Protein AF-A0A968JA63-F1 (afdb_monomer)

Radius of gyration: 22.96 Å; Cα contacts (8 Å, |Δi|>4): 716; chains: 1; bounding box: 72×52×60 Å

Sequence (421 aa):
MIQKLDYLQNLGVTKLILSPVQDHANGMIYDPGRSWYLHTSVAGNDENIDPFYAGISTSFQGHWTKDWYELDEHFRDPTDEEADRLGVLANLLDEAGTRGIGVLLEMDLNSTSPVRNRQDYEPFQLQKGEQWLIDNGAVYQRGQLLAPYIDRLTLERDPAGWFHKPLEINYSHVTEKMLEQGQVDQLPDLNQDIPEVRRYLLDAIRFWLTFNQRSIPIAGFYFNDIPHISLDFWKDLESVALSIDPDVILISHYPGAGYTNRKAINWYAKTDAYTWVNYSFSFSARHFFERFRNWDGRTYVLRENSLGQRGQYFNYSPTVTLLHRLLNPSESLEIPRSSLRHVQDQDARGWVNFIEHPDQPRLLSQRPKVRDQAYASLLKFLFTSPGVPCFCMVLKPIWRFLTTLIIKVAMVWVGSPLICL

pLDDT: mean 84.03, std 18.28, range [20.0, 98.69]

Foldseek 3Di:
DLVCLVVCLVVQFQEWEFQAQAAFFDWKKFDLPDQPDLFPDDDPVVPDDDSRNRRIDDCLRVPQHAELLAGHPVQADPPDDLVCRCVSVLVVLQSNVVSNYAYAYEDELWFHHAADPDPDDDPDDSNDIDIDTPQRRFHDYSNHGDWRCADPPPRDGGPVVQFADAADAPPVDGDLCCLQRYDDVVGGTGDCVPVVSLCSVLVSQVCQQVVNVVHGGHQAYEYESVSHHDLVSVQVSLVSNCVSPVRRAAEYEDPQDAQLDPVNLVSVLVHDRYAYAHNQLQVLLLCQLLVPVPPCNDPLSNVCRQCQCPRPLLPDDPVVVVVCCVVPVCPNRDRDNVSSVSDDPVSQLAHEHENDDPPDRDSCSVRVVRDPVSVVVSVVCLVVTRYWYKYWDFPDDPDPDDNTTTMITTRDDPDDDDDDD

Secondary structure (DSSP, 8-state):
-GGGHHHHHHTT--EEEEPP-EEE--EEEE-TT------SS--TT-----HHHHTEE-GGGS--EEEEEEE-GGGS-TT--TT-TTHHHHHHHHHHHHTT-EEEEEE--SB-----S--SPPPP-TTS-EEEESSTT-EEETTEEEE-SB-TTT--B-TT--BPPP----TTS--HHHHHSS-GGGPPBB-TTSHHHHHHHHHHHHHHHHTTTTS----EEEE--GGGS-HHHHHHHHHHHHHH-TT-EEEE--TT-STT-HHHHHHHTT-SSEEEB-HHHHHHHHHHHTT-TTS---HHHHHHHHHGGGSTTTT--HHHHHHHHHH---GGGSPPHHHHHHS-TTGGGTSEEES--TTS--HHHH-TTS-HHHHHHHHHHHHHSSSEEEEEEEPPPSSSS----EEEEE-----------

Structure (mmCIF, N/CA/C/O backbone):
data_AF-A0A968JA63-F1
#
_entry.id   AF-A0A968JA63-F1
#
loop_
_atom_site.group_PDB
_atom_site.id
_atom_site.type_symbol
_atom_site.label_atom_id
_atom_site.label_alt_id
_atom_site.label_comp_id
_atom_site.label_asym_id
_atom_site.label_entity_id
_atom_site.label_seq_id
_atom_site.pdbx_PDB_ins_code
_atom_site.Cartn_x
_atom_site.Cartn_y
_atom_site.Cartn_z
_atom_site.occupancy
_atom_site.B_iso_or_equiv
_atom_site.auth_seq_id
_atom_site.auth_comp_id
_atom_site.auth_asym_id
_a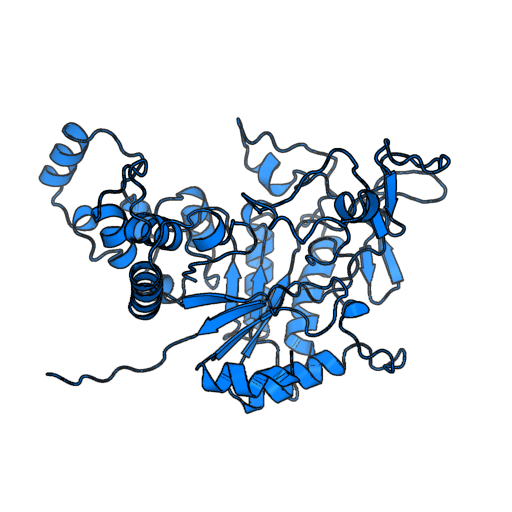tom_site.auth_atom_id
_atom_site.pdbx_PDB_model_num
ATOM 1 N N . MET A 1 1 ? 12.421 -1.507 15.834 1.00 86.88 1 MET A N 1
ATOM 2 C CA . MET A 1 1 ? 11.020 -1.751 16.254 1.00 86.88 1 MET A CA 1
ATOM 3 C C . MET A 1 1 ? 10.931 -2.548 17.552 1.00 86.88 1 MET A C 1
ATOM 5 O O . MET A 1 1 ? 10.336 -2.046 18.495 1.00 86.88 1 MET A O 1
ATOM 9 N N . ILE A 1 2 ? 11.551 -3.733 17.619 1.00 92.69 2 ILE A N 1
ATOM 10 C CA . ILE A 1 2 ? 11.488 -4.686 18.749 1.00 92.69 2 ILE A CA 1
ATOM 11 C C . ILE A 1 2 ? 11.617 -4.004 20.125 1.00 92.69 2 ILE A C 1
ATOM 13 O O . ILE A 1 2 ? 10.758 -4.151 20.986 1.00 92.69 2 ILE A O 1
ATOM 17 N N . GLN A 1 3 ? 12.610 -3.125 20.288 1.00 94.00 3 GLN A N 1
ATOM 18 C CA . GLN A 1 3 ? 12.868 -2.373 21.529 1.00 94.00 3 GLN A CA 1
ATOM 19 C C . GLN A 1 3 ? 11.723 -1.450 22.003 1.00 94.00 3 GLN A C 1
ATOM 21 O O . GLN A 1 3 ? 11.793 -0.890 23.095 1.00 94.00 3 GLN A O 1
ATOM 26 N N . LYS A 1 4 ? 10.706 -1.200 21.173 1.00 94.69 4 LYS A N 1
ATOM 27 C CA . LYS A 1 4 ? 9.559 -0.335 21.486 1.00 94.69 4 LYS A CA 1
ATOM 28 C C . LYS A 1 4 ? 8.255 -1.109 21.647 1.00 94.69 4 LYS A C 1
ATOM 30 O O . LYS A 1 4 ? 7.244 -0.477 21.931 1.00 94.69 4 LYS A O 1
ATOM 35 N N . LEU A 1 5 ? 8.256 -2.435 21.515 1.00 96.06 5 LEU A N 1
ATOM 36 C CA . LEU A 1 5 ? 7.025 -3.222 21.586 1.00 96.06 5 LEU A CA 1
ATOM 37 C C . LEU A 1 5 ? 6.314 -3.089 22.940 1.00 96.06 5 LEU A C 1
ATOM 39 O O . LEU A 1 5 ? 5.102 -2.914 22.945 1.00 96.06 5 LEU A O 1
ATOM 43 N N . ASP A 1 6 ? 7.041 -3.039 24.062 1.00 97.06 6 ASP A N 1
ATOM 44 C CA . ASP A 1 6 ? 6.436 -2.799 25.387 1.00 97.06 6 ASP A CA 1
ATOM 45 C C . ASP A 1 6 ? 5.749 -1.429 25.463 1.00 97.06 6 ASP A C 1
ATOM 47 O O . ASP A 1 6 ? 4.658 -1.285 26.010 1.00 97.06 6 ASP A O 1
ATOM 51 N N . TYR A 1 7 ? 6.367 -0.396 24.883 1.00 95.81 7 TYR A N 1
ATOM 52 C CA . TYR A 1 7 ? 5.765 0.935 24.812 1.00 95.81 7 TYR A CA 1
ATOM 53 C C . TYR A 1 7 ? 4.473 0.915 23.985 1.00 95.81 7 TYR A C 1
ATOM 55 O O . TYR A 1 7 ? 3.473 1.496 24.395 1.00 95.81 7 TYR A O 1
ATOM 63 N N . LEU A 1 8 ? 4.481 0.222 22.845 1.00 95.25 8 LEU A N 1
ATOM 64 C CA . LEU A 1 8 ? 3.319 0.109 21.963 1.00 95.25 8 LEU A CA 1
ATOM 65 C C . LEU A 1 8 ? 2.197 -0.701 22.622 1.00 95.25 8 LEU A C 1
ATOM 67 O O . LEU A 1 8 ? 1.045 -0.272 22.601 1.00 95.25 8 LEU A O 1
ATOM 71 N N . GLN A 1 9 ? 2.528 -1.802 23.292 1.00 95.94 9 GLN A N 1
ATOM 72 C CA . GLN A 1 9 ? 1.568 -2.580 24.068 1.00 95.94 9 GLN A CA 1
ATOM 73 C C . GLN A 1 9 ? 0.935 -1.735 25.182 1.00 95.94 9 GLN A C 1
ATOM 75 O O . GLN A 1 9 ? -0.285 -1.718 25.317 1.00 95.94 9 GLN A O 1
ATOM 80 N N . ASN A 1 10 ? 1.740 -0.970 25.928 1.00 96.25 10 ASN A N 1
ATOM 81 C CA . ASN A 1 10 ? 1.251 -0.078 26.985 1.00 96.25 10 ASN A CA 1
ATOM 82 C C . ASN A 1 10 ? 0.345 1.045 26.458 1.00 96.25 10 ASN A C 1
ATOM 84 O O . ASN A 1 10 ? -0.519 1.531 27.185 1.00 96.25 10 ASN A O 1
ATOM 88 N N . LEU A 1 11 ? 0.517 1.457 25.198 1.00 94.50 11 LEU A N 1
ATOM 89 C CA . LEU A 1 11 ? -0.408 2.375 24.532 1.00 94.50 11 LEU A CA 1
ATOM 90 C C . LEU A 1 11 ? -1.732 1.707 24.124 1.00 94.50 11 LEU A C 1
ATOM 92 O O . LEU A 1 11 ? -2.670 2.420 23.782 1.00 94.50 11 LEU A O 1
ATOM 96 N N . GLY A 1 12 ? -1.824 0.375 24.156 1.00 94.75 12 GLY A N 1
ATOM 97 C CA . GLY A 1 12 ? -2.984 -0.393 23.698 1.00 94.75 12 GLY A CA 1
ATOM 98 C C . GLY A 1 12 ? -2.936 -0.762 22.214 1.00 94.75 12 GLY A C 1
ATOM 99 O O . GLY A 1 12 ? -3.972 -1.044 21.617 1.00 94.75 12 GLY A O 1
ATOM 100 N N . VAL A 1 13 ? -1.754 -0.728 21.592 1.00 95.75 13 VAL A N 1
ATOM 101 C CA . VAL A 1 13 ? -1.572 -1.126 20.190 1.00 95.75 13 VAL A CA 1
ATOM 102 C C . VAL A 1 13 ? -1.818 -2.618 20.033 1.00 95.75 13 VAL A C 1
ATOM 104 O O . VAL A 1 13 ? -1.253 -3.413 20.772 1.00 95.75 13 VAL A O 1
ATOM 107 N N . THR A 1 14 ? -2.609 -2.994 19.028 1.00 96.62 14 THR A N 1
ATOM 108 C CA . THR A 1 14 ? -2.919 -4.401 18.720 1.00 96.62 14 THR A CA 1
ATOM 109 C C . THR A 1 14 ? -2.418 -4.832 17.346 1.00 96.62 14 THR A C 1
ATOM 111 O O . THR A 1 14 ? -2.384 -6.029 17.048 1.00 96.62 14 THR A O 1
ATOM 114 N N . LYS A 1 15 ? -2.090 -3.872 16.471 1.00 97.00 15 LYS A N 1
ATOM 115 C CA . LYS A 1 15 ? -1.589 -4.115 15.118 1.00 97.00 15 LYS A CA 1
ATOM 116 C C . LYS A 1 15 ? -0.532 -3.079 14.717 1.00 97.00 15 LYS A C 1
ATOM 118 O O . LYS A 1 15 ? -0.692 -1.883 14.970 1.00 97.00 15 LYS A O 1
ATOM 123 N N . LEU A 1 16 ? 0.521 -3.537 14.049 1.00 96.38 16 LEU A N 1
ATOM 124 C CA . LEU A 1 16 ? 1.529 -2.704 13.393 1.00 96.38 16 LEU A CA 1
ATOM 125 C C . LEU A 1 16 ? 1.432 -2.908 11.892 1.00 96.38 16 LEU A C 1
ATOM 127 O O . LEU A 1 16 ? 1.371 -4.040 11.441 1.00 96.38 16 LEU A O 1
ATOM 131 N N . ILE A 1 17 ? 1.447 -1.824 11.137 1.00 95.06 17 ILE A N 1
ATOM 132 C CA . ILE A 1 17 ? 1.618 -1.828 9.691 1.00 95.06 17 ILE A CA 1
ATOM 133 C C . ILE A 1 17 ? 3.020 -1.271 9.452 1.00 95.06 17 ILE A C 1
ATOM 135 O O . ILE A 1 17 ? 3.304 -0.103 9.754 1.00 95.06 17 ILE A O 1
ATOM 139 N N . LEU A 1 18 ? 3.915 -2.143 9.003 1.00 93.38 18 LEU A N 1
ATOM 140 C CA . LEU A 1 18 ? 5.275 -1.761 8.648 1.00 93.38 18 LEU A CA 1
ATOM 141 C C . LEU A 1 18 ? 5.259 -1.134 7.256 1.00 93.38 18 LEU A C 1
ATOM 143 O O . LEU A 1 18 ? 4.497 -1.588 6.405 1.00 93.38 18 LEU A O 1
ATOM 147 N N . SER A 1 19 ? 6.110 -0.129 7.028 1.00 89.25 19 SER A N 1
ATOM 148 C CA . SER A 1 19 ? 6.482 0.265 5.664 1.00 89.25 19 SER A CA 1
ATOM 149 C C . SER A 1 19 ? 6.956 -0.963 4.882 1.00 89.25 19 SER A C 1
ATOM 151 O O . SER A 1 19 ? 7.342 -1.949 5.522 1.00 89.25 19 SER A O 1
ATOM 153 N N . PRO A 1 20 ? 6.971 -0.919 3.541 1.00 92.44 20 PRO A N 1
ATOM 154 C CA . PRO A 1 20 ? 7.492 -2.030 2.763 1.00 92.44 20 PRO A CA 1
ATOM 155 C C . PRO A 1 20 ? 8.863 -2.446 3.284 1.00 92.44 20 PRO A C 1
ATOM 157 O O . PRO A 1 20 ? 9.750 -1.617 3.496 1.00 92.44 20 PRO A O 1
ATOM 160 N N . VAL A 1 21 ? 8.955 -3.727 3.630 1.00 94.44 21 VAL A N 1
ATOM 161 C CA . VAL A 1 21 ? 10.168 -4.343 4.174 1.00 94.44 21 VAL A CA 1
ATOM 162 C C . VAL A 1 21 ? 10.898 -5.139 3.102 1.00 94.44 21 VAL A C 1
ATOM 164 O O . VAL A 1 21 ? 11.963 -5.675 3.375 1.00 94.44 21 VAL A O 1
ATOM 167 N N . GLN A 1 22 ? 10.309 -5.265 1.913 1.00 96.00 22 GLN A N 1
ATOM 168 C CA . GLN A 1 22 ? 10.891 -5.992 0.794 1.00 96.00 22 GLN A CA 1
ATOM 169 C C . GLN A 1 22 ? 12.186 -5.323 0.328 1.00 96.00 22 GLN A C 1
ATOM 171 O O . GLN A 1 22 ? 12.415 -4.159 0.620 1.00 96.00 22 GLN A O 1
ATOM 176 N N . ASP A 1 23 ? 13.044 -6.033 -0.396 1.00 95.69 23 ASP A N 1
ATOM 177 C CA . ASP A 1 23 ? 14.303 -5.449 -0.855 1.00 95.69 23 ASP A CA 1
ATOM 178 C C . ASP A 1 23 ? 14.051 -4.365 -1.917 1.00 95.69 23 ASP A C 1
ATOM 180 O O . ASP A 1 23 ? 13.363 -4.595 -2.926 1.00 95.69 23 ASP A O 1
ATOM 184 N N . HIS A 1 24 ? 14.619 -3.178 -1.700 1.00 95.44 24 HIS A N 1
ATOM 185 C CA . HIS A 1 24 ? 14.455 -2.023 -2.570 1.00 95.44 24 HIS A CA 1
ATOM 186 C C . HIS A 1 24 ? 15.717 -1.696 -3.367 1.00 95.44 24 HIS A C 1
ATOM 188 O O . HIS A 1 24 ? 16.830 -2.129 -3.078 1.00 95.44 24 HIS A O 1
ATOM 194 N N . ALA A 1 25 ? 15.544 -0.919 -4.433 1.00 93.88 25 ALA A N 1
ATOM 195 C CA . ALA A 1 25 ? 16.633 -0.526 -5.307 1.00 93.88 25 ALA A CA 1
ATOM 196 C C . ALA A 1 25 ? 17.736 0.219 -4.560 1.00 93.88 25 ALA A C 1
ATOM 198 O O . ALA A 1 25 ? 17.489 1.159 -3.796 1.00 93.88 25 ALA A O 1
ATOM 199 N N . ASN A 1 26 ? 18.964 -0.176 -4.873 1.00 91.31 26 ASN A N 1
ATOM 200 C CA . ASN A 1 26 ? 20.174 0.467 -4.424 1.00 91.31 26 ASN A CA 1
ATOM 201 C C . ASN A 1 26 ? 20.518 1.602 -5.378 1.00 91.31 26 ASN A C 1
ATOM 203 O O . ASN A 1 26 ? 20.835 1.420 -6.561 1.00 91.31 26 ASN A O 1
ATOM 207 N N . GLY A 1 27 ? 20.452 2.811 -4.841 1.00 89.12 27 GLY A N 1
ATOM 208 C CA . GLY A 1 27 ? 20.750 3.993 -5.612 1.00 89.12 27 GLY A CA 1
ATOM 209 C C . GLY A 1 27 ? 20.211 5.265 -5.003 1.00 89.12 27 GLY A C 1
ATOM 210 O O . GLY A 1 27 ? 19.580 5.285 -3.946 1.00 89.12 27 GLY A O 1
ATOM 211 N N . MET A 1 28 ? 20.474 6.351 -5.712 1.00 90.62 28 MET A N 1
ATOM 212 C CA . MET A 1 28 ? 19.975 7.660 -5.345 1.00 90.62 28 MET A CA 1
ATOM 213 C C . MET A 1 28 ? 19.700 8.503 -6.582 1.00 90.62 28 MET A C 1
ATOM 215 O O . MET A 1 28 ? 20.361 8.384 -7.618 1.00 90.62 28 MET A O 1
ATOM 219 N N . ILE A 1 29 ? 18.716 9.379 -6.445 1.00 89.62 29 ILE A N 1
ATOM 220 C CA . ILE A 1 29 ? 18.405 10.428 -7.407 1.00 89.62 29 ILE A CA 1
ATOM 221 C C . ILE A 1 29 ? 18.791 11.746 -6.754 1.00 89.62 29 ILE A C 1
ATOM 223 O O . ILE A 1 29 ? 18.336 12.038 -5.651 1.00 89.62 29 ILE A O 1
ATOM 227 N N . TYR A 1 30 ? 19.616 12.531 -7.435 1.00 89.81 30 TYR A N 1
ATOM 228 C CA . TYR A 1 30 ? 19.887 13.911 -7.074 1.00 89.81 30 TYR A CA 1
ATOM 229 C C . TYR A 1 30 ? 19.102 14.839 -7.987 1.00 89.81 30 TYR A C 1
ATOM 231 O O . TYR A 1 30 ? 19.223 14.773 -9.209 1.00 89.81 30 TYR A O 1
ATOM 239 N N . ASP A 1 31 ? 18.311 15.717 -7.393 1.00 88.00 31 ASP A N 1
ATOM 240 C CA . ASP A 1 31 ? 17.576 16.754 -8.096 1.00 88.00 31 ASP A CA 1
ATOM 241 C C . ASP A 1 31 ? 17.767 18.083 -7.347 1.00 88.00 31 ASP A C 1
ATOM 243 O O . ASP A 1 31 ? 17.123 18.319 -6.321 1.00 88.00 31 ASP A O 1
ATOM 247 N N . PRO A 1 32 ? 18.655 18.967 -7.833 1.00 83.19 32 PRO A N 1
ATOM 248 C CA . PRO A 1 32 ? 18.933 20.243 -7.178 1.00 83.19 32 PRO A CA 1
ATOM 249 C C . PRO A 1 32 ? 17.747 21.214 -7.223 1.00 83.19 32 PRO A C 1
ATOM 251 O O . PRO A 1 32 ? 17.724 22.186 -6.471 1.00 83.19 32 PRO A O 1
ATOM 254 N N . GLY A 1 33 ? 16.769 20.978 -8.106 1.00 74.75 33 GLY A N 1
ATOM 255 C CA . GLY A 1 33 ? 15.548 21.774 -8.198 1.00 74.75 33 GLY A CA 1
ATOM 256 C C . GLY A 1 33 ? 14.473 21.348 -7.197 1.00 74.75 33 GLY A C 1
ATOM 257 O O . GLY A 1 33 ? 13.513 22.093 -6.973 1.00 74.75 33 GLY A O 1
ATOM 258 N N . ARG A 1 34 ? 14.611 20.172 -6.570 1.00 69.38 34 ARG A N 1
ATOM 259 C CA . ARG A 1 34 ? 13.665 19.695 -5.558 1.00 69.38 34 ARG A CA 1
ATOM 260 C C . ARG A 1 34 ? 13.864 20.439 -4.245 1.00 69.38 34 ARG A C 1
ATOM 262 O O . ARG A 1 34 ? 14.923 20.410 -3.635 1.00 69.38 34 ARG A O 1
ATOM 269 N N . SER A 1 35 ? 12.785 21.046 -3.766 1.00 57.75 35 SER A N 1
ATOM 270 C CA . SER A 1 35 ? 12.687 21.631 -2.427 1.00 57.75 35 SER A CA 1
ATOM 271 C C . SER A 1 35 ? 11.518 20.995 -1.672 1.00 57.75 35 SER A C 1
ATOM 273 O O . SER A 1 35 ? 10.531 21.647 -1.348 1.00 57.75 35 SER A O 1
ATOM 275 N N . TRP A 1 36 ? 11.604 19.691 -1.388 1.00 54.69 36 TRP A N 1
ATOM 276 C CA . TRP A 1 36 ? 10.572 18.946 -0.643 1.00 54.69 36 TRP A CA 1
ATOM 277 C C . TRP A 1 36 ? 10.602 19.215 0.870 1.00 54.69 36 TRP A C 1
ATOM 279 O O . TRP A 1 36 ? 10.448 18.310 1.690 1.00 54.69 36 TRP A O 1
ATOM 289 N N . TYR A 1 37 ? 10.783 20.471 1.275 1.00 52.59 37 TYR A N 1
ATOM 290 C CA . TYR A 1 37 ? 10.655 20.842 2.676 1.00 52.59 37 TYR A CA 1
ATOM 291 C C . TYR A 1 37 ? 9.183 21.042 3.018 1.00 52.59 37 TYR A C 1
ATOM 293 O O . TYR A 1 37 ? 8.571 22.056 2.694 1.00 52.59 37 TYR A O 1
ATOM 301 N N . LEU A 1 38 ? 8.625 20.098 3.769 1.00 43.28 38 LEU A N 1
ATOM 302 C CA . LEU A 1 38 ? 7.333 20.241 4.442 1.00 43.28 38 LEU A CA 1
ATOM 303 C C . LEU A 1 38 ? 7.449 21.060 5.744 1.00 43.28 38 LEU A C 1
ATOM 305 O O . LEU A 1 38 ? 6.811 20.761 6.753 1.00 43.28 38 LEU A O 1
ATOM 309 N N . HIS A 1 39 ? 8.261 22.120 5.728 1.00 44.09 39 HIS A N 1
ATOM 310 C CA . HIS A 1 39 ? 8.387 23.068 6.830 1.00 44.09 39 HIS A CA 1
ATOM 311 C C . HIS A 1 39 ? 8.025 24.468 6.339 1.00 44.09 39 HIS A C 1
ATOM 313 O O . HIS A 1 39 ? 8.738 25.071 5.546 1.00 44.09 39 HIS A O 1
ATOM 319 N N . THR A 1 40 ? 6.924 25.020 6.852 1.00 40.50 40 THR A N 1
ATOM 320 C CA . THR A 1 40 ? 6.519 26.417 6.600 1.00 40.50 40 THR A CA 1
ATOM 321 C C . THR A 1 40 ? 7.485 27.438 7.213 1.00 40.50 40 THR A C 1
ATOM 323 O O . THR A 1 40 ? 7.395 28.626 6.920 1.00 40.50 40 THR A O 1
ATOM 326 N N . SER A 1 41 ? 8.384 26.984 8.087 1.00 45.03 41 SER A N 1
ATOM 327 C CA . SER A 1 41 ? 9.480 27.753 8.670 1.00 45.03 41 SER A CA 1
ATOM 328 C C . SER A 1 41 ? 10.569 26.783 9.123 1.00 45.03 41 SER A C 1
ATOM 330 O O . SER A 1 41 ? 10.317 25.950 9.998 1.00 45.03 41 SER A O 1
ATOM 332 N N . VAL A 1 42 ? 11.763 26.888 8.545 1.00 48.56 42 VAL A N 1
ATOM 333 C CA . VAL A 1 42 ? 12.978 26.293 9.113 1.00 48.56 42 VAL A CA 1
ATOM 334 C C . VAL A 1 42 ? 13.272 27.080 10.391 1.00 48.56 42 VAL A C 1
ATOM 336 O O . VAL A 1 42 ? 13.286 28.313 10.362 1.00 48.56 42 VAL A O 1
ATOM 339 N N . ALA A 1 43 ? 13.407 26.412 11.538 1.00 48.41 43 ALA A N 1
ATOM 340 C CA . ALA A 1 43 ? 13.875 27.100 12.736 1.00 48.41 43 ALA A CA 1
ATOM 341 C C . ALA A 1 43 ? 15.257 27.681 12.407 1.00 48.41 43 ALA A C 1
ATOM 343 O O . ALA A 1 43 ? 16.102 26.945 11.910 1.00 48.41 43 ALA A O 1
ATOM 344 N N . GLY A 1 44 ? 15.498 28.969 12.669 1.00 45.31 44 GLY A N 1
ATOM 345 C CA . GLY A 1 44 ? 16.727 29.683 12.271 1.00 45.31 44 GLY A CA 1
ATOM 346 C C . GLY A 1 44 ? 18.047 29.149 12.852 1.00 45.31 44 GLY A C 1
ATOM 347 O O . GLY A 1 44 ? 19.064 29.809 12.733 1.00 45.31 44 GLY A O 1
ATOM 348 N N . ASN A 1 45 ? 18.036 27.973 13.486 1.00 49.72 45 ASN A N 1
ATOM 349 C CA . ASN A 1 45 ? 19.216 27.261 13.968 1.00 49.72 45 ASN A CA 1
ATOM 350 C C . ASN A 1 45 ? 19.486 25.943 13.199 1.00 49.72 45 ASN A C 1
ATOM 352 O O . ASN A 1 45 ? 20.482 25.288 13.490 1.00 49.72 45 ASN A O 1
ATOM 356 N N . ASP A 1 46 ? 18.641 25.547 12.233 1.00 53.03 46 ASP A N 1
ATOM 357 C CA . ASP A 1 46 ? 18.843 24.385 11.334 1.00 53.03 46 ASP A CA 1
ATOM 358 C C . ASP A 1 46 ? 19.665 24.758 10.075 1.00 53.03 46 ASP A C 1
ATOM 360 O O . ASP A 1 46 ? 19.565 24.137 9.019 1.00 53.03 46 ASP A O 1
ATOM 364 N N . GLU A 1 47 ? 20.492 25.803 10.167 1.00 52.44 47 GLU A N 1
ATOM 365 C CA . GLU A 1 47 ? 21.117 26.504 9.032 1.00 52.44 47 GLU A CA 1
ATOM 366 C C . GLU A 1 47 ? 22.246 25.757 8.290 1.00 52.44 47 GLU A C 1
ATOM 368 O O . GLU A 1 47 ? 22.921 26.360 7.467 1.00 52.44 47 GLU A O 1
ATOM 373 N N . ASN A 1 48 ? 22.452 24.453 8.488 1.00 61.12 48 ASN A N 1
ATOM 374 C CA . ASN A 1 48 ? 23.504 23.706 7.777 1.00 61.12 48 ASN A CA 1
ATOM 375 C C . ASN A 1 48 ? 22.980 22.415 7.136 1.00 61.12 48 ASN A C 1
ATOM 377 O O . ASN A 1 48 ? 23.571 21.347 7.299 1.00 61.12 48 ASN A O 1
ATOM 381 N N . ILE A 1 49 ? 21.862 22.492 6.411 1.00 63.22 49 ILE A N 1
ATOM 382 C CA . ILE A 1 49 ? 21.506 21.407 5.491 1.00 63.22 49 ILE A CA 1
ATOM 383 C C . ILE A 1 49 ? 22.407 21.549 4.267 1.00 63.22 49 ILE A C 1
ATOM 385 O O . ILE A 1 49 ? 22.338 22.546 3.551 1.00 63.22 49 ILE A O 1
ATOM 389 N N . ASP A 1 50 ? 23.266 20.558 4.045 1.00 74.00 50 ASP A N 1
ATOM 390 C CA . ASP A 1 50 ? 24.072 20.475 2.831 1.00 74.00 50 ASP A CA 1
ATOM 391 C C . ASP A 1 50 ? 23.135 20.482 1.602 1.00 74.00 50 ASP A C 1
ATOM 393 O O . ASP A 1 50 ? 22.269 19.602 1.496 1.00 74.00 50 ASP A O 1
ATOM 397 N N . PRO A 1 51 ? 23.282 21.441 0.668 1.00 73.94 51 PRO A N 1
ATOM 398 C CA . PRO A 1 51 ? 22.473 21.501 -0.548 1.00 73.94 51 PRO A CA 1
ATOM 399 C C . PRO A 1 51 ? 22.508 20.212 -1.380 1.00 73.94 51 PRO A C 1
ATOM 401 O O . PRO A 1 51 ? 21.576 19.941 -2.135 1.00 73.94 51 PRO A O 1
ATOM 404 N N . PHE A 1 52 ? 23.561 19.404 -1.247 1.00 81.50 52 PHE A N 1
ATOM 405 C CA . PHE A 1 52 ? 23.622 18.081 -1.850 1.00 81.50 52 PHE A CA 1
ATOM 406 C C . PHE A 1 52 ? 22.597 17.130 -1.220 1.00 81.50 52 PHE A C 1
ATOM 408 O O . PHE A 1 52 ? 21.726 16.619 -1.921 1.00 81.50 52 PHE A O 1
ATOM 415 N N . TYR A 1 53 ? 22.638 16.941 0.104 1.00 79.38 53 TYR A N 1
ATOM 416 C CA . TYR A 1 53 ? 21.720 16.031 0.804 1.00 79.38 53 TYR A CA 1
ATOM 417 C C . TYR A 1 53 ? 20.260 16.492 0.735 1.00 79.38 53 TYR A C 1
ATOM 419 O O . TYR A 1 53 ? 19.362 15.656 0.716 1.00 79.38 53 TYR A O 1
ATOM 427 N N . ALA A 1 54 ? 20.018 17.799 0.624 1.00 76.00 54 ALA A N 1
ATOM 428 C CA . ALA A 1 54 ? 18.692 18.363 0.376 1.00 76.00 54 ALA A CA 1
ATOM 429 C C . ALA A 1 54 ? 18.042 17.881 -0.933 1.00 76.00 54 ALA A C 1
ATOM 431 O O . ALA A 1 54 ? 16.821 17.746 -1.005 1.00 76.00 54 ALA A O 1
ATOM 432 N N . GLY A 1 55 ? 18.856 17.657 -1.968 1.00 79.69 55 GLY A N 1
ATOM 433 C CA . GLY A 1 55 ? 18.401 17.238 -3.292 1.00 79.69 55 GLY A CA 1
ATOM 434 C C . GLY A 1 55 ? 18.400 15.725 -3.494 1.00 79.69 55 GLY A C 1
ATOM 435 O O . GLY A 1 55 ? 18.054 15.271 -4.582 1.00 79.69 55 GLY A O 1
ATOM 436 N N . ILE A 1 56 ? 18.811 14.935 -2.496 1.00 85.88 56 ILE A N 1
ATOM 437 C CA . ILE A 1 56 ? 18.907 13.477 -2.612 1.00 85.88 56 ILE A CA 1
ATOM 438 C C . ILE A 1 56 ? 17.580 12.806 -2.269 1.00 85.88 56 ILE A C 1
ATOM 440 O O . ILE A 1 56 ? 16.936 13.100 -1.266 1.00 85.88 56 ILE A O 1
ATOM 444 N N . SER A 1 57 ? 17.204 11.831 -3.087 1.00 86.62 57 SER A N 1
ATOM 445 C CA . SER 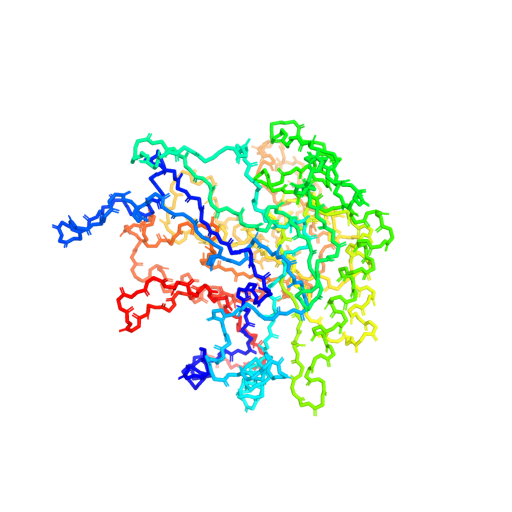A 1 57 ? 16.157 10.855 -2.802 1.00 86.62 57 SER A CA 1
ATOM 446 C C . SER A 1 57 ? 16.727 9.444 -2.912 1.00 86.62 57 SER A C 1
ATOM 448 O O . SER A 1 57 ? 17.406 9.119 -3.887 1.00 86.62 57 SER A O 1
ATOM 450 N N . THR A 1 58 ? 16.429 8.613 -1.919 1.00 89.75 58 THR A N 1
ATOM 451 C CA . THR A 1 58 ? 16.737 7.177 -1.893 1.00 89.75 58 THR A CA 1
ATOM 452 C C . THR A 1 58 ? 15.454 6.382 -1.655 1.00 89.75 58 THR A C 1
ATOM 454 O O . THR A 1 58 ? 14.392 6.954 -1.401 1.00 89.75 58 THR A O 1
ATOM 457 N N . SER A 1 59 ? 15.553 5.058 -1.686 1.00 89.94 59 SER A N 1
ATOM 458 C CA . SER A 1 59 ? 14.455 4.114 -1.469 1.00 89.94 59 SER A CA 1
ATOM 459 C C . SER A 1 59 ? 13.960 4.010 -0.018 1.00 89.94 59 SER A C 1
ATOM 461 O O . SER A 1 59 ? 13.146 3.139 0.266 1.00 89.94 59 SER A O 1
ATOM 463 N N . PHE A 1 60 ? 14.354 4.907 0.900 1.00 84.62 60 PHE A N 1
ATOM 464 C CA . PHE A 1 60 ? 13.999 4.824 2.332 1.00 84.62 60 PHE A CA 1
ATOM 465 C C . PHE A 1 60 ? 12.485 4.774 2.620 1.00 84.62 60 PHE A C 1
ATOM 467 O O . PHE A 1 60 ? 12.080 4.379 3.711 1.00 84.62 60 PHE A O 1
ATOM 474 N N . GLN A 1 61 ? 11.658 5.231 1.675 1.00 81.62 61 GLN A N 1
ATOM 475 C CA . GLN A 1 61 ? 10.197 5.173 1.753 1.00 81.62 61 GLN A CA 1
ATOM 476 C C . GLN A 1 61 ? 9.616 3.762 1.549 1.00 81.62 61 GLN A C 1
ATOM 478 O O . GLN A 1 61 ? 8.503 3.505 1.992 1.00 81.62 61 GLN A O 1
ATOM 483 N N . GLY A 1 62 ? 10.349 2.870 0.879 1.00 84.06 62 GLY A N 1
ATOM 484 C CA . GLY A 1 62 ? 9.922 1.505 0.584 1.00 84.06 62 GLY A CA 1
ATOM 485 C C . GLY A 1 62 ? 9.104 1.293 -0.703 1.00 84.06 62 GLY A C 1
ATOM 486 O O . GLY A 1 62 ? 8.536 0.230 -0.891 1.00 84.06 62 GLY A O 1
ATOM 487 N N . HIS A 1 63 ? 9.018 2.252 -1.631 1.00 89.44 63 HIS A N 1
ATOM 488 C CA . HIS A 1 63 ? 8.248 2.057 -2.886 1.00 89.44 63 HIS A CA 1
ATOM 489 C C . HIS A 1 63 ? 9.120 1.910 -4.136 1.00 89.44 63 HIS A C 1
ATOM 491 O O . HIS A 1 63 ? 8.676 2.185 -5.240 1.00 89.44 63 HIS A O 1
ATOM 497 N N . TRP A 1 64 ? 10.391 1.526 -3.972 1.00 94.75 64 TRP A N 1
ATOM 498 C CA . TRP A 1 64 ? 11.296 1.206 -5.086 1.00 94.75 64 TRP A CA 1
ATOM 499 C C . TRP A 1 64 ? 11.666 -0.278 -5.051 1.00 94.75 64 TRP A C 1
ATOM 501 O O . TRP A 1 64 ? 12.845 -0.620 -5.014 1.00 94.75 64 TRP A O 1
ATOM 511 N N . THR A 1 65 ? 10.676 -1.160 -4.948 1.00 96.00 65 THR A N 1
ATOM 512 C CA . THR A 1 65 ? 10.885 -2.600 -4.740 1.00 96.00 65 THR A CA 1
ATOM 513 C C . THR A 1 65 ? 11.610 -3.240 -5.922 1.00 96.00 65 THR A C 1
ATOM 515 O O . THR A 1 65 ? 11.293 -2.977 -7.083 1.00 96.00 65 THR A O 1
ATOM 518 N N . LYS A 1 66 ? 12.607 -4.076 -5.618 1.00 96.25 66 LYS A N 1
ATOM 519 C CA . LYS A 1 66 ? 13.350 -4.874 -6.603 1.00 96.25 66 LYS A CA 1
ATOM 520 C C . LYS A 1 66 ? 13.197 -6.381 -6.373 1.00 96.25 66 LYS A C 1
ATOM 522 O O . LYS A 1 66 ? 13.263 -7.135 -7.340 1.00 96.25 66 LYS A O 1
ATOM 527 N N . ASP A 1 67 ? 12.974 -6.826 -5.132 1.00 97.31 67 ASP A N 1
ATOM 528 C CA . ASP A 1 67 ? 12.811 -8.246 -4.789 1.00 97.31 67 ASP A CA 1
ATOM 529 C C . ASP A 1 67 ? 11.742 -8.437 -3.706 1.00 97.31 67 ASP A C 1
ATOM 531 O O . ASP A 1 67 ? 11.921 -8.059 -2.548 1.00 97.31 67 ASP A O 1
ATOM 535 N N . TRP A 1 68 ? 10.621 -9.059 -4.071 1.00 97.75 68 TRP A N 1
ATOM 536 C CA . TRP A 1 68 ? 9.507 -9.284 -3.149 1.00 97.75 68 TRP A CA 1
ATOM 537 C C . TRP A 1 68 ? 9.714 -10.474 -2.205 1.00 97.75 68 TRP A C 1
ATOM 539 O O . TRP A 1 68 ? 8.868 -10.706 -1.343 1.00 97.75 68 TRP A O 1
ATOM 549 N N . TYR A 1 69 ? 10.801 -11.237 -2.354 1.00 96.56 69 TYR A N 1
ATOM 550 C CA . TYR A 1 69 ? 11.081 -12.464 -1.594 1.00 96.56 69 TYR A CA 1
ATOM 551 C C . TYR A 1 69 ? 12.207 -12.301 -0.573 1.00 96.56 69 TYR A C 1
ATOM 553 O O . TYR A 1 69 ? 12.695 -13.293 -0.025 1.00 96.56 69 TYR A O 1
ATOM 561 N N . GLU A 1 70 ? 12.634 -11.066 -0.343 1.00 93.69 70 GLU A N 1
ATOM 562 C CA . GLU A 1 70 ? 13.787 -10.721 0.472 1.00 93.69 70 GLU A CA 1
ATOM 563 C C . GLU A 1 70 ? 13.459 -9.516 1.364 1.00 93.69 70 GLU A C 1
ATOM 565 O O . GLU A 1 70 ? 12.603 -8.710 1.013 1.00 93.69 70 GLU A O 1
ATOM 570 N N . LEU A 1 71 ? 14.112 -9.412 2.523 1.00 94.00 71 LEU A N 1
ATOM 571 C CA . LEU A 1 71 ? 14.039 -8.260 3.431 1.00 94.00 71 LEU A CA 1
ATOM 572 C C . LEU A 1 71 ? 15.069 -7.213 3.000 1.00 94.00 71 LEU A C 1
ATOM 574 O O . LEU A 1 71 ? 16.204 -7.599 2.770 1.00 94.00 71 LEU A O 1
ATOM 578 N N . ASP A 1 72 ? 14.757 -5.922 2.943 1.00 93.38 72 ASP A N 1
ATOM 579 C CA . ASP A 1 72 ? 15.755 -4.877 2.649 1.00 93.38 72 ASP A CA 1
ATOM 580 C C . ASP A 1 72 ? 16.965 -4.956 3.601 1.00 93.38 72 ASP A C 1
ATOM 582 O O . ASP A 1 72 ? 16.800 -5.083 4.820 1.00 93.38 72 ASP A O 1
ATOM 586 N N . GLU A 1 73 ? 18.191 -4.882 3.068 1.00 89.62 73 GLU A N 1
ATOM 587 C CA . GLU A 1 73 ? 19.421 -4.974 3.866 1.00 89.62 73 GLU A CA 1
ATOM 588 C C . GLU A 1 73 ? 19.500 -3.956 5.010 1.00 89.62 73 GLU A C 1
ATOM 590 O O . GLU A 1 73 ? 20.116 -4.249 6.034 1.00 89.62 73 GLU A O 1
ATOM 595 N N . HIS A 1 74 ? 18.851 -2.796 4.894 1.00 89.75 74 HIS A N 1
ATOM 596 C CA . HIS A 1 74 ? 18.854 -1.771 5.938 1.00 89.75 74 HIS A CA 1
ATOM 597 C C . HIS A 1 74 ? 17.986 -2.145 7.152 1.00 89.75 74 HIS A C 1
ATOM 599 O O . HIS A 1 74 ? 18.065 -1.479 8.189 1.00 89.75 74 HIS A O 1
ATOM 605 N N . PHE A 1 75 ? 17.164 -3.196 7.045 1.00 90.38 75 PHE A N 1
ATOM 606 C CA . PHE A 1 75 ? 16.365 -3.739 8.146 1.00 90.38 75 PHE A CA 1
ATOM 607 C C . PHE A 1 75 ? 16.940 -5.021 8.755 1.00 90.38 75 PHE A C 1
ATOM 609 O O . PHE A 1 75 ? 16.439 -5.448 9.798 1.00 90.38 75 PHE A O 1
ATOM 616 N N . ARG A 1 76 ? 17.969 -5.613 8.137 1.00 86.50 76 ARG A N 1
ATOM 617 C CA . ARG A 1 76 ? 18.639 -6.836 8.608 1.00 86.50 76 ARG A CA 1
ATOM 618 C C . ARG A 1 76 ? 19.561 -6.563 9.798 1.00 86.50 76 ARG A C 1
ATOM 620 O O . ARG A 1 76 ? 19.954 -5.417 10.043 1.00 86.50 76 ARG A O 1
ATOM 627 N N . ASP A 1 77 ? 19.927 -7.610 10.535 1.00 81.06 77 ASP A N 1
ATOM 628 C CA . ASP A 1 77 ? 21.066 -7.514 11.443 1.00 81.06 77 ASP A CA 1
ATOM 629 C C . ASP A 1 77 ? 22.353 -7.494 10.592 1.00 81.06 77 ASP A C 1
ATOM 631 O O . ASP A 1 77 ? 22.529 -8.350 9.725 1.00 81.06 77 ASP A O 1
ATOM 635 N N . PRO A 1 78 ? 23.284 -6.543 10.800 1.00 76.56 78 PRO A N 1
ATOM 636 C CA . PRO A 1 78 ? 24.554 -6.517 10.071 1.00 76.56 78 PRO A CA 1
ATOM 637 C C . PRO A 1 78 ? 25.409 -7.780 10.250 1.00 76.56 78 PRO A C 1
ATOM 639 O O . PRO A 1 78 ? 26.392 -7.953 9.530 1.00 76.56 78 PRO A O 1
ATOM 642 N N . THR A 1 79 ? 25.090 -8.610 11.246 1.00 77.38 79 THR A N 1
ATOM 643 C CA . THR A 1 79 ? 25.758 -9.880 11.533 1.00 77.38 79 THR A CA 1
ATOM 644 C C . THR A 1 79 ? 25.053 -11.097 10.935 1.00 77.38 79 THR A C 1
ATOM 646 O O . THR A 1 79 ? 25.610 -12.191 11.029 1.00 77.38 79 THR A O 1
ATOM 649 N N . ASP A 1 80 ? 23.887 -10.922 10.298 1.00 71.75 80 ASP A N 1
ATOM 650 C CA . ASP A 1 80 ? 23.171 -12.011 9.631 1.00 71.75 80 ASP A CA 1
ATOM 651 C C . ASP A 1 80 ? 24.060 -12.614 8.528 1.00 71.75 80 ASP A C 1
ATOM 653 O O . ASP A 1 80 ? 24.512 -11.931 7.602 1.00 71.75 80 ASP A O 1
ATOM 657 N N . GLU A 1 81 ? 24.322 -13.918 8.619 1.00 64.56 81 GLU A N 1
ATOM 658 C CA . GLU A 1 81 ? 24.959 -14.670 7.538 1.00 64.56 81 GLU A CA 1
ATOM 659 C C . GLU A 1 81 ? 23.980 -14.833 6.359 1.00 64.56 81 GLU A C 1
ATOM 661 O O . GLU A 1 81 ? 22.763 -14.732 6.524 1.00 64.56 81 GLU A O 1
ATOM 666 N N . GLU A 1 82 ? 24.482 -15.147 5.155 1.00 65.88 82 GLU A N 1
ATOM 667 C CA . GLU A 1 82 ? 23.651 -15.265 3.939 1.00 65.88 82 GLU A CA 1
ATOM 668 C C . GLU A 1 82 ? 22.437 -16.209 4.084 1.00 65.88 82 GLU A C 1
ATOM 670 O O . GLU A 1 82 ? 21.471 -16.079 3.332 1.00 65.88 82 GLU A O 1
ATOM 675 N N . ALA A 1 83 ? 22.465 -17.136 5.047 1.00 61.41 83 ALA A N 1
ATOM 676 C CA . ALA A 1 83 ? 21.406 -18.108 5.297 1.00 61.41 83 ALA A CA 1
ATOM 677 C C . ALA A 1 83 ? 20.261 -17.622 6.215 1.00 61.41 83 ALA A C 1
ATOM 679 O O . ALA A 1 83 ? 19.184 -18.212 6.144 1.00 61.41 83 ALA A O 1
ATOM 680 N N . ASP A 1 84 ? 20.449 -16.585 7.046 1.00 72.12 84 ASP A N 1
ATOM 681 C CA . ASP A 1 84 ? 19.447 -16.118 8.035 1.00 72.12 84 ASP A CA 1
ATOM 682 C C . ASP A 1 84 ? 19.020 -14.655 7.816 1.00 72.12 84 ASP A C 1
ATOM 684 O O . ASP A 1 84 ? 18.819 -13.871 8.737 1.00 72.12 84 ASP A O 1
ATOM 688 N N . ARG A 1 85 ? 18.851 -14.262 6.551 1.00 86.19 85 ARG A N 1
ATOM 689 C CA . ARG A 1 85 ? 18.561 -12.866 6.155 1.00 86.19 85 ARG A CA 1
ATOM 690 C C . ARG A 1 85 ? 17.188 -12.343 6.596 1.00 86.19 85 ARG A C 1
ATOM 692 O O . ARG A 1 85 ? 16.895 -11.165 6.417 1.00 86.19 85 ARG A O 1
ATOM 699 N N . LEU A 1 86 ? 16.341 -13.208 7.155 1.00 91.56 86 LEU A N 1
ATOM 700 C CA . LEU A 1 86 ? 14.978 -12.890 7.591 1.00 91.56 86 LEU A CA 1
ATOM 701 C C . LEU A 1 86 ? 14.781 -13.071 9.108 1.00 91.56 86 LEU A C 1
ATOM 703 O O . LEU A 1 86 ? 13.690 -12.789 9.615 1.00 91.56 86 LEU A O 1
ATOM 707 N N . GLY A 1 87 ? 15.808 -13.519 9.841 1.00 91.75 87 GLY A N 1
ATOM 708 C CA . GLY A 1 87 ? 15.716 -13.871 11.260 1.00 91.75 87 GLY A CA 1
ATOM 709 C C . GLY A 1 87 ? 15.246 -12.715 12.142 1.00 91.75 87 GLY A C 1
ATOM 710 O O . GLY A 1 87 ? 14.382 -12.892 13.004 1.00 91.75 87 GLY A O 1
ATOM 711 N N . VAL A 1 88 ? 15.713 -11.492 11.873 1.00 92.62 88 VAL A N 1
ATOM 712 C CA . VAL A 1 88 ? 15.274 -10.294 12.610 1.00 92.62 88 VAL A CA 1
ATOM 713 C C . VAL A 1 88 ? 13.776 -10.004 12.444 1.00 92.62 88 VAL A C 1
ATOM 715 O O . VAL A 1 88 ? 13.126 -9.554 13.393 1.00 92.62 88 VAL A O 1
ATOM 718 N N . LEU A 1 89 ? 13.201 -10.289 11.269 1.00 95.06 89 LEU A N 1
ATOM 719 C CA . LEU A 1 89 ? 11.768 -10.127 11.036 1.00 95.06 89 LEU A CA 1
ATOM 720 C C . LEU A 1 89 ? 10.980 -11.221 11.760 1.00 95.06 89 LEU A C 1
ATOM 722 O O . LEU A 1 89 ? 9.992 -10.897 12.411 1.00 95.06 89 LEU A O 1
ATOM 726 N N . ALA A 1 90 ? 11.433 -12.478 11.719 1.00 95.25 90 ALA A N 1
ATOM 727 C CA . ALA A 1 90 ? 10.818 -13.558 12.496 1.00 95.25 90 ALA A CA 1
ATOM 728 C C . ALA A 1 90 ? 10.805 -13.230 14.002 1.00 95.25 90 ALA A C 1
ATOM 730 O O . ALA A 1 90 ? 9.754 -13.288 14.638 1.00 95.25 90 ALA A O 1
ATOM 731 N N . ASN A 1 91 ? 11.930 -12.749 14.541 1.00 95.25 91 ASN A N 1
ATOM 732 C CA . ASN A 1 91 ? 12.031 -12.288 15.927 1.00 95.25 91 ASN A CA 1
ATOM 733 C C . ASN A 1 91 ? 11.051 -11.139 16.230 1.00 95.25 91 ASN A C 1
ATOM 735 O O . ASN A 1 91 ? 10.380 -11.135 17.260 1.00 95.25 91 ASN A O 1
ATOM 739 N N . LEU A 1 92 ? 10.907 -10.168 15.318 1.00 96.44 92 LEU A N 1
ATOM 740 C CA . LEU A 1 92 ? 9.910 -9.107 15.471 1.00 96.44 92 LEU A CA 1
ATOM 741 C C . LEU A 1 92 ? 8.481 -9.660 15.529 1.00 96.44 92 LEU A C 1
ATOM 743 O O . LEU A 1 92 ? 7.699 -9.183 16.352 1.00 96.44 92 LEU A O 1
ATOM 747 N N . LEU A 1 93 ? 8.133 -10.623 14.671 1.00 97.94 93 LEU A N 1
ATOM 748 C CA . LEU A 1 93 ? 6.807 -11.245 14.663 1.00 97.94 93 LEU A CA 1
ATOM 749 C C . LEU A 1 93 ? 6.531 -11.972 15.982 1.00 97.94 93 LEU A C 1
ATOM 751 O O . LEU A 1 93 ? 5.472 -11.774 16.574 1.00 97.94 93 LEU A O 1
ATOM 755 N N . ASP A 1 94 ? 7.495 -12.745 16.477 1.00 98.12 94 ASP A N 1
ATOM 756 C CA . ASP A 1 94 ? 7.362 -13.507 17.718 1.00 98.12 94 ASP A CA 1
ATOM 757 C C . ASP A 1 94 ? 7.242 -12.583 18.944 1.00 98.12 94 ASP A C 1
ATOM 759 O O . ASP A 1 94 ? 6.309 -12.699 19.747 1.00 98.12 94 ASP A O 1
ATOM 763 N N . GLU A 1 95 ? 8.123 -11.588 19.065 1.00 98.19 95 GLU A N 1
ATOM 764 C CA . GLU A 1 95 ? 8.087 -10.611 20.159 1.00 98.19 95 GLU A CA 1
ATOM 765 C C . GLU A 1 95 ? 6.828 -9.728 20.113 1.00 98.19 95 GLU A C 1
ATOM 767 O O . GLU A 1 95 ? 6.281 -9.357 21.156 1.00 98.19 95 GLU A O 1
ATOM 772 N N . ALA A 1 96 ? 6.329 -9.383 18.924 1.00 98.06 96 ALA A N 1
ATOM 773 C CA . ALA A 1 96 ? 5.063 -8.666 18.788 1.00 98.06 96 ALA A CA 1
ATOM 774 C C . ALA A 1 96 ? 3.878 -9.570 19.171 1.00 98.06 96 ALA A C 1
ATOM 776 O O . ALA A 1 96 ? 3.010 -9.163 19.950 1.00 98.06 96 ALA A O 1
ATOM 777 N N . GLY A 1 97 ? 3.877 -10.818 18.698 1.00 97.69 97 GLY A N 1
ATOM 778 C CA . GLY A 1 97 ? 2.830 -11.803 18.955 1.00 97.69 97 GLY A CA 1
ATOM 779 C C . GLY A 1 97 ? 2.664 -12.137 20.434 1.00 97.69 97 GLY A C 1
ATOM 780 O O . GLY A 1 97 ? 1.540 -12.123 20.936 1.00 97.69 97 GLY A O 1
ATOM 781 N N . THR A 1 98 ? 3.765 -12.324 21.173 1.00 97.44 98 THR A N 1
ATOM 782 C CA . THR A 1 98 ? 3.738 -12.528 22.640 1.00 97.44 98 THR A CA 1
ATOM 783 C C . THR A 1 98 ? 3.088 -11.367 23.399 1.00 97.44 98 THR A C 1
ATOM 785 O O . THR A 1 98 ? 2.581 -11.550 24.506 1.00 97.44 98 THR A O 1
ATOM 788 N N . ARG A 1 99 ? 3.041 -10.176 22.791 1.00 97.56 99 ARG A N 1
ATOM 789 C CA . ARG A 1 99 ? 2.391 -8.975 23.332 1.00 97.56 99 ARG A CA 1
ATOM 790 C C . ARG A 1 99 ? 0.969 -8.756 22.817 1.00 97.56 99 ARG A C 1
ATOM 792 O O . ARG A 1 99 ? 0.349 -7.757 23.180 1.00 97.56 99 ARG A O 1
ATOM 799 N N . GLY A 1 100 ? 0.443 -9.670 22.002 1.00 97.25 100 GLY A N 1
ATOM 800 C CA . GLY A 1 100 ? -0.867 -9.543 21.360 1.00 97.25 100 GLY A CA 1
ATOM 801 C C . GLY A 1 100 ? -0.881 -8.555 20.189 1.00 97.25 100 GLY A C 1
ATOM 802 O O . GLY A 1 100 ? -1.946 -8.075 19.798 1.00 97.25 100 GLY A O 1
ATOM 803 N N . ILE A 1 101 ? 0.289 -8.231 19.633 1.00 98.19 101 ILE A N 1
ATOM 804 C CA . ILE A 1 101 ? 0.448 -7.295 18.523 1.00 98.19 101 ILE A CA 1
ATOM 805 C C . ILE A 1 101 ? 0.637 -8.091 17.229 1.00 98.19 101 ILE A C 1
ATOM 807 O O . ILE A 1 101 ? 1.641 -8.770 17.051 1.00 98.19 101 ILE A O 1
ATOM 811 N N . GLY A 1 102 ? -0.320 -7.990 16.305 1.00 97.88 102 GLY A N 1
ATOM 812 C CA . GLY A 1 102 ? -0.159 -8.549 14.956 1.00 97.88 102 GLY A CA 1
ATOM 813 C C . GLY A 1 102 ? 0.603 -7.596 14.037 1.00 97.88 102 GLY A C 1
ATOM 814 O O . GLY A 1 102 ? 0.495 -6.379 14.183 1.00 97.88 102 GLY A O 1
ATOM 815 N N . VAL A 1 103 ? 1.337 -8.129 13.068 1.00 98.12 103 VAL A N 1
ATOM 816 C CA . VAL A 1 103 ? 2.115 -7.329 12.114 1.00 98.12 103 VAL A CA 1
ATOM 817 C C . VAL A 1 103 ? 1.539 -7.503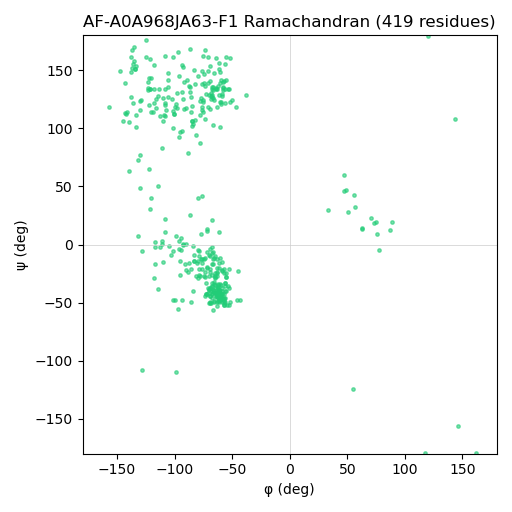 10.717 1.00 98.12 103 VAL A C 1
ATOM 819 O O . VAL A 1 103 ? 1.365 -8.628 10.265 1.00 98.12 103 VAL A O 1
ATOM 822 N N . LEU A 1 104 ? 1.245 -6.394 10.048 1.00 98.06 104 LEU A N 1
ATOM 823 C CA . LEU A 1 104 ? 0.892 -6.326 8.640 1.00 98.06 104 LEU A CA 1
ATOM 824 C C . LEU A 1 104 ? 2.076 -5.761 7.860 1.00 98.06 104 LEU A C 1
ATOM 826 O O . LEU A 1 104 ? 2.740 -4.827 8.328 1.00 98.06 104 LEU A O 1
ATOM 830 N N . LEU A 1 105 ? 2.307 -6.299 6.667 1.00 97.00 105 LEU A N 1
ATOM 831 C CA . LEU A 1 105 ? 3.308 -5.769 5.748 1.00 97.00 105 LEU A CA 1
ATOM 832 C C . LEU A 1 105 ? 2.651 -4.866 4.713 1.00 97.00 105 LEU A C 1
ATOM 834 O O . LEU A 1 105 ? 1.666 -5.249 4.083 1.00 97.00 105 LEU A O 1
ATOM 838 N N . GLU A 1 106 ? 3.204 -3.674 4.524 1.00 95.69 106 GLU A N 1
ATOM 839 C CA . GLU A 1 106 ? 2.890 -2.875 3.348 1.00 95.69 106 GLU A CA 1
ATOM 840 C C . GLU A 1 106 ? 3.575 -3.478 2.117 1.00 95.69 106 GLU A C 1
ATOM 842 O O . GLU A 1 106 ? 4.727 -3.900 2.198 1.00 95.69 106 GLU A O 1
ATOM 847 N N . MET A 1 107 ? 2.859 -3.570 0.996 1.00 94.44 107 MET A N 1
ATOM 848 C CA . MET A 1 107 ? 3.392 -4.081 -0.266 1.00 94.44 107 MET A CA 1
ATOM 849 C C . MET A 1 107 ? 2.906 -3.219 -1.429 1.00 94.44 107 MET A C 1
ATOM 851 O O . MET A 1 107 ? 1.704 -3.017 -1.607 1.00 94.44 107 MET A O 1
ATOM 855 N N . ASP A 1 108 ? 3.856 -2.748 -2.233 1.00 93.38 108 ASP A N 1
ATOM 856 C CA . ASP A 1 108 ? 3.604 -2.216 -3.571 1.00 93.38 108 ASP A CA 1
ATOM 857 C C . ASP A 1 108 ? 3.768 -3.362 -4.575 1.00 93.38 108 ASP A C 1
ATOM 859 O O . ASP A 1 108 ? 4.786 -4.054 -4.565 1.00 93.38 108 ASP A O 1
ATOM 863 N N . LEU A 1 109 ? 2.741 -3.601 -5.387 1.00 96.81 109 LEU A N 1
ATOM 864 C CA . LEU A 1 109 ? 2.701 -4.649 -6.412 1.00 96.81 109 LEU A CA 1
ATOM 865 C C . LEU A 1 109 ? 2.563 -4.059 -7.827 1.00 96.81 109 LEU A C 1
ATOM 867 O O . LEU A 1 109 ? 2.416 -4.809 -8.796 1.00 96.81 109 LEU A O 1
ATOM 871 N N . ASN A 1 110 ? 2.549 -2.728 -7.936 1.00 96.50 110 ASN A N 1
ATOM 872 C CA . ASN A 1 110 ? 2.270 -2.009 -9.169 1.00 96.50 110 ASN A CA 1
ATOM 873 C C . ASN A 1 110 ? 3.541 -1.842 -9.993 1.00 96.50 110 ASN A C 1
ATOM 875 O O . ASN A 1 110 ? 3.575 -2.134 -11.186 1.00 96.50 110 ASN A O 1
ATOM 879 N N . SER A 1 111 ? 4.600 -1.374 -9.339 1.00 95.75 111 SER A N 1
ATOM 880 C CA . SER A 1 111 ? 5.821 -0.953 -10.013 1.00 95.75 111 SER A CA 1
ATOM 881 C C . SER A 1 111 ? 7.077 -1.479 -9.329 1.00 95.75 111 SER A C 1
ATOM 883 O O . SER A 1 111 ? 7.025 -2.065 -8.248 1.00 95.75 111 SER A O 1
ATOM 885 N N . THR A 1 112 ? 8.218 -1.314 -9.998 1.00 96.06 112 THR A N 1
ATOM 886 C CA . THR A 1 112 ? 9.531 -1.661 -9.439 1.00 96.06 112 THR A CA 1
ATOM 887 C C . THR A 1 112 ? 10.239 -0.423 -8.892 1.00 96.06 112 THR A C 1
ATOM 889 O O . THR A 1 112 ? 9.861 0.140 -7.872 1.00 96.06 112 THR A O 1
ATOM 892 N N . SER A 1 113 ? 11.303 0.017 -9.556 1.00 94.81 113 SER A N 1
ATOM 893 C CA . SER A 1 113 ? 12.188 1.073 -9.096 1.00 94.81 113 SER A CA 1
ATOM 894 C C . SER A 1 113 ? 12.568 2.013 -10.235 1.00 94.81 113 SER A C 1
ATOM 896 O O . SER A 1 113 ? 12.432 1.661 -11.410 1.00 94.81 113 SER A O 1
ATOM 898 N N . PRO A 1 114 ? 13.049 3.229 -9.921 1.00 93.69 114 PRO A N 1
ATOM 899 C CA . PRO A 1 114 ? 13.430 4.187 -10.938 1.00 93.69 114 PRO A CA 1
ATOM 900 C C . PRO A 1 114 ? 14.479 3.649 -11.909 1.00 93.69 114 PRO A C 1
ATOM 902 O O . PRO A 1 114 ? 15.329 2.813 -11.591 1.00 93.69 114 PRO A O 1
ATOM 905 N N . VAL A 1 115 ? 14.470 4.239 -13.097 1.00 91.50 115 VAL A N 1
ATOM 906 C CA . VAL A 1 115 ? 15.351 3.877 -14.204 1.00 91.50 115 VAL A CA 1
ATOM 907 C C . VAL A 1 115 ? 16.154 5.096 -14.613 1.00 91.50 115 VAL A C 1
ATOM 909 O O . VAL A 1 115 ? 15.647 6.220 -14.595 1.00 91.50 115 VAL A O 1
ATOM 912 N N . ARG A 1 116 ? 17.420 4.893 -14.989 1.00 87.75 116 ARG A N 1
ATOM 913 C CA . ARG A 1 116 ? 18.236 5.992 -15.503 1.00 87.75 116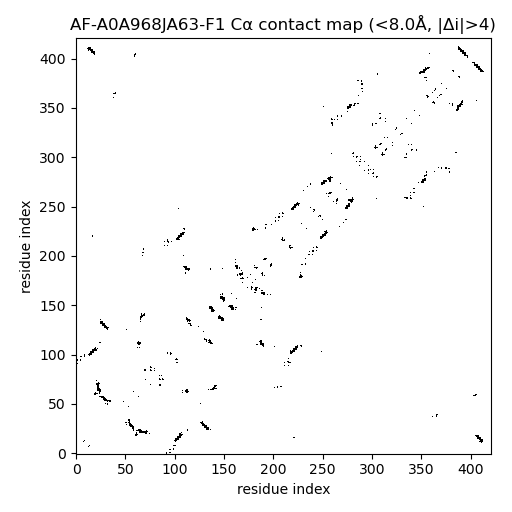 ARG A CA 1
ATOM 914 C C . ARG A 1 116 ? 17.725 6.443 -16.868 1.00 87.75 116 ARG A C 1
ATOM 916 O O . ARG A 1 116 ? 17.584 5.649 -17.795 1.00 87.75 116 ARG A O 1
ATOM 923 N N . ASN A 1 117 ? 17.542 7.750 -17.009 1.00 80.12 117 ASN A N 1
ATOM 924 C CA . ASN A 1 117 ? 17.195 8.373 -18.286 1.00 80.12 117 ASN A CA 1
ATOM 925 C C . ASN A 1 117 ? 18.412 8.516 -19.210 1.00 80.12 117 ASN A C 1
ATOM 927 O O . ASN A 1 117 ? 18.266 8.554 -20.430 1.00 80.12 117 ASN A O 1
ATOM 931 N N . ARG A 1 118 ? 19.610 8.611 -18.622 1.00 76.50 118 ARG A N 1
ATOM 932 C CA . ARG A 1 118 ? 20.898 8.765 -19.306 1.00 76.50 118 ARG A CA 1
ATOM 933 C C . ARG A 1 118 ? 21.815 7.610 -18.933 1.00 76.50 118 ARG A C 1
ATOM 935 O O . ARG A 1 118 ? 21.912 7.258 -17.759 1.00 76.50 118 ARG A O 1
ATOM 942 N N . GLN A 1 119 ? 22.461 7.015 -19.927 1.00 69.44 119 GLN A N 1
ATOM 943 C CA . GLN A 1 119 ? 23.332 5.858 -19.717 1.00 69.44 119 GLN A CA 1
ATOM 944 C C . GLN A 1 119 ? 24.804 6.252 -19.570 1.00 69.44 119 GLN A C 1
ATOM 946 O O . GLN A 1 119 ? 25.558 5.578 -18.869 1.00 69.44 119 GLN A O 1
ATOM 951 N N . ASP A 1 120 ? 25.183 7.385 -20.152 1.00 76.81 120 ASP A N 1
ATOM 952 C CA . ASP A 1 120 ? 26.464 8.048 -19.978 1.00 76.81 120 ASP A CA 1
ATOM 953 C C . ASP A 1 120 ? 26.591 8.670 -18.579 1.00 76.81 120 ASP A C 1
ATOM 955 O O . ASP A 1 120 ? 25.643 9.226 -18.016 1.00 76.81 120 ASP A O 1
ATOM 959 N N . TYR A 1 121 ? 27.778 8.531 -17.988 1.00 73.38 121 TYR A N 1
ATOM 960 C CA . TYR A 1 121 ? 28.141 9.227 -16.760 1.00 73.38 121 TYR A CA 1
ATOM 961 C C . TYR A 1 121 ? 28.945 10.466 -17.120 1.00 73.38 121 TYR A C 1
ATOM 963 O O . TYR A 1 121 ? 30.047 10.370 -17.655 1.00 73.38 121 TYR A O 1
ATOM 971 N N . GLU A 1 122 ? 28.395 11.621 -16.776 1.00 80.94 122 GLU A N 1
ATOM 972 C CA . GLU A 1 122 ? 29.111 12.888 -16.811 1.00 80.94 122 GLU A CA 1
ATOM 973 C C . GLU A 1 122 ? 29.725 13.170 -15.431 1.00 80.94 122 GLU A C 1
ATOM 975 O O . GLU A 1 122 ? 29.201 12.694 -14.415 1.00 80.94 122 GLU A O 1
ATOM 980 N N . PRO A 1 123 ? 30.813 13.957 -15.345 1.00 87.00 123 PRO A N 1
ATOM 981 C CA . PRO A 1 123 ? 31.301 14.455 -14.067 1.00 87.00 123 PRO A CA 1
ATOM 982 C C . PRO A 1 123 ? 30.177 15.147 -13.288 1.00 87.00 123 PRO A C 1
ATOM 984 O O . PRO A 1 123 ? 29.437 15.960 -13.848 1.00 87.00 123 PRO A O 1
ATOM 987 N N . PHE A 1 124 ? 30.058 14.830 -11.997 1.00 88.31 124 PHE A N 1
ATOM 988 C CA . PHE A 1 124 ? 29.001 15.371 -11.145 1.00 88.31 124 PHE A CA 1
ATOM 989 C C . PHE A 1 124 ? 29.036 16.905 -11.106 1.00 88.31 124 PHE A C 1
ATOM 991 O O . PHE A 1 124 ? 30.086 17.514 -10.889 1.00 88.31 124 PHE A O 1
ATOM 998 N N . GLN A 1 125 ? 27.867 17.524 -11.277 1.00 87.94 125 GLN A N 1
ATOM 999 C CA . GLN A 1 125 ? 27.678 18.967 -11.180 1.00 87.94 125 GLN A CA 1
ATOM 1000 C C . GLN A 1 125 ? 26.501 19.260 -10.253 1.00 87.94 125 GLN A C 1
ATOM 1002 O O . GLN A 1 125 ? 25.382 18.840 -10.528 1.00 87.94 125 GLN A O 1
ATOM 1007 N N . LEU A 1 126 ? 26.736 20.051 -9.203 1.00 85.88 126 LEU A N 1
ATOM 1008 C CA . LEU A 1 126 ? 25.727 20.380 -8.185 1.00 85.88 126 LEU A CA 1
ATOM 1009 C C . LEU A 1 126 ? 24.457 21.032 -8.766 1.00 85.88 126 LEU A C 1
ATOM 1011 O O . LEU A 1 126 ? 23.395 20.948 -8.181 1.00 85.88 126 LEU A O 1
ATOM 1015 N N . GLN A 1 127 ? 24.539 21.683 -9.926 1.00 87.88 127 GLN A N 1
ATOM 1016 C CA . GLN A 1 127 ? 23.389 22.359 -10.542 1.00 87.88 127 GLN A CA 1
ATOM 1017 C C . GLN A 1 127 ? 22.583 21.461 -11.493 1.00 87.88 127 GLN A C 1
ATOM 1019 O O . GLN A 1 127 ? 21.614 21.917 -12.098 1.00 87.88 127 GLN A O 1
ATOM 1024 N N . LYS A 1 128 ? 22.981 20.194 -11.661 1.00 87.75 128 LYS A N 1
ATOM 1025 C CA . LYS A 1 128 ? 22.383 19.262 -12.618 1.00 87.75 128 LYS A CA 1
ATOM 1026 C C . LYS A 1 128 ? 21.851 18.029 -11.894 1.00 87.75 128 LYS A C 1
ATOM 1028 O O . LYS A 1 128 ? 22.544 17.445 -11.067 1.00 87.75 128 LYS A O 1
ATOM 1033 N N . GLY A 1 129 ? 20.626 17.629 -12.229 1.00 88.31 129 GLY A N 1
ATOM 1034 C CA . GLY A 1 129 ? 20.050 16.394 -11.709 1.00 88.31 129 GLY A CA 1
ATOM 1035 C C . GLY A 1 129 ? 20.788 15.162 -12.237 1.00 88.31 129 GLY A C 1
ATOM 1036 O O . GLY A 1 129 ? 21.082 15.072 -13.434 1.00 88.31 129 GLY A O 1
ATOM 1037 N N . GLU A 1 130 ? 21.067 14.212 -11.352 1.00 89.31 130 GLU A N 1
ATOM 1038 C CA . GLU A 1 130 ? 21.805 12.983 -11.647 1.00 89.31 130 GLU A CA 1
ATOM 1039 C C . GLU A 1 130 ? 21.106 11.760 -11.041 1.00 89.31 130 GLU A C 1
ATOM 1041 O O . GLU A 1 130 ? 20.390 11.848 -10.046 1.00 89.31 130 GLU A O 1
ATOM 1046 N N . GLN A 1 131 ? 21.285 10.603 -11.678 1.00 90.25 131 GLN A N 1
ATOM 1047 C CA . GLN A 1 131 ? 20.652 9.345 -11.281 1.00 90.25 131 GLN A CA 1
ATOM 1048 C C . GLN A 1 131 ? 21.713 8.248 -11.198 1.00 90.25 131 GLN A C 1
ATOM 1050 O O . GLN A 1 131 ? 22.291 7.851 -12.216 1.00 90.25 131 GLN A O 1
ATOM 1055 N N . TRP A 1 132 ? 21.928 7.720 -9.995 1.00 90.19 132 TRP A N 1
ATOM 1056 C CA . TRP A 1 132 ? 22.795 6.572 -9.744 1.00 90.19 132 TRP A CA 1
ATOM 1057 C C . TRP A 1 132 ? 21.926 5.396 -9.326 1.00 90.19 132 TRP A C 1
ATOM 1059 O O . TRP A 1 132 ? 21.723 5.159 -8.142 1.00 90.19 132 TRP A O 1
ATOM 1069 N N . LEU A 1 133 ? 21.371 4.702 -10.317 1.00 88.88 133 LEU A N 1
ATOM 1070 C CA . LEU A 1 133 ? 20.464 3.574 -10.119 1.00 88.88 133 LEU A CA 1
ATOM 1071 C C . LEU A 1 133 ? 21.114 2.350 -10.759 1.00 88.88 133 LEU A C 1
ATOM 1073 O O . LEU A 1 133 ? 21.343 2.335 -11.972 1.00 88.88 133 LEU A O 1
ATOM 1077 N N . ILE A 1 134 ? 21.481 1.364 -9.944 1.00 87.62 134 ILE A N 1
ATOM 1078 C CA . ILE A 1 134 ? 22.178 0.157 -10.414 1.00 87.62 134 ILE A CA 1
ATOM 1079 C C . ILE A 1 134 ? 21.162 -0.861 -10.938 1.00 87.62 134 ILE A C 1
ATOM 1081 O O . ILE A 1 134 ? 21.379 -1.472 -11.992 1.00 87.62 134 ILE A O 1
ATOM 1085 N N . ASP A 1 135 ? 20.035 -0.991 -10.243 1.00 92.69 135 ASP A N 1
ATOM 1086 C CA . ASP A 1 135 ? 18.993 -1.972 -10.553 1.00 92.69 135 ASP A CA 1
ATOM 1087 C C . ASP A 1 135 ? 18.182 -1.589 -11.798 1.00 92.69 135 ASP A C 1
ATOM 1089 O O . ASP A 1 135 ? 17.742 -2.466 -12.530 1.00 92.69 135 ASP A O 1
ATOM 1093 N N . ASN A 1 136 ? 18.056 -0.290 -12.104 1.00 92.31 136 ASN A N 1
ATOM 1094 C CA . ASN A 1 136 ? 17.379 0.228 -13.305 1.00 92.31 136 ASN A CA 1
ATOM 1095 C C . ASN A 1 136 ? 16.004 -0.412 -13.559 1.00 92.31 136 ASN A C 1
ATOM 1097 O O . ASN A 1 136 ? 15.721 -0.802 -14.689 1.00 92.31 136 ASN A O 1
ATOM 1101 N N . GLY A 1 137 ? 15.163 -0.528 -12.527 1.00 94.56 137 GLY A N 1
ATOM 1102 C CA . GLY A 1 137 ? 13.825 -1.112 -12.656 1.00 94.56 137 GLY A CA 1
ATOM 1103 C C . GLY A 1 137 ? 13.783 -2.637 -12.769 1.00 94.56 137 GLY A C 1
ATOM 1104 O O . GLY A 1 137 ? 12.734 -3.185 -13.087 1.00 94.56 137 GLY A O 1
ATOM 1105 N N . ALA A 1 138 ? 14.902 -3.335 -12.569 1.00 96.38 138 ALA A N 1
ATOM 1106 C CA . ALA A 1 138 ? 14.943 -4.789 -12.655 1.00 96.38 138 ALA A CA 1
ATOM 1107 C C . ALA A 1 138 ? 14.192 -5.483 -11.505 1.00 96.38 138 ALA A C 1
ATOM 1109 O O . ALA A 1 138 ? 14.087 -4.956 -10.397 1.00 96.38 138 ALA A O 1
ATOM 1110 N N . VAL A 1 139 ? 13.729 -6.702 -11.789 1.00 98.00 139 VAL A N 1
ATOM 1111 C CA . VAL A 1 139 ? 13.102 -7.622 -10.837 1.00 98.00 139 VAL A CA 1
ATOM 1112 C C . VAL A 1 139 ? 14.071 -8.744 -10.492 1.00 98.00 139 VAL A C 1
ATOM 1114 O O . VAL A 1 139 ? 14.697 -9.342 -11.374 1.00 98.00 139 VAL A O 1
ATOM 1117 N N . TYR A 1 140 ? 14.144 -9.058 -9.205 1.00 97.62 140 TYR A N 1
ATOM 1118 C CA . TYR A 1 140 ? 14.971 -10.111 -8.642 1.00 97.62 140 TYR A CA 1
ATOM 1119 C C . TYR A 1 140 ? 14.123 -11.129 -7.883 1.00 97.62 140 TYR A C 1
ATOM 1121 O O . TYR A 1 140 ? 12.995 -10.854 -7.479 1.00 97.62 140 TYR A O 1
ATOM 1129 N N . GLN A 1 141 ? 14.673 -12.319 -7.682 1.00 95.75 141 GLN A N 1
ATOM 1130 C CA . GLN A 1 141 ? 14.136 -13.296 -6.750 1.00 95.75 141 GLN A CA 1
ATOM 1131 C C . GLN A 1 141 ? 15.262 -13.859 -5.895 1.00 95.75 141 GLN A C 1
ATOM 1133 O O . GLN A 1 141 ? 16.131 -14.579 -6.392 1.00 95.75 141 GLN A O 1
ATOM 1138 N N . ARG A 1 142 ? 15.243 -13.534 -4.601 1.00 91.75 142 ARG A N 1
ATOM 1139 C CA . ARG A 1 142 ? 16.300 -13.882 -3.641 1.00 91.75 142 ARG A CA 1
ATOM 1140 C C . ARG A 1 142 ? 17.693 -13.529 -4.174 1.00 91.75 142 ARG A C 1
ATOM 1142 O O . ARG A 1 142 ? 18.606 -14.354 -4.180 1.00 91.75 142 ARG A O 1
ATOM 1149 N N . GLY A 1 143 ? 17.823 -12.311 -4.700 1.00 91.31 143 GLY A N 1
ATOM 1150 C CA . GLY A 1 143 ? 19.063 -11.769 -5.260 1.00 91.31 143 GLY A CA 1
ATOM 1151 C C . GLY A 1 143 ? 19.430 -12.259 -6.667 1.00 91.31 143 GLY A C 1
ATOM 1152 O O . GLY A 1 143 ? 20.392 -11.756 -7.248 1.00 91.31 143 GLY A O 1
ATOM 1153 N N . GLN A 1 144 ? 18.682 -13.197 -7.257 1.00 94.50 144 GLN A N 1
ATOM 1154 C CA . GLN A 1 144 ? 18.886 -13.610 -8.648 1.00 94.50 144 GLN A CA 1
ATOM 1155 C C . GLN A 1 144 ? 18.117 -12.685 -9.588 1.00 94.50 144 GLN A C 1
ATOM 1157 O O . GLN A 1 144 ? 16.917 -12.499 -9.413 1.00 94.50 144 GLN A O 1
ATOM 1162 N N . LEU A 1 145 ? 18.796 -12.111 -10.586 1.00 95.81 145 LEU A N 1
ATOM 1163 C CA . LEU A 1 145 ? 18.144 -11.289 -11.608 1.00 95.81 145 LEU A CA 1
ATOM 1164 C C . LEU A 1 145 ? 17.153 -12.152 -12.394 1.00 95.81 145 LEU A C 1
ATOM 1166 O O . LEU A 1 145 ? 17.564 -13.107 -13.053 1.00 95.81 145 LEU A O 1
ATOM 1170 N N . LEU A 1 146 ? 15.875 -11.790 -12.334 1.00 96.62 146 LEU A N 1
ATOM 1171 C CA . LEU A 1 146 ? 14.794 -12.518 -12.990 1.00 96.62 146 LEU A CA 1
ATOM 1172 C C . LEU A 1 146 ? 14.359 -11.821 -14.282 1.00 96.62 146 LEU A C 1
ATOM 1174 O O . LEU A 1 146 ? 14.287 -12.462 -15.327 1.00 96.62 146 LEU A O 1
ATOM 1178 N N . ALA A 1 147 ? 14.144 -10.504 -14.227 1.00 96.88 147 ALA A N 1
ATOM 1179 C CA . ALA A 1 147 ? 13.764 -9.710 -15.391 1.00 96.88 147 ALA A CA 1
ATOM 1180 C C . ALA A 1 147 ? 14.427 -8.323 -15.355 1.00 96.88 147 ALA A C 1
ATOM 1182 O O . ALA A 1 147 ? 14.107 -7.512 -14.482 1.00 96.88 147 ALA A O 1
ATOM 1183 N N . PRO A 1 148 ? 15.355 -8.006 -16.277 1.00 95.88 148 PRO A N 1
ATOM 1184 C CA . PRO A 1 148 ? 15.855 -6.645 -16.411 1.00 95.88 148 PRO A CA 1
ATOM 1185 C C . PRO A 1 148 ? 14.801 -5.760 -17.090 1.00 95.88 148 PRO A C 1
ATOM 1187 O O . PRO A 1 148 ? 14.204 -6.163 -18.083 1.00 95.88 148 PRO A O 1
ATOM 1190 N N . TYR A 1 149 ? 14.620 -4.522 -16.620 1.00 95.25 149 TYR A N 1
ATOM 1191 C CA . TYR A 1 149 ? 13.843 -3.529 -17.375 1.00 95.25 149 TYR A CA 1
ATOM 1192 C C . TYR A 1 149 ? 14.669 -2.859 -18.485 1.00 95.25 149 TYR A C 1
ATOM 1194 O O . TYR A 1 149 ? 14.125 -2.431 -19.499 1.00 95.25 149 TYR A O 1
ATOM 1202 N N . ILE A 1 150 ? 15.994 -2.787 -18.332 1.00 91.56 150 ILE A N 1
ATOM 1203 C CA . ILE A 1 150 ? 16.926 -2.423 -19.407 1.00 91.56 150 ILE A CA 1
ATOM 1204 C C . ILE A 1 150 ? 18.030 -3.475 -19.468 1.00 91.56 150 ILE A C 1
ATOM 1206 O O . ILE A 1 150 ? 18.728 -3.701 -18.476 1.00 91.56 150 ILE A O 1
ATOM 1210 N N . ASP A 1 151 ? 18.222 -4.083 -20.638 1.00 88.25 151 ASP A N 1
ATOM 1211 C CA . ASP A 1 151 ? 19.372 -4.942 -20.900 1.00 88.25 151 ASP A CA 1
ATOM 1212 C C . ASP A 1 151 ? 20.662 -4.109 -20.892 1.00 88.25 151 ASP A C 1
ATOM 1214 O O . ASP A 1 151 ? 20.794 -3.111 -21.601 1.00 88.25 151 ASP A O 1
ATOM 1218 N N . ARG A 1 152 ? 21.644 -4.509 -20.080 1.00 82.06 152 ARG A N 1
ATOM 1219 C CA . ARG A 1 152 ? 22.884 -3.735 -19.899 1.00 82.06 152 ARG A CA 1
ATOM 1220 C C . ARG A 1 152 ? 23.819 -3.777 -21.112 1.00 82.06 152 ARG A C 1
ATOM 1222 O O . ARG A 1 152 ? 24.697 -2.924 -21.208 1.00 82.06 152 ARG A O 1
ATOM 1229 N N . LEU A 1 153 ? 23.678 -4.766 -21.992 1.00 84.62 153 LEU A N 1
ATOM 1230 C CA . LEU A 1 153 ? 24.535 -4.978 -23.159 1.00 84.62 153 LEU A CA 1
ATOM 1231 C C . LEU A 1 153 ? 23.887 -4.440 -24.434 1.00 84.62 153 LEU A C 1
ATOM 1233 O O . LEU A 1 153 ? 24.543 -3.743 -25.206 1.00 84.62 153 LEU A O 1
ATOM 1237 N N . THR A 1 154 ? 22.618 -4.772 -24.665 1.00 87.69 154 THR A N 1
ATOM 1238 C CA . THR A 1 154 ? 21.891 -4.399 -25.888 1.00 87.69 154 THR A CA 1
ATOM 1239 C C . THR A 1 154 ? 21.151 -3.075 -25.752 1.00 87.69 154 THR A C 1
ATOM 1241 O O . THR A 1 154 ? 20.787 -2.481 -26.765 1.00 87.69 154 THR A O 1
ATOM 1244 N N . LEU A 1 155 ? 20.950 -2.599 -24.515 1.00 86.44 155 LEU A N 1
ATOM 1245 C CA . LEU A 1 155 ? 20.143 -1.422 -24.175 1.00 86.44 155 LEU A CA 1
ATOM 1246 C C . LEU A 1 155 ? 18.662 -1.573 -24.545 1.00 86.44 155 LEU A C 1
ATOM 1248 O O . LEU A 1 155 ? 17.914 -0.592 -24.544 1.00 86.44 155 LEU A O 1
ATOM 1252 N N . GLU A 1 156 ? 18.239 -2.800 -24.850 1.00 90.31 156 GLU A N 1
ATOM 1253 C CA . GLU A 1 156 ? 16.848 -3.141 -25.090 1.00 90.31 156 GLU A CA 1
ATOM 1254 C C . GLU A 1 156 ? 16.033 -2.909 -23.819 1.00 90.31 156 GLU A C 1
ATOM 1256 O O . GLU A 1 156 ? 16.441 -3.279 -22.716 1.00 90.31 156 GLU A O 1
ATOM 1261 N N . ARG A 1 157 ? 14.880 -2.256 -23.975 1.00 92.06 157 ARG A N 1
ATOM 1262 C CA . ARG A 1 157 ? 13.933 -2.061 -22.880 1.00 92.06 157 ARG A CA 1
ATOM 1263 C C . ARG A 1 157 ? 13.017 -3.266 -22.790 1.00 92.06 157 ARG A C 1
ATOM 1265 O O . ARG A 1 157 ? 12.430 -3.648 -23.796 1.00 92.06 157 ARG A O 1
ATOM 1272 N N . ASP A 1 158 ? 12.874 -3.772 -21.576 1.00 95.38 158 ASP A N 1
ATOM 1273 C CA . ASP A 1 158 ? 12.017 -4.888 -21.209 1.00 95.38 158 ASP A CA 1
ATOM 1274 C C . ASP A 1 158 ? 12.150 -6.107 -22.148 1.00 95.38 158 ASP A C 1
ATOM 1276 O O . ASP A 1 158 ? 11.178 -6.526 -22.779 1.00 95.38 158 ASP A O 1
ATOM 1280 N N . PRO A 1 159 ? 13.354 -6.698 -22.270 1.00 95.31 159 PRO A N 1
ATOM 1281 C CA . PRO A 1 159 ? 13.563 -7.868 -23.126 1.00 95.31 159 PRO A CA 1
ATOM 1282 C C . PRO A 1 159 ? 12.763 -9.098 -22.662 1.00 95.31 159 PRO A C 1
ATOM 1284 O O . PRO A 1 159 ? 12.483 -9.990 -23.460 1.00 95.31 159 PRO A O 1
ATOM 1287 N N . ALA A 1 160 ? 12.398 -9.163 -21.375 1.00 95.12 160 ALA A N 1
ATOM 1288 C CA . ALA A 1 160 ? 11.581 -10.239 -20.815 1.00 95.12 160 ALA A CA 1
ATOM 1289 C C . ALA A 1 160 ? 10.072 -10.013 -21.035 1.00 95.12 160 ALA A C 1
ATOM 1291 O O . ALA A 1 160 ? 9.281 -10.940 -20.866 1.00 95.12 160 ALA A O 1
ATOM 1292 N N . GLY A 1 161 ? 9.672 -8.800 -21.421 1.00 96.81 161 GLY A N 1
ATOM 1293 C CA . GLY A 1 161 ? 8.283 -8.411 -21.619 1.00 96.81 161 GLY A CA 1
ATOM 1294 C C . GLY A 1 161 ? 7.481 -8.296 -20.325 1.00 96.81 161 GLY A C 1
ATOM 1295 O O . GLY A 1 161 ? 6.276 -8.449 -20.394 1.00 96.81 161 GLY A O 1
ATOM 1296 N N . TRP A 1 162 ? 8.103 -8.095 -19.162 1.00 97.94 162 TRP A N 1
ATOM 1297 C CA . TRP A 1 162 ? 7.452 -8.101 -17.843 1.00 97.94 162 TRP A CA 1
ATOM 1298 C C . TRP A 1 162 ? 6.657 -6.830 -17.521 1.00 97.94 162 TRP A C 1
ATOM 1300 O O . TRP A 1 162 ? 5.898 -6.811 -16.549 1.00 97.94 162 TRP A O 1
ATOM 1310 N N . PHE A 1 163 ? 6.818 -5.769 -18.307 1.00 97.94 163 PHE A N 1
ATOM 1311 C CA . PHE A 1 163 ? 6.292 -4.449 -17.994 1.00 97.94 163 PHE A CA 1
ATOM 1312 C C . PHE A 1 163 ? 5.278 -3.989 -19.039 1.00 97.94 163 PHE A C 1
ATOM 1314 O O . PHE A 1 163 ? 5.281 -4.399 -20.205 1.00 97.94 163 PHE A O 1
ATOM 1321 N N . HIS A 1 164 ? 4.375 -3.103 -18.634 1.00 96.94 164 HIS A N 1
ATOM 1322 C CA . HIS A 1 164 ? 3.547 -2.395 -19.591 1.00 96.94 164 HIS A CA 1
ATOM 1323 C C . HIS A 1 164 ? 4.416 -1.478 -20.454 1.00 96.94 164 HIS A C 1
ATOM 1325 O O . HIS A 1 164 ? 5.426 -0.911 -20.027 1.00 96.94 164 HIS A O 1
ATOM 1331 N N . LYS A 1 165 ? 3.996 -1.295 -21.710 1.00 94.25 165 LYS A N 1
ATOM 1332 C CA . LYS A 1 165 ? 4.607 -0.269 -22.557 1.00 94.25 165 LYS A CA 1
ATOM 1333 C C . LYS A 1 165 ? 4.389 1.099 -21.901 1.00 94.25 165 LYS A C 1
ATOM 1335 O O . LYS A 1 165 ? 3.263 1.346 -21.471 1.00 94.25 165 LYS A O 1
ATOM 1340 N N . PRO A 1 166 ? 5.396 1.995 -21.900 1.00 90.75 166 PRO A N 1
ATOM 1341 C CA . PRO A 1 166 ? 5.281 3.316 -21.295 1.00 90.75 166 PRO A CA 1
ATOM 1342 C C . PRO A 1 166 ? 3.986 4.029 -21.686 1.00 90.75 166 PRO A C 1
ATOM 1344 O O . PRO A 1 166 ? 3.735 4.292 -22.867 1.00 90.75 166 PRO A O 1
ATOM 1347 N N . LEU A 1 167 ? 3.167 4.323 -20.681 1.00 92.25 167 LEU A N 1
ATOM 1348 C CA . LEU A 1 167 ? 1.887 5.000 -20.814 1.00 92.25 167 LEU A CA 1
ATOM 1349 C C . LEU A 1 167 ? 1.785 6.052 -19.710 1.00 92.25 167 LEU A C 1
ATOM 1351 O O . LEU A 1 167 ? 1.870 5.740 -18.527 1.00 92.25 167 LEU A O 1
ATOM 1355 N N . GLU A 1 168 ? 1.610 7.310 -20.102 1.00 89.50 168 GLU A N 1
ATOM 1356 C CA . GLU A 1 168 ? 1.450 8.413 -19.157 1.00 89.50 168 GLU A CA 1
ATOM 1357 C C . GLU A 1 168 ? 0.000 8.506 -18.664 1.00 89.50 168 GLU A C 1
ATOM 1359 O O . GLU A 1 168 ? -0.956 8.408 -19.445 1.00 89.50 168 GLU A O 1
ATOM 1364 N N . ILE A 1 169 ? -0.166 8.749 -17.364 1.00 88.31 169 ILE A N 1
ATOM 1365 C CA . ILE A 1 169 ? -1.476 8.959 -16.750 1.00 88.31 169 ILE A CA 1
ATOM 1366 C C . ILE A 1 169 ? -1.875 10.428 -16.895 1.00 88.31 169 ILE A C 1
ATOM 1368 O O . ILE A 1 169 ? -1.396 11.304 -16.176 1.00 88.31 169 ILE A O 1
ATOM 1372 N N . ASN A 1 170 ? -2.827 10.709 -17.786 1.00 88.62 170 ASN A N 1
ATOM 1373 C CA . ASN A 1 170 ? -3.452 12.026 -17.831 1.00 88.62 170 ASN A CA 1
ATOM 1374 C C . ASN A 1 170 ? -4.543 12.138 -16.756 1.00 88.62 170 ASN A C 1
ATOM 1376 O O . ASN A 1 170 ? -5.709 11.814 -16.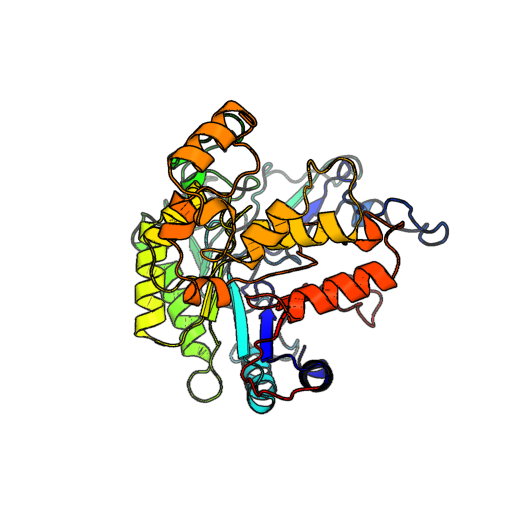992 1.00 88.62 170 ASN A O 1
ATOM 1380 N N . TYR A 1 171 ? -4.179 12.674 -15.592 1.00 83.62 171 TYR A N 1
ATOM 1381 C CA . TYR A 1 171 ? -5.103 12.877 -14.471 1.00 83.62 171 TYR A CA 1
ATOM 1382 C C . TYR A 1 171 ? -6.277 13.829 -14.770 1.00 83.62 171 TYR A C 1
ATOM 1384 O O . TYR A 1 171 ? -7.274 13.804 -14.050 1.00 83.62 171 TYR A O 1
ATOM 1392 N N . SER A 1 172 ? -6.216 14.629 -15.843 1.00 87.12 172 SER A N 1
ATOM 1393 C CA . SER A 1 172 ? -7.343 15.480 -16.265 1.00 87.12 172 SER A CA 1
ATOM 1394 C C . SER A 1 172 ? -8.415 14.701 -17.036 1.00 87.12 172 SER A C 1
ATOM 1396 O O . SER A 1 172 ? -9.593 15.052 -16.990 1.00 87.12 172 SER A O 1
ATOM 1398 N N . HIS A 1 173 ? -8.024 13.630 -17.734 1.00 86.50 173 HIS A N 1
ATOM 1399 C CA . HIS A 1 173 ? -8.901 12.807 -18.570 1.00 86.50 173 HIS A CA 1
ATOM 1400 C C . HIS A 1 173 ? -8.564 11.326 -18.404 1.00 86.50 173 HIS A C 1
ATOM 1402 O O . HIS A 1 173 ? -8.128 10.648 -19.333 1.00 86.50 173 HIS A O 1
ATOM 1408 N N . VAL A 1 174 ? -8.762 10.839 -17.184 1.00 86.38 174 VAL A N 1
ATOM 1409 C CA . VAL A 1 174 ? -8.333 9.502 -16.792 1.00 86.38 174 VAL A CA 1
ATOM 1410 C C . VAL A 1 174 ? -9.266 8.406 -17.326 1.00 86.38 174 VAL A C 1
ATOM 1412 O O . VAL A 1 174 ? -10.477 8.425 -17.083 1.00 86.38 174 VAL A O 1
ATOM 1415 N N . THR A 1 175 ? -8.693 7.428 -18.028 1.00 89.88 175 THR A N 1
ATOM 1416 C CA . THR A 1 175 ? -9.373 6.189 -18.448 1.00 89.88 175 THR A CA 1
ATOM 1417 C C . THR A 1 175 ? -8.991 5.028 -17.527 1.00 89.88 175 THR A C 1
ATOM 1419 O O . THR A 1 175 ? -7.988 5.113 -16.827 1.00 89.88 175 THR A O 1
ATOM 1422 N N . GLU A 1 176 ? -9.776 3.948 -17.516 1.00 87.56 176 GLU A N 1
ATOM 1423 C CA . GLU A 1 176 ? -9.471 2.732 -16.736 1.00 87.56 176 GLU A CA 1
ATOM 1424 C C . GLU A 1 176 ? -8.119 2.137 -17.145 1.00 87.56 176 GLU A C 1
ATOM 1426 O O . GLU A 1 176 ? -7.233 2.008 -16.312 1.00 87.56 176 GLU A O 1
ATOM 1431 N N . LYS A 1 177 ? -7.894 1.967 -18.453 1.00 91.00 177 LYS A N 1
ATOM 1432 C CA . LYS A 1 177 ? -6.607 1.519 -19.000 1.00 91.00 177 LYS A CA 1
ATOM 1433 C C . LYS A 1 177 ? -5.425 2.398 -18.573 1.00 91.00 177 LYS A C 1
ATOM 1435 O O . LYS A 1 177 ? -4.348 1.887 -18.315 1.00 91.00 177 LYS A O 1
ATOM 1440 N N . MET A 1 178 ? -5.602 3.722 -18.537 1.00 92.00 178 MET A N 1
ATOM 1441 C CA . MET A 1 178 ? -4.541 4.629 -18.082 1.00 92.00 178 MET A CA 1
ATOM 1442 C C . MET A 1 178 ? -4.240 4.472 -16.597 1.00 92.00 178 MET A C 1
ATOM 1444 O O . MET A 1 178 ? -3.104 4.691 -16.212 1.00 92.00 178 MET A O 1
ATOM 1448 N N . LEU A 1 179 ? -5.237 4.153 -15.771 1.00 90.19 179 LEU A N 1
ATOM 1449 C CA . LEU A 1 179 ? -4.990 3.895 -14.358 1.00 90.19 179 LEU A CA 1
ATOM 1450 C C . LEU A 1 179 ? -4.232 2.586 -14.186 1.00 90.19 179 LEU A C 1
ATOM 1452 O O . LEU A 1 179 ? -3.201 2.615 -13.535 1.00 90.19 179 LEU A O 1
ATOM 1456 N N . GLU A 1 180 ? -4.715 1.512 -14.815 1.00 93.12 180 GLU A N 1
ATOM 1457 C CA . GLU A 1 180 ? -4.243 0.135 -14.604 1.00 93.12 180 GLU A CA 1
ATOM 1458 C C . GLU A 1 180 ? -2.950 -0.245 -15.345 1.00 93.12 180 GLU A C 1
ATOM 1460 O O . GLU A 1 180 ? -2.392 -1.303 -15.091 1.00 93.12 180 GLU A O 1
ATOM 1465 N N . GLN A 1 181 ? -2.529 0.539 -16.340 1.00 94.06 181 GLN A N 1
ATOM 1466 C CA . GLN A 1 181 ? -1.356 0.224 -17.179 1.00 94.06 181 GLN A CA 1
ATOM 1467 C C . GLN A 1 181 ? -0.407 1.417 -17.327 1.00 94.06 181 GLN A C 1
ATOM 1469 O O . GLN A 1 181 ? 0.456 1.440 -18.209 1.00 94.06 181 GLN A O 1
ATOM 1474 N N . GLY A 1 182 ? -0.672 2.486 -16.578 1.00 92.44 182 GLY A N 1
ATOM 1475 C CA . GLY A 1 182 ? 0.058 3.737 -16.665 1.00 92.44 182 GLY A CA 1
ATOM 1476 C C . GLY A 1 182 ? 1.155 3.815 -15.617 1.00 92.44 182 GLY A C 1
ATOM 1477 O O . GLY A 1 182 ? 0.985 3.379 -14.488 1.00 92.44 182 GLY A O 1
ATOM 1478 N N . GLN A 1 183 ? 2.269 4.447 -15.970 1.00 92.56 183 GLN A N 1
ATOM 1479 C CA . GLN A 1 183 ? 3.407 4.574 -15.067 1.00 92.56 183 GLN A CA 1
ATOM 1480 C C . GLN A 1 183 ? 3.123 5.597 -13.963 1.00 92.56 183 GLN A C 1
ATOM 1482 O O . GLN A 1 183 ? 3.137 6.811 -14.203 1.00 92.56 183 GLN A O 1
ATOM 1487 N N . VAL A 1 184 ? 2.918 5.110 -12.741 1.00 89.75 184 VAL A N 1
ATOM 1488 C CA . VAL A 1 184 ? 2.886 5.943 -11.533 1.00 89.75 184 VAL A CA 1
ATOM 1489 C C . VAL A 1 184 ? 4.302 6.448 -11.250 1.00 89.75 184 VAL A C 1
ATOM 1491 O O . VAL A 1 184 ? 5.264 5.686 -11.288 1.00 89.75 184 VAL A O 1
ATOM 1494 N N . ASP A 1 185 ? 4.457 7.761 -11.061 1.00 86.38 185 ASP A N 1
ATOM 1495 C CA . ASP A 1 185 ? 5.748 8.428 -10.816 1.00 86.38 185 ASP A CA 1
ATOM 1496 C C . ASP A 1 185 ? 6.873 8.088 -11.816 1.00 86.38 185 ASP A C 1
ATOM 1498 O O . ASP A 1 185 ? 8.061 8.188 -11.504 1.00 86.38 185 ASP A O 1
ATOM 1502 N N . GLN A 1 186 ? 6.499 7.743 -13.056 1.00 88.06 186 GLN A N 1
ATOM 1503 C CA . GLN A 1 186 ? 7.409 7.302 -14.127 1.00 88.06 186 GLN A CA 1
ATOM 1504 C C . GLN A 1 186 ? 8.158 5.993 -13.815 1.00 88.06 186 GLN A C 1
ATOM 1506 O O . GLN A 1 186 ? 9.125 5.654 -14.506 1.00 88.06 186 GLN A O 1
ATOM 1511 N N . LEU A 1 187 ? 7.722 5.245 -12.800 1.00 93.56 187 LEU A N 1
ATOM 1512 C CA . LEU A 1 187 ? 8.284 3.942 -12.472 1.00 93.56 187 LEU A CA 1
ATOM 1513 C C . LEU A 1 187 ? 7.885 2.904 -13.535 1.00 93.56 187 LEU A C 1
ATOM 1515 O O . LEU A 1 187 ? 6.839 3.038 -14.179 1.00 93.56 187 LEU A O 1
ATOM 1519 N N . PRO A 1 188 ? 8.722 1.886 -13.797 1.00 95.69 188 PRO A N 1
ATOM 1520 C CA . PRO A 1 188 ? 8.339 0.757 -14.635 1.00 95.69 188 PRO A CA 1
ATOM 1521 C C . PRO A 1 188 ? 7.130 0.043 -14.045 1.00 95.69 188 PRO A C 1
ATOM 1523 O O . PRO A 1 188 ? 7.178 -0.441 -12.915 1.00 95.69 188 PRO A O 1
ATOM 1526 N N . ASP A 1 189 ? 6.064 -0.003 -14.830 1.00 97.06 189 ASP A N 1
ATOM 1527 C CA . ASP A 1 189 ? 4.772 -0.545 -14.435 1.00 97.06 189 ASP A CA 1
ATOM 1528 C C . ASP A 1 189 ? 4.723 -2.037 -14.780 1.00 97.06 189 ASP A C 1
ATOM 1530 O O . ASP A 1 189 ? 4.910 -2.410 -15.942 1.00 97.06 189 ASP A O 1
ATOM 1534 N N . LEU A 1 190 ? 4.575 -2.898 -13.775 1.00 97.75 190 LEU A N 1
ATOM 1535 C CA . LEU A 1 190 ? 4.553 -4.348 -13.964 1.00 97.75 190 LEU A CA 1
ATOM 1536 C C . LEU A 1 190 ? 3.273 -4.754 -14.691 1.00 97.75 190 LEU A C 1
ATOM 1538 O O . LEU A 1 190 ? 2.198 -4.247 -14.400 1.00 97.75 190 LEU A O 1
ATOM 1542 N N . ASN A 1 191 ? 3.373 -5.710 -15.612 1.00 97.75 191 ASN A N 1
ATOM 1543 C CA . ASN A 1 191 ? 2.214 -6.206 -16.341 1.00 97.75 191 ASN A CA 1
ATOM 1544 C C . ASN A 1 191 ? 1.661 -7.480 -15.695 1.00 97.75 191 ASN A C 1
ATOM 1546 O O . ASN A 1 191 ? 2.078 -8.594 -16.020 1.00 97.75 191 ASN A O 1
ATOM 1550 N N . GLN A 1 192 ? 0.691 -7.329 -14.790 1.00 97.50 192 GLN A N 1
ATOM 1551 C CA . GLN A 1 192 ? 0.087 -8.452 -14.067 1.00 97.50 192 GLN A CA 1
ATOM 1552 C C . GLN A 1 192 ? -0.834 -9.323 -14.944 1.00 97.50 192 GLN A C 1
ATOM 1554 O O . GLN A 1 192 ? -1.273 -10.381 -14.486 1.00 97.50 192 GLN A O 1
ATOM 1559 N N . ASP A 1 193 ? -1.117 -8.947 -16.198 1.00 96.38 193 ASP A N 1
ATOM 1560 C CA . ASP A 1 193 ? -1.831 -9.814 -17.150 1.00 96.38 193 ASP A CA 1
ATOM 1561 C C . ASP A 1 193 ? -0.919 -10.918 -17.709 1.00 96.38 193 ASP A C 1
ATOM 1563 O O . ASP A 1 193 ? -1.393 -11.924 -18.246 1.00 96.38 193 ASP A O 1
ATOM 1567 N N . ILE A 1 194 ? 0.399 -10.768 -17.555 1.00 97.81 194 ILE A N 1
ATOM 1568 C CA . ILE A 1 194 ? 1.369 -11.786 -17.946 1.00 97.81 194 ILE A CA 1
ATOM 1569 C C . ILE A 1 194 ? 1.392 -12.886 -16.884 1.00 97.81 194 ILE A C 1
ATOM 1571 O O . ILE A 1 194 ? 1.685 -12.603 -15.720 1.00 97.81 194 ILE A O 1
ATOM 1575 N N . PRO A 1 195 ? 1.151 -14.160 -17.256 1.00 97.94 195 PRO A N 1
ATOM 1576 C CA . PRO A 1 195 ? 1.047 -15.249 -16.285 1.00 97.94 195 PRO A CA 1
ATOM 1577 C C . PRO A 1 195 ? 2.271 -15.403 -15.377 1.00 97.94 195 PRO A C 1
ATOM 1579 O O . PRO A 1 195 ? 2.129 -15.782 -14.218 1.00 97.94 195 PRO A O 1
ATOM 1582 N N . GLU A 1 196 ? 3.468 -15.114 -15.891 1.00 97.94 196 GLU A N 1
ATOM 1583 C CA . GLU A 1 196 ? 4.707 -15.193 -15.118 1.00 97.94 196 GLU A CA 1
ATOM 1584 C C . GLU A 1 196 ? 4.792 -14.105 -14.039 1.00 97.94 196 GLU A C 1
ATOM 1586 O O . GLU A 1 196 ? 5.010 -14.442 -12.876 1.00 97.94 196 GLU A O 1
ATOM 1591 N N . VAL A 1 197 ? 4.534 -12.841 -14.397 1.00 98.50 197 VAL A N 1
ATOM 1592 C CA . VAL A 1 197 ? 4.498 -11.696 -13.467 1.00 98.50 197 VAL A CA 1
ATOM 1593 C C . VAL A 1 197 ? 3.408 -11.904 -12.419 1.00 98.50 197 VAL A C 1
ATOM 1595 O O . VAL A 1 197 ? 3.654 -11.801 -11.217 1.00 98.50 197 VAL A O 1
ATOM 1598 N N . ARG A 1 198 ? 2.207 -12.287 -12.871 1.00 98.50 198 ARG A N 1
ATOM 1599 C CA . ARG A 1 198 ? 1.063 -12.598 -12.010 1.00 98.50 198 ARG A CA 1
ATOM 1600 C C . ARG A 1 198 ? 1.414 -13.650 -10.968 1.00 98.50 198 ARG A C 1
ATOM 1602 O O . ARG A 1 198 ? 1.202 -13.441 -9.777 1.00 98.50 198 ARG A O 1
ATOM 1609 N N . ARG A 1 199 ? 1.975 -14.777 -11.418 1.00 98.50 199 ARG A N 1
ATOM 1610 C CA . ARG A 1 199 ? 2.393 -15.873 -10.542 1.00 98.50 199 ARG A CA 1
ATOM 1611 C C . ARG A 1 199 ? 3.480 -15.418 -9.577 1.00 98.50 199 ARG A C 1
ATOM 1613 O O . ARG A 1 199 ? 3.359 -15.702 -8.395 1.00 98.50 199 ARG A O 1
ATOM 1620 N N . TYR A 1 200 ? 4.492 -14.696 -10.054 1.00 98.69 200 TYR A N 1
ATOM 1621 C CA . TYR A 1 200 ? 5.585 -14.199 -9.220 1.00 98.69 200 TYR A CA 1
ATOM 1622 C C . TYR A 1 200 ? 5.075 -13.342 -8.050 1.00 98.69 200 TYR A C 1
ATOM 1624 O O . TYR A 1 200 ? 5.489 -13.565 -6.913 1.00 98.69 200 TYR A O 1
ATOM 1632 N N . LEU A 1 201 ? 4.147 -12.410 -8.293 1.00 98.62 201 LEU A N 1
ATOM 1633 C CA . LEU A 1 201 ? 3.599 -11.551 -7.237 1.00 98.62 201 LEU A CA 1
ATOM 1634 C C . LEU A 1 201 ? 2.670 -12.322 -6.290 1.00 98.62 201 LEU A C 1
ATOM 1636 O O . LEU A 1 201 ? 2.770 -12.170 -5.074 1.00 98.62 201 LEU A O 1
ATOM 1640 N N . LEU A 1 202 ? 1.803 -13.196 -6.814 1.00 98.69 202 LEU A N 1
ATOM 1641 C CA . LEU A 1 202 ? 0.933 -14.031 -5.977 1.00 98.69 202 LEU A CA 1
ATOM 1642 C C . LEU A 1 202 ? 1.743 -14.993 -5.098 1.00 98.69 202 LEU A C 1
ATOM 1644 O O . LEU A 1 202 ? 1.433 -15.154 -3.920 1.00 98.69 202 LEU A O 1
ATOM 1648 N N . ASP A 1 203 ? 2.808 -15.591 -5.628 1.00 98.69 203 ASP A N 1
ATOM 1649 C CA . ASP A 1 203 ? 3.701 -16.464 -4.866 1.00 98.69 203 ASP A CA 1
ATOM 1650 C C . ASP A 1 203 ? 4.486 -15.685 -3.795 1.00 98.69 203 ASP A C 1
ATOM 1652 O O . ASP A 1 203 ? 4.788 -16.249 -2.741 1.00 98.69 203 ASP A O 1
ATOM 1656 N N . ALA A 1 204 ? 4.726 -14.380 -3.979 1.00 98.44 204 ALA A N 1
ATOM 1657 C CA . ALA A 1 204 ? 5.306 -13.530 -2.940 1.00 98.44 204 ALA A CA 1
ATOM 1658 C C . ALA A 1 204 ? 4.329 -13.328 -1.770 1.00 98.44 204 ALA A C 1
ATOM 1660 O O . ALA A 1 204 ? 4.726 -13.411 -0.607 1.00 98.44 204 ALA A O 1
ATOM 1661 N N . ILE A 1 205 ? 3.033 -13.153 -2.058 1.00 98.25 205 ILE A N 1
ATOM 1662 C CA . ILE A 1 205 ? 1.980 -13.129 -1.029 1.00 98.25 205 ILE A CA 1
ATOM 1663 C C . ILE A 1 205 ? 1.962 -14.449 -0.257 1.00 98.25 205 ILE A C 1
ATOM 1665 O O . ILE A 1 205 ? 1.948 -14.446 0.977 1.00 98.25 205 ILE A O 1
ATOM 1669 N N . ARG A 1 206 ? 2.031 -15.586 -0.965 1.00 98.50 206 ARG A N 1
ATOM 1670 C CA . ARG A 1 206 ? 2.112 -16.905 -0.317 1.00 98.50 206 ARG A CA 1
ATOM 1671 C C . ARG A 1 206 ? 3.346 -17.023 0.562 1.00 98.50 206 ARG A C 1
ATOM 1673 O O . ARG A 1 206 ? 3.250 -17.514 1.684 1.00 98.50 206 ARG A O 1
ATOM 1680 N N . PHE A 1 207 ? 4.495 -16.583 0.061 1.00 97.81 207 PHE A N 1
ATOM 1681 C CA . PHE A 1 207 ? 5.754 -16.620 0.788 1.00 97.81 207 PHE A CA 1
ATOM 1682 C C . PHE A 1 207 ? 5.647 -15.869 2.117 1.00 97.81 207 PHE A C 1
ATOM 1684 O O . PHE A 1 207 ? 5.903 -16.462 3.161 1.00 97.81 207 PHE A O 1
ATOM 1691 N N . TRP A 1 208 ? 5.183 -14.618 2.110 1.00 97.94 208 TRP A N 1
ATOM 1692 C CA . TRP A 1 208 ? 5.072 -13.828 3.338 1.00 97.94 208 TRP A CA 1
ATOM 1693 C C . TRP A 1 208 ? 4.026 -14.380 4.310 1.00 97.94 208 TRP A C 1
ATOM 1695 O O . TRP A 1 208 ? 4.307 -14.486 5.502 1.00 97.94 208 TRP A O 1
ATOM 1705 N N . LEU A 1 209 ? 2.860 -14.827 3.834 1.00 97.50 209 LEU A N 1
ATOM 1706 C CA . LEU A 1 209 ? 1.871 -15.457 4.720 1.00 97.50 209 LEU A CA 1
ATOM 1707 C C . LEU A 1 209 ? 2.371 -16.769 5.329 1.00 97.50 209 LEU A C 1
ATOM 1709 O O . LEU A 1 209 ? 1.926 -17.137 6.415 1.00 97.50 209 LEU A O 1
ATOM 1713 N N . THR A 1 210 ? 3.286 -17.474 4.652 1.00 96.75 210 THR A N 1
ATOM 1714 C CA . THR A 1 210 ? 3.837 -18.763 5.106 1.00 96.75 210 THR A CA 1
ATOM 1715 C C . THR A 1 210 ? 5.153 -18.663 5.869 1.00 96.75 210 THR A C 1
ATOM 1717 O O . THR A 1 210 ? 5.519 -19.606 6.572 1.00 96.75 210 THR A O 1
ATOM 1720 N N . PHE A 1 211 ? 5.817 -17.508 5.807 1.00 94.44 211 PHE A N 1
ATOM 1721 C CA . PHE A 1 211 ? 7.175 -17.279 6.291 1.00 94.44 211 PHE A CA 1
ATOM 1722 C C . PHE A 1 211 ? 7.412 -17.725 7.747 1.00 94.44 211 PHE A C 1
ATOM 1724 O O . PHE A 1 211 ? 8.357 -18.468 8.000 1.00 94.44 211 PHE A O 1
ATOM 1731 N N . ASN A 1 212 ? 6.540 -17.337 8.688 1.00 94.75 212 ASN A N 1
ATOM 1732 C CA . ASN A 1 212 ? 6.688 -17.648 10.121 1.00 94.75 212 ASN A CA 1
ATOM 1733 C C . ASN A 1 212 ? 5.494 -18.431 10.709 1.00 94.75 212 ASN A C 1
ATOM 1735 O O . ASN A 1 212 ? 5.166 -18.318 11.888 1.00 94.75 212 ASN A O 1
ATOM 1739 N N . GLN A 1 213 ? 4.817 -19.252 9.899 1.00 88.88 213 GLN A N 1
ATOM 1740 C CA . GLN A 1 213 ? 3.590 -19.958 10.318 1.00 88.88 213 GLN A CA 1
ATOM 1741 C C . GLN A 1 213 ? 3.767 -20.963 11.463 1.00 88.88 213 GLN A C 1
ATOM 1743 O O . GLN A 1 213 ? 2.791 -21.336 12.105 1.00 88.88 213 GLN A O 1
ATOM 1748 N N . ARG A 1 214 ? 4.992 -21.436 11.720 1.00 89.38 214 ARG A N 1
ATOM 1749 C CA . ARG A 1 214 ? 5.270 -22.362 12.834 1.00 89.38 214 ARG A CA 1
ATOM 1750 C C . ARG A 1 214 ? 5.326 -21.665 14.197 1.00 89.38 214 ARG A C 1
ATOM 1752 O O . ARG A 1 214 ? 5.334 -22.361 15.209 1.00 89.38 214 ARG A O 1
ATOM 1759 N N . SER A 1 215 ? 5.383 -20.334 14.206 1.00 94.25 215 SER A N 1
ATOM 1760 C CA . SER A 1 215 ? 5.356 -19.493 15.399 1.00 94.25 215 SER A CA 1
ATOM 1761 C C . SER A 1 215 ? 4.265 -18.430 15.227 1.00 94.25 215 SER A C 1
ATOM 1763 O O . SER A 1 215 ? 3.085 -18.781 15.254 1.00 94.25 215 SER A O 1
ATOM 1765 N N . ILE A 1 216 ? 4.618 -17.160 15.006 1.00 96.12 216 ILE A N 1
ATOM 1766 C CA . ILE A 1 216 ? 3.656 -16.076 14.791 1.00 96.12 216 ILE A CA 1
ATOM 1767 C C . ILE A 1 216 ? 3.690 -15.618 13.323 1.00 96.12 216 ILE A C 1
ATOM 1769 O O . ILE A 1 216 ? 4.674 -15.003 12.904 1.00 96.12 216 ILE A O 1
ATOM 1773 N N . PRO A 1 217 ? 2.634 -15.865 12.524 1.00 96.38 217 PRO A N 1
ATOM 1774 C CA . PRO A 1 217 ? 2.595 -15.434 11.132 1.00 96.38 217 PRO A CA 1
ATOM 1775 C C . PRO A 1 217 ? 2.385 -13.919 11.001 1.00 96.38 217 PRO A C 1
ATOM 1777 O O . PRO A 1 217 ? 1.991 -13.219 11.939 1.00 96.38 217 PRO A O 1
ATOM 1780 N N . ILE A 1 218 ? 2.607 -13.416 9.787 1.00 97.38 218 ILE A N 1
ATOM 1781 C CA . ILE A 1 218 ? 2.141 -12.088 9.384 1.00 97.38 218 ILE A CA 1
ATOM 1782 C C . ILE A 1 218 ? 0.608 -12.086 9.416 1.00 97.38 218 ILE A C 1
ATOM 1784 O O . ILE A 1 218 ? -0.029 -13.004 8.915 1.00 97.38 218 ILE A O 1
ATOM 1788 N N . ALA A 1 219 ? 0.017 -11.048 10.009 1.00 97.88 219 ALA A N 1
ATOM 1789 C CA . ALA A 1 219 ? -1.430 -10.915 10.196 1.00 97.88 219 ALA A CA 1
ATOM 1790 C C . ALA A 1 219 ? -2.173 -10.457 8.927 1.00 97.88 219 ALA A C 1
ATOM 1792 O O . ALA A 1 219 ? -3.402 -10.407 8.911 1.00 97.88 219 ALA A O 1
ATOM 1793 N N . GLY A 1 220 ? -1.437 -10.047 7.895 1.00 98.00 220 GLY A N 1
ATOM 1794 C CA . GLY A 1 220 ? -1.985 -9.630 6.613 1.00 98.00 220 GLY A CA 1
ATOM 1795 C C . GLY A 1 220 ? -1.184 -8.513 5.959 1.00 98.00 220 GLY A C 1
ATOM 1796 O O . GLY A 1 220 ? 0.001 -8.326 6.245 1.00 98.00 220 GLY A O 1
ATOM 1797 N N . PHE A 1 221 ? -1.840 -7.763 5.081 1.00 98.12 221 PHE A N 1
ATOM 1798 C CA . PHE A 1 221 ? -1.187 -6.810 4.194 1.00 98.12 221 PHE A CA 1
ATOM 1799 C C . PHE A 1 221 ? -1.883 -5.459 4.150 1.00 98.12 221 PHE A C 1
ATOM 1801 O O . PHE A 1 221 ? -3.093 -5.334 4.349 1.00 98.12 221 PHE A O 1
ATOM 1808 N N . TYR A 1 222 ? -1.086 -4.447 3.841 1.00 96.62 222 TYR A N 1
ATOM 1809 C CA . TYR A 1 222 ? -1.536 -3.131 3.436 1.00 96.62 222 TYR A CA 1
ATOM 1810 C C . TYR A 1 222 ? -1.062 -2.890 1.999 1.00 96.62 222 TYR A C 1
ATOM 1812 O O . TYR A 1 222 ? 0.134 -2.875 1.733 1.00 96.62 222 TYR A O 1
ATOM 1820 N N . PHE A 1 223 ? -1.983 -2.720 1.062 1.00 96.06 223 PHE A N 1
ATOM 1821 C CA . PHE A 1 223 ? -1.665 -2.553 -0.353 1.00 96.06 223 PHE A CA 1
ATOM 1822 C C . PHE A 1 223 ? -1.848 -1.103 -0.775 1.00 96.06 223 PHE A C 1
ATOM 1824 O O . PHE A 1 223 ? -2.924 -0.540 -0.564 1.00 96.06 223 PHE A O 1
ATOM 1831 N N . ASN A 1 224 ? -0.813 -0.529 -1.386 1.00 87.69 224 ASN A N 1
ATOM 1832 C CA . ASN A 1 224 ? -0.896 0.759 -2.072 1.00 87.69 224 ASN A CA 1
ATOM 1833 C C . ASN A 1 224 ? -1.345 0.593 -3.518 1.00 87.69 224 ASN A C 1
ATOM 1835 O O . ASN A 1 224 ? -1.401 -0.519 -4.042 1.00 87.69 224 ASN A O 1
ATOM 1839 N N . ASP A 1 225 ? -1.683 1.725 -4.134 1.00 83.62 225 ASP A N 1
ATOM 1840 C CA . ASP A 1 225 ? -1.875 1.839 -5.578 1.00 83.62 225 ASP A CA 1
ATOM 1841 C C . ASP A 1 225 ? -2.919 0.869 -6.142 1.00 83.62 225 ASP A C 1
ATOM 1843 O O . ASP A 1 225 ? -2.878 0.466 -7.299 1.00 83.62 225 ASP A O 1
ATOM 1847 N N . ILE A 1 226 ? -3.939 0.566 -5.334 1.00 92.19 226 ILE A N 1
ATOM 1848 C CA . ILE A 1 226 ? -5.078 -0.280 -5.706 1.00 92.19 226 ILE A CA 1
ATOM 1849 C C . ILE A 1 226 ? -5.676 0.068 -7.078 1.00 92.19 226 ILE A C 1
ATOM 1851 O O . ILE A 1 226 ? -5.903 -0.861 -7.853 1.00 92.19 226 ILE A O 1
ATOM 1855 N N . PRO A 1 227 ? -5.959 1.348 -7.421 1.00 91.31 227 PRO A N 1
ATOM 1856 C CA . PRO A 1 227 ? -6.544 1.660 -8.724 1.00 91.31 227 PRO A CA 1
ATOM 1857 C C . PRO A 1 227 ? -5.586 1.450 -9.903 1.00 91.31 227 PRO A C 1
ATOM 1859 O O . PRO A 1 227 ? -6.046 1.551 -11.037 1.00 91.31 227 PRO A O 1
ATOM 1862 N N . HIS A 1 228 ? -4.297 1.216 -9.649 1.00 94.06 228 HIS A N 1
ATOM 1863 C CA . HIS A 1 228 ? -3.264 1.081 -10.671 1.00 94.06 228 HIS A CA 1
ATOM 1864 C C . HIS A 1 228 ? -2.990 -0.364 -11.090 1.00 94.06 228 HIS A C 1
ATOM 1866 O O . HIS A 1 228 ? -2.305 -0.595 -12.071 1.00 94.06 228 HIS A O 1
ATOM 1872 N N . ILE A 1 229 ? -3.631 -1.333 -10.435 1.00 95.44 229 ILE A N 1
ATOM 1873 C CA . ILE A 1 229 ? -3.576 -2.745 -10.817 1.00 95.44 229 ILE A CA 1
ATOM 1874 C C . ILE A 1 229 ? -4.989 -3.234 -11.131 1.00 95.44 229 ILE A C 1
ATOM 1876 O O . ILE A 1 229 ? -5.956 -2.848 -10.464 1.00 95.44 229 ILE A O 1
ATOM 1880 N N . SER A 1 230 ? -5.112 -4.112 -12.129 1.00 95.12 230 SER A N 1
ATOM 1881 C CA . SER A 1 230 ? -6.406 -4.629 -12.569 1.00 95.12 230 SER A CA 1
ATOM 1882 C C . SER A 1 230 ? -7.183 -5.316 -11.442 1.00 95.12 230 SER A C 1
ATOM 1884 O O . SER A 1 230 ? -6.643 -6.056 -10.614 1.00 95.12 230 SER A O 1
ATOM 1886 N N . LEU A 1 231 ? -8.502 -5.103 -11.419 1.00 94.69 231 LEU A N 1
ATOM 1887 C CA . LEU A 1 231 ? -9.389 -5.715 -10.421 1.00 94.69 231 LEU A CA 1
ATOM 1888 C C . LEU A 1 231 ? -9.284 -7.249 -10.396 1.00 94.69 231 LEU A C 1
ATOM 1890 O O . LEU A 1 231 ? -9.392 -7.856 -9.331 1.00 94.69 231 LEU A O 1
ATOM 1894 N N . ASP A 1 232 ? -9.088 -7.877 -11.554 1.00 96.56 232 ASP A N 1
ATOM 1895 C CA . ASP A 1 232 ? -8.988 -9.333 -11.640 1.00 96.56 232 ASP A CA 1
ATOM 1896 C C . ASP A 1 232 ? -7.740 -9.857 -10.916 1.00 96.56 232 ASP A C 1
ATOM 1898 O O . ASP A 1 232 ? -7.799 -10.919 -10.301 1.00 96.56 232 ASP A O 1
ATOM 1902 N N . PHE A 1 233 ? -6.625 -9.115 -10.921 1.00 97.94 233 PHE A N 1
ATOM 1903 C CA . PHE A 1 233 ? -5.448 -9.480 -10.123 1.00 97.94 233 PHE A CA 1
ATOM 1904 C C . PHE A 1 233 ? -5.745 -9.429 -8.625 1.00 97.94 233 PHE A C 1
ATOM 1906 O O . PHE A 1 233 ? -5.403 -10.359 -7.898 1.00 97.94 233 PHE A O 1
ATOM 1913 N N . TRP A 1 234 ? -6.430 -8.381 -8.164 1.00 97.69 234 TRP A N 1
ATOM 1914 C CA . TRP A 1 234 ? -6.804 -8.256 -6.755 1.00 97.69 234 TRP A CA 1
ATOM 1915 C C . TRP A 1 234 ? -7.738 -9.377 -6.290 1.00 97.69 234 TRP A C 1
ATOM 1917 O O . TRP A 1 234 ? -7.577 -9.879 -5.183 1.00 97.69 234 TRP A O 1
ATOM 1927 N N . LYS A 1 235 ? -8.664 -9.834 -7.139 1.00 97.88 235 LYS A N 1
ATOM 1928 C CA . LYS A 1 235 ? -9.512 -11.001 -6.838 1.00 97.88 235 LYS A CA 1
ATOM 1929 C C . LYS A 1 235 ? -8.714 -12.296 -6.718 1.00 97.88 235 LYS A C 1
ATOM 1931 O O . LYS A 1 235 ? -8.970 -13.095 -5.818 1.00 97.88 235 LYS A O 1
ATOM 1936 N N . ASP A 1 236 ? -7.741 -12.503 -7.603 1.00 98.25 236 ASP A N 1
ATOM 1937 C CA . ASP A 1 236 ? -6.848 -13.658 -7.498 1.00 98.25 236 ASP A CA 1
ATOM 1938 C C . ASP A 1 236 ? -6.026 -13.583 -6.206 1.00 98.25 236 ASP A C 1
ATOM 1940 O O . ASP A 1 236 ? -5.927 -14.575 -5.486 1.00 98.25 236 ASP A O 1
ATOM 1944 N N . LEU A 1 237 ? -5.489 -12.406 -5.869 1.00 98.44 237 LEU A N 1
ATOM 1945 C CA . LEU A 1 237 ? -4.741 -12.179 -4.631 1.00 98.44 237 LEU A CA 1
ATOM 1946 C C . LEU A 1 237 ? -5.589 -12.469 -3.394 1.00 98.44 237 LEU A C 1
ATOM 1948 O O . LEU A 1 237 ? -5.133 -13.173 -2.494 1.00 98.44 237 LEU A O 1
ATOM 1952 N N . GLU A 1 238 ? -6.816 -11.959 -3.360 1.00 97.88 238 GLU A N 1
ATOM 1953 C CA . GLU A 1 238 ? -7.790 -12.212 -2.301 1.00 97.88 238 GLU A CA 1
ATOM 1954 C C . GLU A 1 238 ? -8.050 -13.712 -2.135 1.00 97.88 238 GLU A C 1
ATOM 1956 O O . GLU A 1 238 ? -7.927 -14.243 -1.031 1.00 97.88 238 GLU A O 1
ATOM 1961 N N . SER A 1 239 ? -8.313 -14.422 -3.236 1.00 98.25 239 SER A N 1
ATOM 1962 C CA . SER A 1 239 ? -8.510 -15.873 -3.217 1.00 98.25 239 SER A CA 1
ATOM 1963 C C . SER A 1 239 ? -7.276 -16.617 -2.692 1.00 98.25 239 SER A C 1
ATOM 1965 O O . SER A 1 239 ? -7.397 -17.525 -1.866 1.00 98.25 239 SER A O 1
ATOM 1967 N N . VAL A 1 240 ? -6.077 -16.212 -3.122 1.00 98.44 240 VAL A N 1
ATOM 1968 C CA . VAL A 1 240 ? -4.808 -16.779 -2.655 1.00 98.44 240 VAL A CA 1
ATOM 1969 C C . VAL A 1 240 ? -4.625 -16.564 -1.155 1.00 98.44 240 VAL A C 1
ATOM 1971 O O . VAL A 1 240 ? -4.334 -17.529 -0.447 1.00 98.44 240 VAL A O 1
ATOM 1974 N N . ALA A 1 241 ? -4.809 -15.339 -0.670 1.00 98.25 241 ALA A N 1
ATOM 1975 C CA . ALA A 1 241 ? -4.609 -14.993 0.730 1.00 98.25 241 ALA A CA 1
ATOM 1976 C C . ALA A 1 241 ? -5.589 -15.752 1.638 1.00 98.25 241 ALA A C 1
ATOM 1978 O O . ALA A 1 241 ? -5.151 -16.444 2.556 1.00 98.25 241 ALA A O 1
ATOM 1979 N N . LEU A 1 242 ? -6.885 -15.733 1.307 1.00 98.12 242 LEU A N 1
ATOM 1980 C CA . LEU A 1 242 ? -7.930 -16.428 2.069 1.00 98.12 242 LEU A CA 1
ATOM 1981 C C . LEU A 1 242 ? -7.779 -17.956 2.042 1.00 98.12 242 LEU A C 1
ATOM 1983 O O . LEU A 1 242 ? -8.190 -18.635 2.981 1.00 98.12 242 LEU A O 1
ATOM 1987 N N . SER A 1 243 ? -7.184 -18.517 0.981 1.00 98.00 243 SER A N 1
ATOM 1988 C CA . SER A 1 243 ? -6.888 -19.957 0.917 1.00 98.00 243 SER A CA 1
ATOM 1989 C C . SER A 1 243 ? -5.788 -20.397 1.888 1.00 98.00 243 SER A C 1
ATOM 1991 O O . SER A 1 243 ? -5.718 -21.577 2.230 1.00 98.00 243 SER A O 1
ATOM 1993 N N . ILE A 1 244 ? -4.919 -19.468 2.301 1.00 97.88 244 ILE A N 1
ATOM 1994 C CA . ILE A 1 244 ? -3.817 -19.721 3.236 1.00 97.88 244 ILE A CA 1
ATOM 1995 C C . ILE A 1 244 ? -4.259 -19.409 4.661 1.00 97.88 244 ILE A C 1
ATOM 1997 O O . ILE A 1 244 ? -4.033 -20.217 5.558 1.00 97.88 244 ILE A O 1
ATOM 2001 N N . ASP A 1 245 ? -4.881 -18.249 4.849 1.00 97.06 245 ASP A N 1
ATOM 2002 C CA . ASP A 1 245 ? -5.376 -17.778 6.133 1.00 97.06 245 ASP A CA 1
ATOM 2003 C C . ASP A 1 245 ? -6.744 -17.096 5.938 1.00 97.06 245 ASP A C 1
ATOM 2005 O O . ASP A 1 245 ? -6.806 -15.977 5.424 1.00 97.06 245 ASP A O 1
ATOM 2009 N N . PRO A 1 246 ? -7.853 -17.750 6.332 1.00 96.69 246 PRO A N 1
ATOM 2010 C CA . PRO A 1 246 ? -9.193 -17.169 6.250 1.00 96.69 246 PRO A CA 1
ATOM 2011 C C . PRO A 1 246 ? -9.387 -15.902 7.096 1.00 96.69 246 PRO A C 1
ATOM 2013 O O . PRO A 1 246 ? -10.317 -15.145 6.822 1.00 96.69 246 PRO A O 1
ATOM 2016 N N . ASP A 1 247 ? -8.537 -15.674 8.104 1.00 95.69 247 ASP A N 1
ATOM 2017 C CA . ASP A 1 247 ? -8.597 -14.519 9.006 1.00 95.69 247 ASP A CA 1
ATOM 2018 C C . ASP A 1 247 ? -7.611 -13.400 8.599 1.00 95.69 247 ASP A C 1
ATOM 2020 O O . ASP A 1 247 ? -7.450 -12.409 9.323 1.00 95.69 247 ASP A O 1
ATOM 2024 N N . VAL A 1 248 ? -6.954 -13.534 7.437 1.00 97.56 248 VAL A N 1
ATOM 2025 C CA . VAL A 1 248 ? -5.982 -12.561 6.926 1.00 97.56 248 VAL A CA 1
ATOM 2026 C C . VAL A 1 248 ? -6.601 -11.172 6.767 1.00 97.56 248 VAL A C 1
ATOM 2028 O O . VAL A 1 248 ? -7.680 -10.990 6.203 1.00 97.56 248 VAL A O 1
ATOM 2031 N N . ILE A 1 249 ? -5.884 -10.147 7.227 1.00 97.44 249 ILE A N 1
ATOM 2032 C CA . ILE A 1 249 ? -6.331 -8.758 7.108 1.00 97.44 249 ILE A CA 1
ATOM 2033 C C . ILE A 1 249 ? -5.788 -8.156 5.810 1.00 97.44 249 ILE A C 1
ATOM 2035 O O . ILE A 1 249 ? -4.581 -7.970 5.675 1.00 97.44 249 ILE A O 1
ATOM 2039 N N . LEU A 1 250 ? -6.663 -7.780 4.876 1.00 97.62 250 LEU A N 1
ATOM 2040 C CA . LEU A 1 250 ? -6.271 -7.102 3.634 1.00 97.62 250 LEU A CA 1
ATOM 2041 C C . LEU A 1 250 ? -6.748 -5.647 3.655 1.00 97.62 250 LEU A C 1
ATOM 2043 O O . LEU A 1 250 ? -7.938 -5.371 3.508 1.00 97.62 250 LEU A O 1
ATOM 2047 N N . ILE A 1 251 ? -5.826 -4.703 3.852 1.00 96.31 251 ILE A N 1
ATOM 2048 C CA . ILE A 1 251 ? -6.118 -3.265 3.836 1.00 96.31 251 ILE A CA 1
ATOM 2049 C C . ILE A 1 251 ? -5.746 -2.696 2.469 1.00 96.31 251 ILE A C 1
ATOM 2051 O O . ILE A 1 251 ? -4.591 -2.736 2.069 1.00 96.31 251 ILE A O 1
ATOM 2055 N N . SER A 1 252 ? -6.710 -2.113 1.772 1.00 94.12 252 SER A N 1
ATOM 2056 C CA . SER A 1 252 ? -6.545 -1.477 0.472 1.00 94.12 252 SER A CA 1
ATOM 2057 C C . SER A 1 252 ? -6.447 0.046 0.630 1.00 94.12 252 SER A C 1
ATOM 2059 O O . SER A 1 252 ? -7.389 0.704 1.097 1.00 94.12 252 SER A O 1
ATOM 2061 N N . HIS A 1 253 ? -5.331 0.644 0.229 1.00 91.75 253 HIS A N 1
ATOM 2062 C CA . HIS A 1 253 ? -5.224 2.087 0.033 1.00 91.75 253 HIS A CA 1
ATOM 2063 C C . HIS A 1 253 ? -5.716 2.423 -1.373 1.00 91.75 253 HIS A C 1
ATOM 2065 O O . HIS A 1 253 ? -5.058 2.205 -2.385 1.00 91.75 253 HIS A O 1
ATOM 2071 N N . TYR A 1 254 ? -6.946 2.927 -1.423 1.00 92.00 254 TYR A N 1
ATOM 2072 C CA . TYR A 1 254 ? -7.512 3.526 -2.621 1.00 92.00 254 TYR A CA 1
ATOM 2073 C C . TYR A 1 254 ? -7.573 5.041 -2.375 1.00 92.00 254 TYR A C 1
ATOM 2075 O O . TYR A 1 254 ? -8.319 5.478 -1.489 1.00 92.00 254 TYR A O 1
ATOM 2083 N N . PRO A 1 255 ? -6.832 5.873 -3.130 1.00 86.69 255 PRO A N 1
ATOM 2084 C CA . PRO A 1 255 ? -6.814 7.317 -2.929 1.00 86.69 255 PRO A CA 1
ATOM 2085 C C . PRO A 1 255 ? -8.218 7.938 -2.908 1.00 86.69 255 PRO A C 1
ATOM 2087 O O . PRO A 1 255 ? -9.016 7.806 -3.841 1.00 86.69 255 PRO A O 1
ATOM 2090 N N . GLY A 1 256 ? -8.543 8.618 -1.806 1.00 87.25 256 GLY A N 1
ATOM 2091 C CA . GLY A 1 256 ? -9.855 9.238 -1.620 1.00 87.25 256 GLY A CA 1
ATOM 2092 C C . GLY A 1 256 ? -10.996 8.252 -1.339 1.00 87.25 256 GLY A C 1
ATOM 2093 O O . GLY A 1 256 ? -12.152 8.620 -1.536 1.00 87.25 256 GLY A O 1
ATOM 2094 N N . ALA A 1 257 ? -10.707 7.018 -0.916 1.00 90.00 257 ALA A N 1
ATOM 2095 C CA . ALA A 1 257 ? -11.708 6.035 -0.497 1.00 90.00 257 ALA A CA 1
ATOM 2096 C C . ALA A 1 257 ? -12.655 6.522 0.614 1.00 90.00 257 ALA A C 1
ATOM 2098 O O . ALA A 1 257 ? -12.407 7.483 1.347 1.00 90.00 257 ALA A O 1
ATOM 2099 N N . GLY A 1 258 ? -13.777 5.823 0.742 1.00 89.38 258 GLY A N 1
ATOM 2100 C CA . GLY A 1 258 ? -14.903 6.187 1.591 1.00 89.38 258 GLY A CA 1
ATOM 2101 C C . GLY A 1 258 ? -16.163 6.428 0.765 1.00 89.38 258 GLY A C 1
ATOM 2102 O O . GLY A 1 258 ? -16.178 6.293 -0.460 1.00 89.38 258 GLY A O 1
ATOM 2103 N N . TYR A 1 259 ? -17.257 6.787 1.434 1.00 89.00 259 TYR A N 1
ATOM 2104 C CA . TYR A 1 259 ? -18.576 6.774 0.799 1.00 89.00 259 TYR A CA 1
ATOM 2105 C C . TYR A 1 259 ? -18.750 7.748 -0.376 1.00 89.00 259 TYR A C 1
ATOM 2107 O O . TYR A 1 259 ? -19.610 7.534 -1.233 1.00 89.00 259 TYR A O 1
ATOM 2115 N N . THR A 1 260 ? -17.965 8.821 -0.430 1.00 85.56 260 THR A N 1
ATOM 2116 C CA . THR A 1 260 ? -18.069 9.857 -1.467 1.00 85.56 260 THR A CA 1
ATOM 2117 C C . THR A 1 260 ? -17.421 9.449 -2.792 1.00 85.56 260 THR A C 1
ATOM 2119 O O . THR A 1 260 ? -17.796 9.978 -3.839 1.00 85.56 260 THR A O 1
ATOM 2122 N N . ASN A 1 261 ? -16.506 8.474 -2.796 1.00 88.69 261 ASN A N 1
ATOM 2123 C CA . ASN A 1 261 ? -15.807 8.043 -4.002 1.00 88.69 261 ASN A CA 1
ATOM 2124 C C . ASN A 1 261 ? -16.492 6.833 -4.650 1.00 88.69 261 ASN A C 1
ATOM 2126 O O . ASN A 1 261 ? -16.260 5.680 -4.295 1.00 88.69 261 ASN A O 1
ATOM 2130 N N . ARG A 1 262 ? -17.325 7.103 -5.661 1.00 87.38 262 ARG A N 1
ATOM 2131 C CA . ARG A 1 262 ? -18.077 6.066 -6.387 1.00 87.38 262 ARG A CA 1
ATOM 2132 C C . ARG A 1 262 ? -17.190 5.032 -7.082 1.00 87.38 262 ARG A C 1
ATOM 2134 O O . ARG A 1 262 ? -17.603 3.883 -7.172 1.00 87.38 262 ARG A O 1
ATOM 2141 N N . LYS A 1 263 ? -16.012 5.416 -7.591 1.00 88.62 263 LYS A N 1
ATOM 2142 C CA . LYS A 1 263 ? -15.103 4.465 -8.257 1.00 88.62 263 LYS A CA 1
ATOM 2143 C C . LYS A 1 263 ? -14.543 3.471 -7.246 1.00 88.62 263 LYS A C 1
ATOM 2145 O O . LYS A 1 263 ? -14.625 2.271 -7.476 1.00 88.62 263 LYS A O 1
ATOM 2150 N N . ALA A 1 264 ? -14.101 3.981 -6.100 1.00 90.81 264 ALA A N 1
ATOM 2151 C CA . ALA A 1 264 ? -13.627 3.157 -5.001 1.00 90.81 264 ALA A CA 1
ATOM 2152 C C . ALA A 1 264 ? -14.741 2.212 -4.505 1.00 90.81 264 ALA A C 1
ATOM 2154 O O . ALA A 1 264 ? -14.512 1.018 -4.363 1.00 90.81 264 ALA A O 1
ATOM 2155 N N . ILE A 1 265 ? -15.973 2.707 -4.323 1.00 92.12 265 ILE A N 1
ATOM 2156 C CA . ILE A 1 265 ? -17.116 1.860 -3.934 1.00 92.12 265 ILE A CA 1
ATOM 2157 C C . ILE A 1 265 ? -17.422 0.785 -4.986 1.00 92.12 265 ILE A C 1
ATOM 2159 O O . ILE A 1 265 ? -17.742 -0.342 -4.629 1.00 92.12 265 ILE A O 1
ATOM 2163 N N . ASN A 1 266 ? -17.348 1.114 -6.277 1.00 91.25 266 ASN A N 1
ATOM 2164 C CA . ASN A 1 266 ? -17.581 0.139 -7.342 1.00 91.25 266 ASN A CA 1
ATOM 2165 C C . ASN A 1 266 ? -16.506 -0.955 -7.378 1.00 91.25 266 ASN A C 1
ATOM 2167 O O . ASN A 1 266 ? -16.816 -2.071 -7.781 1.00 91.25 266 ASN A O 1
ATOM 2171 N N . TRP A 1 267 ? -15.264 -0.626 -7.018 1.00 91.88 267 TRP A N 1
ATOM 2172 C CA . TRP A 1 267 ? -14.191 -1.603 -6.845 1.00 91.88 267 TRP A CA 1
ATOM 2173 C C . TRP A 1 267 ? -14.476 -2.485 -5.624 1.00 91.88 267 TRP A C 1
ATOM 2175 O O . TRP A 1 267 ? -14.543 -3.700 -5.758 1.00 91.88 267 TRP A O 1
ATOM 2185 N N . TYR A 1 268 ? -14.781 -1.858 -4.484 1.00 91.19 268 TYR A N 1
ATOM 2186 C CA . TYR A 1 268 ? -15.114 -2.527 -3.224 1.00 91.19 268 TYR A CA 1
ATOM 2187 C C . TYR A 1 268 ? -16.302 -3.488 -3.361 1.00 91.19 268 TYR A C 1
ATOM 2189 O O . TYR A 1 268 ? -16.251 -4.611 -2.897 1.00 91.19 268 TYR A O 1
ATOM 2197 N N . ALA A 1 269 ? -17.359 -3.097 -4.075 1.00 91.81 269 ALA A N 1
ATOM 2198 C CA . ALA A 1 269 ? -18.536 -3.942 -4.288 1.00 91.81 269 ALA A CA 1
ATOM 2199 C C . ALA A 1 269 ? -18.270 -5.193 -5.150 1.00 91.81 269 ALA A C 1
ATOM 2201 O O . ALA A 1 269 ? -19.184 -5.987 -5.373 1.00 91.81 269 ALA A O 1
ATOM 2202 N N . LYS A 1 270 ? -17.066 -5.323 -5.719 1.00 93.75 270 LYS A N 1
ATOM 2203 C CA . LYS A 1 270 ? -16.641 -6.460 -6.540 1.00 93.75 270 LYS A CA 1
ATOM 2204 C C . LYS A 1 270 ? -15.574 -7.314 -5.847 1.00 93.75 270 LYS A C 1
ATOM 2206 O O . LYS A 1 270 ? -15.078 -8.233 -6.497 1.00 93.75 270 LYS A O 1
ATOM 2211 N N . THR A 1 271 ? -15.214 -6.997 -4.608 1.00 93.31 271 THR A N 1
ATOM 2212 C CA . THR A 1 271 ? -14.303 -7.766 -3.756 1.00 93.31 271 THR A CA 1
ATOM 2213 C C . THR A 1 271 ? -14.996 -8.088 -2.431 1.00 93.31 271 THR A C 1
ATOM 2215 O O . THR A 1 271 ? -16.008 -7.465 -2.106 1.00 93.31 271 THR A O 1
ATOM 2218 N N . ASP A 1 272 ? -14.493 -9.074 -1.687 1.00 90.88 272 ASP A N 1
ATOM 2219 C CA . ASP A 1 272 ? -15.224 -9.631 -0.539 1.00 90.88 272 ASP A CA 1
ATOM 2220 C C . ASP A 1 272 ? -14.533 -9.370 0.814 1.00 90.88 272 ASP A C 1
ATOM 2222 O O . ASP A 1 272 ? -15.202 -9.096 1.810 1.00 90.88 272 ASP A O 1
ATOM 2226 N N . ALA A 1 273 ? -13.202 -9.435 0.874 1.00 93.00 273 ALA A N 1
ATOM 2227 C CA . ALA A 1 273 ? -12.412 -9.426 2.108 1.00 93.00 273 ALA A CA 1
ATOM 2228 C C . ALA A 1 273 ? -11.604 -8.141 2.337 1.00 93.00 273 ALA A C 1
ATOM 2230 O O . ALA A 1 273 ? -11.138 -7.898 3.454 1.00 93.00 273 ALA A O 1
ATOM 2231 N N . TYR A 1 274 ? -11.428 -7.298 1.318 1.00 94.62 274 TYR A N 1
ATOM 2232 C CA . TYR A 1 274 ? -10.684 -6.051 1.487 1.00 94.62 274 TYR A CA 1
ATOM 2233 C C . TYR A 1 274 ? -11.418 -5.062 2.398 1.00 94.62 274 TYR A C 1
ATOM 2235 O O . TYR A 1 274 ? -12.564 -4.682 2.164 1.00 94.62 274 TYR A O 1
ATOM 2243 N N . THR A 1 275 ? -10.704 -4.548 3.397 1.00 92.69 275 THR A N 1
ATOM 2244 C CA . THR A 1 275 ? -11.043 -3.282 4.055 1.00 92.69 275 THR A CA 1
ATOM 2245 C C . THR A 1 275 ? -10.213 -2.156 3.452 1.00 92.69 275 THR A C 1
ATOM 2247 O O . THR A 1 275 ? -9.223 -2.419 2.785 1.00 92.69 275 THR A O 1
ATOM 2250 N N . TRP A 1 276 ? -10.548 -0.890 3.694 1.00 90.44 276 TRP A N 1
ATOM 2251 C CA . TRP A 1 276 ? -9.822 0.224 3.087 1.00 90.44 276 TRP A CA 1
ATOM 2252 C C . TRP A 1 276 ? -9.511 1.381 4.025 1.00 90.44 276 TRP A C 1
ATOM 2254 O O . TRP A 1 276 ? -10.046 1.506 5.130 1.00 90.44 276 TRP A O 1
ATOM 2264 N N . VAL A 1 277 ? -8.642 2.262 3.546 1.00 92.81 277 VAL A N 1
ATOM 2265 C CA . VAL A 1 277 ? -8.307 3.530 4.190 1.00 92.81 277 VAL A CA 1
ATOM 2266 C C . VAL A 1 277 ? -9.439 4.540 3.974 1.00 92.81 277 VAL A C 1
ATOM 2268 O O . VAL A 1 277 ? -9.758 4.922 2.851 1.00 92.81 277 VAL A O 1
ATOM 2271 N N . ASN A 1 278 ? -10.059 5.007 5.055 1.00 93.19 278 ASN A N 1
ATOM 2272 C CA . ASN A 1 278 ? -11.255 5.845 5.012 1.00 93.19 278 ASN A CA 1
ATOM 2273 C C . ASN A 1 278 ? -10.914 7.339 4.913 1.00 93.19 278 ASN A C 1
ATOM 2275 O O . ASN A 1 278 ? -10.970 8.079 5.903 1.00 93.19 278 ASN A O 1
ATOM 2279 N N . TYR A 1 279 ? -10.573 7.803 3.712 1.00 91.75 279 TYR A N 1
ATOM 2280 C CA . TYR A 1 279 ? -10.282 9.217 3.452 1.00 91.75 279 TYR A CA 1
ATOM 2281 C C . TYR A 1 279 ? -11.489 10.121 3.699 1.00 91.75 279 TYR A C 1
ATOM 2283 O O . TYR A 1 279 ? -11.343 11.181 4.307 1.00 91.75 279 TYR A O 1
ATOM 2291 N N . SER A 1 280 ? -12.683 9.699 3.276 1.00 89.19 280 SER A N 1
ATOM 2292 C CA . SER A 1 280 ? -13.912 10.492 3.411 1.00 89.19 280 SER A CA 1
ATOM 2293 C C . SER A 1 280 ? -14.199 10.878 4.867 1.00 89.19 280 SER A C 1
ATOM 2295 O O . SER A 1 280 ? -14.447 12.052 5.162 1.00 89.19 280 SER A O 1
ATOM 2297 N N . PHE A 1 281 ? -14.103 9.925 5.802 1.00 91.56 281 PHE A N 1
ATOM 2298 C CA . PHE A 1 281 ? -14.228 10.218 7.231 1.00 91.56 281 PHE A CA 1
ATOM 2299 C C . PHE A 1 281 ? -13.031 11.020 7.753 1.00 91.56 281 PHE A C 1
ATOM 2301 O O . PHE A 1 281 ? -13.218 12.059 8.387 1.00 91.56 281 PHE A O 1
ATOM 2308 N N . SER A 1 282 ? -11.809 10.562 7.469 1.00 92.44 282 SER A N 1
ATOM 2309 C CA . SER A 1 282 ? -10.574 11.104 8.051 1.00 92.44 282 SER A CA 1
ATOM 2310 C C . SER A 1 282 ? -10.354 12.574 7.687 1.00 92.44 282 SER A C 1
ATOM 2312 O O . SER A 1 282 ? -10.077 13.403 8.556 1.00 92.44 282 SER A O 1
ATOM 2314 N N . PHE A 1 283 ? -10.567 12.941 6.421 1.00 89.69 283 PHE A N 1
ATOM 2315 C CA . PHE A 1 283 ? -10.495 14.331 5.968 1.00 89.69 283 PHE A CA 1
ATOM 2316 C C . PHE A 1 283 ? -11.617 15.188 6.550 1.00 89.69 283 PHE A C 1
ATOM 2318 O O . PHE A 1 283 ? -11.354 16.292 7.026 1.00 89.69 283 PHE A O 1
ATOM 2325 N N . SER A 1 284 ? -12.848 14.674 6.600 1.00 89.62 284 SER A N 1
ATOM 2326 C CA . SER A 1 284 ? -13.970 15.397 7.213 1.00 89.62 284 SER A CA 1
ATOM 2327 C C . SER A 1 284 ? -13.731 15.668 8.702 1.00 89.62 284 SER A C 1
ATOM 2329 O O . SER A 1 284 ? -14.023 16.759 9.194 1.00 89.62 284 SER A O 1
ATOM 2331 N N . ALA A 1 285 ? -13.157 14.701 9.422 1.00 91.69 285 ALA A N 1
ATOM 2332 C CA . ALA A 1 285 ? -12.803 14.846 10.827 1.00 91.69 285 ALA A CA 1
ATOM 2333 C C . ALA A 1 285 ? -11.690 15.891 11.008 1.00 91.69 285 ALA A C 1
ATOM 2335 O O . ALA A 1 285 ? -11.859 16.828 11.791 1.00 91.69 285 ALA A O 1
ATOM 2336 N N . ARG A 1 286 ? -10.590 15.800 10.242 1.00 89.88 286 ARG A N 1
ATOM 2337 C CA . ARG A 1 286 ? -9.510 16.807 10.260 1.00 89.88 286 ARG A CA 1
ATOM 2338 C C . ARG A 1 286 ? -10.059 18.215 10.027 1.00 89.88 286 ARG A C 1
ATOM 2340 O O . ARG A 1 286 ? -9.833 19.096 10.856 1.00 89.88 286 ARG A O 1
ATOM 2347 N N . HIS A 1 287 ? -10.832 18.413 8.958 1.00 88.38 287 HIS A N 1
ATOM 2348 C CA . HIS A 1 287 ? -11.371 19.724 8.593 1.00 88.38 287 HIS A CA 1
ATOM 2349 C C . HIS A 1 287 ? -12.312 20.317 9.651 1.00 88.38 287 HIS A C 1
ATOM 2351 O O . HIS A 1 287 ? -12.263 21.523 9.923 1.00 88.38 287 HIS A O 1
ATOM 2357 N N . PHE A 1 288 ? -13.139 19.481 10.286 1.00 88.94 288 PHE A N 1
ATOM 2358 C CA . PHE A 1 288 ? -14.025 19.913 11.364 1.00 88.94 288 PHE A CA 1
ATOM 2359 C C . PHE A 1 288 ? -13.236 20.431 12.575 1.00 88.94 288 PHE A C 1
ATOM 2361 O O . PHE A 1 288 ? -13.453 21.558 13.032 1.00 88.94 288 PHE A O 1
ATOM 2368 N N . PHE A 1 289 ? -12.285 19.639 13.082 1.00 89.44 289 PHE A N 1
ATOM 2369 C CA . PHE A 1 289 ? -11.534 19.989 14.291 1.00 89.44 289 PHE A CA 1
ATOM 2370 C C . PHE A 1 289 ? -10.487 21.087 14.055 1.00 89.44 289 PHE A C 1
ATOM 2372 O O . PHE A 1 289 ? -10.212 21.867 14.971 1.00 89.44 289 PHE A O 1
ATOM 2379 N N . GLU A 1 290 ? -9.959 21.228 12.835 1.00 86.19 290 GLU A N 1
ATOM 2380 C CA . GLU A 1 290 ? -9.059 22.332 12.476 1.00 86.19 290 GLU A CA 1
ATOM 2381 C C . GLU A 1 290 ? -9.792 23.659 12.198 1.00 86.19 290 GLU A C 1
ATOM 2383 O O . GLU A 1 290 ? -9.153 24.700 12.027 1.00 86.19 290 GLU A O 1
ATOM 2388 N N . ARG A 1 291 ? -11.136 23.645 12.190 1.00 81.19 291 ARG A N 1
ATOM 2389 C CA . ARG A 1 291 ? -12.003 24.785 11.847 1.00 81.19 291 ARG A CA 1
ATOM 2390 C C . ARG A 1 291 ? -11.698 25.354 10.459 1.00 81.19 291 ARG A C 1
ATOM 2392 O O . ARG A 1 291 ? -11.637 26.577 10.286 1.00 81.19 291 ARG A O 1
ATOM 2399 N N . PHE A 1 292 ? -11.490 24.485 9.471 1.00 75.25 292 PHE A N 1
ATOM 2400 C CA . PHE A 1 292 ? -11.170 24.918 8.114 1.00 75.25 292 PHE A CA 1
ATOM 2401 C C . PHE A 1 292 ? -12.363 25.643 7.484 1.00 75.25 292 PHE A C 1
ATOM 2403 O O . PHE A 1 292 ? -13.336 25.028 7.071 1.00 75.25 292 PHE A O 1
ATOM 2410 N N . ARG A 1 293 ? -12.298 26.980 7.425 1.00 61.81 293 ARG A N 1
ATOM 2411 C CA . ARG A 1 293 ? -13.410 27.834 6.960 1.00 61.81 293 ARG A CA 1
ATOM 2412 C C . ARG A 1 293 ? -13.676 27.766 5.454 1.00 61.81 293 ARG A C 1
ATOM 2414 O O . ARG A 1 293 ? -14.757 28.153 5.034 1.00 61.81 293 ARG A O 1
ATOM 2421 N N . ASN A 1 294 ? -12.702 27.299 4.670 1.00 61.53 294 ASN A N 1
ATOM 2422 C CA . ASN A 1 294 ? -12.841 27.100 3.222 1.00 61.53 294 ASN A CA 1
ATOM 2423 C C . ASN A 1 294 ? -13.292 25.671 2.878 1.00 61.53 294 ASN A C 1
ATOM 2425 O O . ASN A 1 294 ? -13.442 25.338 1.706 1.00 61.53 294 ASN A O 1
ATOM 2429 N N . TRP A 1 295 ? -13.495 24.823 3.890 1.00 59.59 295 TRP A N 1
ATOM 2430 C CA . TRP A 1 295 ? -14.257 23.596 3.739 1.00 59.59 295 TRP A CA 1
ATOM 2431 C C . TRP A 1 295 ? -15.736 23.982 3.680 1.00 59.59 295 TRP A C 1
ATOM 2433 O O . TRP A 1 295 ? -16.249 24.565 4.633 1.00 59.59 295 TRP A O 1
ATOM 2443 N N . ASP A 1 296 ? -16.447 23.623 2.612 1.00 55.00 296 ASP A N 1
ATOM 2444 C CA . ASP A 1 296 ? -17.921 23.721 2.587 1.00 55.00 296 ASP A CA 1
ATOM 2445 C C . ASP A 1 296 ? -18.579 22.715 3.578 1.00 55.00 296 ASP A C 1
ATOM 2447 O O . ASP A 1 296 ? -19.790 22.658 3.753 1.00 55.00 296 ASP A O 1
ATOM 2451 N N . GLY A 1 297 ? -17.761 21.902 4.258 1.00 53.81 297 GLY A N 1
ATOM 2452 C CA . GLY A 1 297 ? -17.643 21.754 5.718 1.00 53.81 297 GLY A CA 1
ATOM 2453 C C . GLY A 1 297 ? -18.804 21.910 6.679 1.00 53.81 297 GLY A C 1
ATOM 2454 O O . GLY A 1 297 ? -18.619 22.252 7.849 1.00 53.81 297 GLY A O 1
ATOM 2455 N N . ARG A 1 298 ? -20.005 21.593 6.234 1.00 64.12 298 ARG A N 1
ATOM 2456 C CA . ARG A 1 298 ? -21.140 21.416 7.116 1.00 64.12 298 ARG A CA 1
ATOM 2457 C C . ARG A 1 298 ? -20.889 20.172 7.976 1.00 64.12 298 ARG A C 1
ATOM 2459 O O . ARG A 1 298 ? -20.566 19.101 7.464 1.00 64.12 298 ARG A O 1
ATOM 2466 N N . THR A 1 299 ? -21.133 20.291 9.281 1.00 74.44 299 THR A N 1
ATOM 2467 C CA . THR A 1 299 ? -21.114 19.196 10.273 1.00 74.44 299 THR A CA 1
ATOM 2468 C C . THR A 1 299 ? -21.848 17.934 9.797 1.00 74.44 299 THR A C 1
ATOM 2470 O O . THR A 1 299 ? -21.550 16.836 10.263 1.00 74.44 299 THR A O 1
ATOM 2473 N N . TYR A 1 300 ? -22.784 18.063 8.845 1.00 80.00 300 TYR A N 1
ATOM 2474 C CA . TYR A 1 300 ? -23.469 16.919 8.261 1.00 80.00 300 TYR A CA 1
ATOM 2475 C C . TYR A 1 300 ? -22.525 15.952 7.527 1.00 80.00 300 TYR A C 1
ATOM 2477 O O . TYR A 1 300 ? -22.752 14.763 7.656 1.00 80.00 300 TYR A O 1
ATOM 2485 N N . VAL A 1 301 ? -21.478 16.375 6.800 1.00 83.50 301 VAL A N 1
ATOM 2486 C CA . VAL A 1 301 ? -20.641 15.421 6.028 1.00 83.50 301 VAL A CA 1
ATOM 2487 C C . VAL A 1 301 ? -19.922 14.461 6.970 1.00 83.50 301 VAL A C 1
ATOM 2489 O O . VAL A 1 301 ? -19.949 13.247 6.768 1.00 83.50 301 VAL A O 1
ATOM 2492 N N . LEU A 1 302 ? -19.338 15.001 8.044 1.00 88.25 302 LEU A N 1
ATOM 2493 C CA . LEU A 1 302 ? -18.744 14.195 9.105 1.00 88.25 302 LEU A CA 1
ATOM 2494 C C . LEU A 1 302 ? -19.799 13.294 9.757 1.00 88.25 302 LEU A C 1
ATOM 2496 O O . LEU A 1 302 ? -19.578 12.097 9.882 1.00 88.25 302 LEU A O 1
ATOM 2500 N N . ARG A 1 303 ? -20.975 13.846 10.089 1.00 88.38 303 ARG A N 1
ATOM 2501 C CA . ARG A 1 303 ? -22.092 13.091 10.671 1.00 88.38 303 ARG A CA 1
ATOM 2502 C C . ARG A 1 303 ? -22.537 11.926 9.785 1.00 88.38 303 ARG A C 1
ATOM 2504 O O . ARG A 1 303 ? -22.685 10.822 10.287 1.00 88.38 303 ARG A O 1
ATOM 2511 N N . GLU A 1 304 ? -22.780 12.148 8.496 1.00 87.62 304 GLU A N 1
ATOM 2512 C CA . GLU A 1 304 ? -23.243 11.098 7.583 1.00 87.62 304 GLU A CA 1
ATOM 2513 C C . GLU A 1 304 ? -22.147 10.043 7.362 1.00 87.62 304 GLU A C 1
ATOM 2515 O O . GLU A 1 304 ? -22.465 8.860 7.310 1.00 87.62 304 GLU A O 1
ATOM 2520 N N . ASN A 1 305 ? -20.863 10.430 7.326 1.00 88.69 305 ASN A N 1
ATOM 2521 C CA . ASN A 1 305 ? -19.757 9.464 7.292 1.00 88.69 305 ASN A CA 1
ATOM 2522 C C . ASN A 1 305 ? -19.702 8.614 8.571 1.00 88.69 305 ASN A C 1
ATOM 2524 O O . ASN A 1 305 ? -19.493 7.409 8.485 1.00 88.69 305 ASN A O 1
ATOM 2528 N N . SER A 1 306 ? -19.916 9.218 9.744 1.00 89.12 306 SER A N 1
ATOM 2529 C CA . SER A 1 306 ? -19.957 8.503 11.026 1.00 89.12 306 SER A CA 1
ATOM 2530 C C . SER A 1 306 ? -21.167 7.580 11.158 1.00 89.12 306 SER A C 1
ATOM 2532 O O . SER A 1 306 ? -21.071 6.531 11.788 1.00 89.12 306 SER A O 1
ATOM 2534 N N . LEU A 1 307 ? -22.324 7.989 10.630 1.00 88.75 307 LEU A N 1
ATOM 2535 C CA . LEU A 1 307 ? -23.585 7.267 10.801 1.00 88.75 307 LEU A CA 1
ATOM 2536 C C . LEU A 1 307 ? -23.845 6.223 9.710 1.00 88.75 307 LEU A C 1
ATOM 2538 O O . LEU A 1 307 ? -24.646 5.318 9.942 1.00 88.75 307 LEU A O 1
ATOM 2542 N N . GLY A 1 308 ? -23.226 6.347 8.534 1.00 88.38 308 GLY A N 1
ATOM 2543 C CA . GLY A 1 308 ? -23.458 5.436 7.416 1.00 88.38 308 GLY A CA 1
ATOM 2544 C C . GLY A 1 308 ? -24.946 5.353 7.054 1.00 88.38 308 GLY A C 1
ATOM 2545 O O . GLY A 1 308 ? -25.606 6.372 6.828 1.00 88.38 308 GLY A O 1
ATOM 2546 N N . GLN A 1 309 ? -25.507 4.141 7.045 1.00 88.69 309 GLN A N 1
ATOM 2547 C CA . GLN A 1 309 ? -26.925 3.906 6.736 1.00 88.69 309 GLN A CA 1
ATOM 2548 C C . GLN A 1 309 ? -27.885 4.494 7.787 1.00 88.69 309 GLN A C 1
ATOM 2550 O O . GLN A 1 309 ? -29.066 4.706 7.512 1.00 88.69 309 GLN A O 1
ATOM 2555 N N . ARG A 1 310 ? -27.391 4.826 8.985 1.00 87.56 310 ARG A N 1
ATOM 2556 C CA . ARG A 1 310 ? -28.160 5.500 10.050 1.00 87.56 310 ARG A CA 1
ATOM 2557 C C . ARG A 1 310 ? -28.195 7.019 9.871 1.00 87.56 310 ARG A C 1
ATOM 2559 O O . ARG A 1 310 ? -28.792 7.725 10.681 1.00 87.56 310 ARG A O 1
ATOM 2566 N N . GLY A 1 311 ? -27.538 7.526 8.828 1.00 85.62 311 GLY A N 1
ATOM 2567 C CA . GLY A 1 311 ? -27.491 8.938 8.483 1.00 85.62 311 GLY A CA 1
ATOM 2568 C C . GLY A 1 311 ? -28.868 9.517 8.165 1.00 85.62 311 GLY A C 1
ATOM 2569 O O . GLY A 1 311 ? -29.780 8.828 7.697 1.00 85.62 311 GLY A O 1
ATOM 2570 N N . GLN A 1 312 ? -29.037 10.813 8.413 1.00 82.69 312 GLN A N 1
ATOM 2571 C CA . GLN A 1 312 ? -30.313 11.487 8.194 1.00 82.69 312 GLN A CA 1
ATOM 2572 C C . GLN A 1 312 ? -30.653 11.543 6.697 1.00 82.69 312 GLN A C 1
ATOM 2574 O O . GLN A 1 312 ? -31.806 11.340 6.315 1.00 82.69 312 GLN A O 1
ATOM 2579 N N . TYR A 1 313 ? -29.650 11.785 5.846 1.00 79.62 313 TYR A N 1
ATOM 2580 C CA . TYR A 1 313 ? -29.845 11.934 4.404 1.00 79.62 313 TYR A CA 1
ATOM 2581 C C . TYR A 1 313 ? -30.215 10.603 3.741 1.00 79.62 313 TYR A C 1
ATOM 2583 O O . TYR A 1 313 ? -31.089 10.551 2.868 1.00 79.62 313 TYR A O 1
ATOM 2591 N N . PHE A 1 314 ? -29.608 9.500 4.188 1.00 83.25 314 PHE A N 1
ATOM 2592 C CA . PHE A 1 314 ? -29.956 8.160 3.712 1.00 83.25 314 PHE A CA 1
ATOM 2593 C C . PHE A 1 314 ? -31.434 7.830 3.959 1.00 83.25 314 PHE A C 1
ATOM 2595 O O . PHE A 1 314 ? -32.096 7.281 3.080 1.00 83.25 314 PHE A O 1
ATOM 2602 N N . ASN A 1 315 ? -31.966 8.273 5.101 1.00 85.00 315 ASN A N 1
ATOM 2603 C CA . ASN A 1 315 ? -33.310 7.948 5.576 1.00 85.00 315 ASN A CA 1
ATOM 2604 C C . ASN A 1 315 ? -34.402 8.975 5.208 1.00 85.00 315 ASN A C 1
ATOM 2606 O O . ASN A 1 315 ? -35.548 8.819 5.626 1.00 85.00 315 ASN A O 1
ATOM 2610 N N . TYR A 1 316 ? -34.108 10.016 4.414 1.00 85.69 316 TYR A N 1
ATOM 2611 C CA . TYR A 1 316 ? -35.162 10.913 3.912 1.00 85.69 316 TYR A CA 1
ATOM 2612 C C . TYR A 1 316 ? -36.220 10.178 3.078 1.00 85.69 316 TYR A C 1
ATOM 2614 O O . TYR A 1 316 ? -35.892 9.330 2.239 1.00 85.69 316 TYR A O 1
ATOM 2622 N N . SER A 1 317 ? -37.485 10.579 3.240 1.00 85.94 317 SER A N 1
ATOM 2623 C CA . SER A 1 317 ? -38.564 10.154 2.347 1.00 85.94 317 SER A CA 1
ATOM 2624 C C . SER A 1 317 ? -38.299 10.632 0.909 1.00 85.94 317 SER A C 1
ATOM 2626 O O . SER A 1 317 ? -37.607 11.637 0.716 1.00 85.94 317 SER A O 1
ATOM 2628 N N . PRO A 1 318 ? -38.866 9.974 -0.121 1.00 84.88 318 PRO A N 1
ATOM 2629 C CA . PRO A 1 318 ? -38.657 10.370 -1.517 1.00 84.88 318 PRO A CA 1
ATOM 2630 C C . PRO A 1 318 ? -38.982 11.844 -1.804 1.00 84.88 318 PRO A C 1
ATOM 2632 O O . PRO A 1 318 ? -38.278 12.492 -2.576 1.00 84.88 318 PRO A O 1
ATOM 2635 N N . THR A 1 319 ? -40.006 12.396 -1.146 1.00 86.44 319 THR A N 1
ATOM 2636 C CA . THR A 1 319 ? -40.402 13.805 -1.287 1.00 86.44 319 THR A CA 1
ATOM 2637 C C . THR A 1 319 ? -39.373 14.754 -0.683 1.00 86.44 319 THR A C 1
ATOM 2639 O O . THR A 1 319 ? -39.000 15.736 -1.321 1.00 86.44 319 THR A O 1
ATOM 2642 N N . VAL A 1 320 ? -38.859 14.441 0.509 1.00 84.75 320 VAL A N 1
ATOM 2643 C CA . VAL A 1 320 ? -37.806 15.234 1.158 1.00 84.75 320 VAL A CA 1
ATOM 2644 C C . VAL A 1 320 ? -36.508 15.152 0.359 1.00 84.75 320 VAL A C 1
ATOM 2646 O O . VAL A 1 320 ? -35.856 16.172 0.177 1.00 84.75 320 VAL A O 1
ATOM 2649 N N . THR A 1 321 ? -36.157 13.986 -0.190 1.00 80.25 321 THR A N 1
ATOM 2650 C CA . THR A 1 321 ? -34.993 13.845 -1.079 1.00 80.25 321 THR A CA 1
ATOM 2651 C C . THR A 1 321 ? -35.122 14.713 -2.330 1.00 80.25 321 THR A C 1
ATOM 2653 O O . THR A 1 321 ? -34.162 15.382 -2.703 1.00 80.25 321 THR A O 1
ATOM 2656 N N . LEU A 1 322 ? -36.295 14.726 -2.973 1.00 82.06 322 LEU A N 1
ATOM 2657 C CA . LEU A 1 322 ? -36.538 15.555 -4.154 1.00 82.06 322 LEU A CA 1
ATOM 2658 C C . LEU A 1 322 ? -36.416 17.047 -3.823 1.00 82.06 322 LEU A C 1
ATOM 2660 O O . LEU A 1 322 ? -35.702 17.768 -4.514 1.00 82.06 322 LEU A O 1
ATOM 2664 N N . LEU A 1 323 ? -37.064 17.497 -2.743 1.00 83.50 323 LEU A N 1
ATOM 2665 C CA . LEU A 1 323 ? -36.978 18.885 -2.282 1.00 83.50 323 LEU A CA 1
ATOM 2666 C C . LEU A 1 323 ? -35.540 19.269 -1.914 1.00 83.50 323 LEU A C 1
ATOM 2668 O O . LEU A 1 323 ? -35.089 20.345 -2.291 1.00 83.50 323 LEU A O 1
ATOM 2672 N N . HIS A 1 324 ? -34.803 18.382 -1.241 1.00 79.50 324 HIS A N 1
ATOM 2673 C CA . HIS A 1 324 ? -33.401 18.606 -0.895 1.00 79.50 324 HIS A CA 1
ATOM 2674 C C . HIS A 1 324 ? -32.542 18.822 -2.141 1.00 79.50 324 HIS A C 1
ATOM 2676 O O . HIS A 1 324 ? -31.809 19.799 -2.199 1.00 79.50 324 HIS A O 1
ATOM 2682 N N . ARG A 1 325 ? -32.681 17.972 -3.168 1.00 77.00 325 ARG A N 1
ATOM 2683 C CA . ARG A 1 325 ? -31.930 18.115 -4.427 1.00 77.00 325 ARG A CA 1
ATOM 2684 C C . ARG A 1 325 ? -32.290 19.384 -5.196 1.00 77.00 325 ARG A C 1
ATOM 2686 O O . ARG A 1 325 ? -31.414 20.005 -5.782 1.00 77.00 325 ARG A O 1
ATOM 2693 N N . LEU A 1 326 ? -33.565 19.778 -5.196 1.00 79.38 326 LEU A N 1
ATOM 2694 C CA . LEU A 1 326 ? -34.012 21.004 -5.866 1.00 79.38 326 LEU A CA 1
ATOM 2695 C C . LEU A 1 326 ? -33.499 22.271 -5.166 1.00 79.38 326 LEU A C 1
ATOM 2697 O O . LEU A 1 326 ? -33.167 23.245 -5.834 1.00 79.38 326 LEU A O 1
ATOM 2701 N N . LEU A 1 327 ? -33.444 22.262 -3.832 1.00 78.94 327 LEU A N 1
ATOM 2702 C CA . LEU A 1 327 ? -33.032 23.414 -3.021 1.00 78.94 327 LEU A CA 1
ATOM 2703 C C . LEU A 1 327 ? -31.519 23.471 -2.772 1.00 78.94 327 LEU A C 1
ATOM 2705 O O . LEU A 1 327 ? -30.982 24.543 -2.507 1.00 78.94 327 LEU A O 1
ATOM 2709 N N . ASN A 1 328 ? -30.834 22.333 -2.860 1.00 70.38 328 ASN A N 1
ATOM 2710 C CA . ASN A 1 328 ? -29.391 22.197 -2.731 1.00 70.38 328 ASN A CA 1
ATOM 2711 C C . ASN A 1 328 ? -28.851 21.387 -3.924 1.00 70.38 328 ASN A C 1
ATOM 2713 O O . ASN A 1 328 ? -28.542 20.207 -3.771 1.00 70.38 328 ASN A O 1
ATOM 2717 N N . PRO A 1 329 ? -28.732 22.000 -5.116 1.00 58.41 329 PRO A N 1
ATOM 2718 C CA . PRO A 1 329 ? -28.293 21.297 -6.322 1.00 58.41 329 PRO A CA 1
ATOM 2719 C C . PRO A 1 329 ? -26.81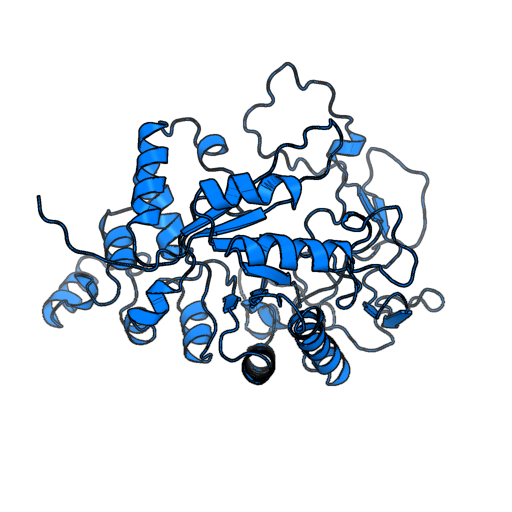1 20.887 -6.288 1.00 58.41 329 PRO A C 1
ATOM 2721 O O . PRO A 1 329 ? -26.339 20.236 -7.219 1.00 58.41 329 PRO A O 1
ATOM 2724 N N . SER A 1 330 ? -26.050 21.258 -5.249 1.00 57.56 330 SER A N 1
ATOM 2725 C CA . SER A 1 330 ? -24.662 20.824 -5.097 1.00 57.56 330 SER A CA 1
ATOM 2726 C C . SER A 1 330 ? -24.587 19.381 -4.585 1.00 57.56 330 SER A C 1
ATOM 2728 O O . SER A 1 330 ? -24.451 19.114 -3.393 1.00 57.56 330 SER A O 1
ATOM 2730 N N . GLU A 1 331 ? -24.610 18.429 -5.521 1.00 55.00 331 GLU A N 1
ATOM 2731 C CA . GLU A 1 331 ? -24.332 17.005 -5.263 1.00 55.00 331 GLU A CA 1
ATOM 2732 C C . GLU A 1 331 ? -22.893 16.751 -4.769 1.00 55.00 331 GLU A C 1
ATOM 2734 O O . GLU A 1 331 ? -22.582 15.664 -4.290 1.00 55.00 331 GLU A O 1
ATOM 2739 N N . SER A 1 332 ? -21.997 17.739 -4.866 1.00 55.62 332 SER A N 1
ATOM 2740 C CA . SER A 1 332 ? -20.549 17.574 -4.688 1.00 55.62 332 SER A CA 1
ATOM 2741 C C . SER A 1 332 ? -20.096 17.177 -3.278 1.00 55.62 332 SER A C 1
ATOM 2743 O O . SER A 1 332 ? -18.931 16.832 -3.103 1.00 55.62 332 SER A O 1
ATOM 2745 N N . LEU A 1 333 ? -20.972 17.243 -2.271 1.00 60.91 333 LEU A N 1
ATOM 2746 C CA . LEU A 1 333 ? -20.644 16.928 -0.871 1.00 60.91 333 LEU A CA 1
ATOM 2747 C C . LEU A 1 333 ? -21.597 15.921 -0.224 1.00 60.91 333 LEU A C 1
ATOM 2749 O O . LEU A 1 333 ? -21.373 15.505 0.914 1.00 60.91 333 LEU A O 1
ATOM 2753 N N . GLU A 1 334 ? -22.661 15.532 -0.923 1.00 74.44 334 GLU A N 1
ATOM 2754 C CA . GLU A 1 334 ? -23.597 14.545 -0.404 1.00 74.44 334 GLU A CA 1
ATOM 2755 C C . GLU A 1 334 ? -22.990 13.150 -0.517 1.00 74.44 334 GLU A C 1
ATOM 2757 O O . GLU A 1 334 ? -22.404 12.785 -1.536 1.00 74.44 334 GLU A O 1
ATOM 2762 N N . ILE A 1 335 ? -23.170 12.337 0.523 1.00 81.62 335 ILE A N 1
ATOM 2763 C CA . ILE A 1 335 ? -22.841 10.921 0.431 1.00 81.62 335 ILE A CA 1
ATOM 2764 C C . ILE A 1 335 ? -23.879 10.251 -0.479 1.00 81.62 335 ILE A C 1
ATOM 2766 O O . ILE A 1 335 ? -25.069 10.234 -0.133 1.00 81.62 335 ILE A O 1
ATOM 2770 N N . PRO A 1 336 ? -23.478 9.661 -1.621 1.00 82.19 336 PRO A N 1
ATOM 2771 C CA . PRO A 1 336 ? -24.427 9.008 -2.505 1.00 82.19 336 PRO A CA 1
ATOM 2772 C C . PRO A 1 336 ? -25.120 7.852 -1.781 1.00 82.19 336 PRO A C 1
ATOM 2774 O O . PRO A 1 336 ? -24.476 6.948 -1.250 1.00 82.19 336 PRO A O 1
ATOM 2777 N N . ARG A 1 337 ? -26.459 7.824 -1.814 1.00 83.81 337 ARG A N 1
ATOM 2778 C CA . ARG A 1 337 ? -27.239 6.712 -1.239 1.00 83.81 337 ARG A CA 1
ATOM 2779 C C . ARG A 1 337 ? -26.853 5.361 -1.826 1.00 83.81 337 ARG A C 1
ATOM 2781 O O . ARG A 1 337 ? -26.920 4.359 -1.127 1.00 83.81 337 ARG A O 1
ATOM 2788 N N . SER A 1 338 ? -26.476 5.329 -3.104 1.00 84.31 338 SER A N 1
ATOM 2789 C CA . SER A 1 338 ? -25.960 4.116 -3.731 1.00 84.31 338 SER A CA 1
ATOM 2790 C C . SER A 1 338 ? -24.715 3.621 -3.007 1.00 84.31 338 SER A C 1
ATOM 2792 O O . SER A 1 338 ? -24.648 2.435 -2.729 1.00 84.31 338 SER A O 1
ATOM 2794 N N . SER A 1 339 ? -23.784 4.501 -2.628 1.00 88.12 339 SER A N 1
ATOM 2795 C CA . SER A 1 339 ? -22.572 4.100 -1.914 1.00 88.12 339 SER A CA 1
ATOM 2796 C C . SER A 1 339 ? -22.890 3.422 -0.586 1.00 88.12 339 SER A C 1
ATOM 2798 O O . SER A 1 339 ? -22.400 2.335 -0.312 1.00 88.12 339 SER A O 1
ATOM 2800 N N . LEU A 1 340 ? -23.798 4.019 0.189 1.00 87.31 340 LEU A N 1
ATOM 2801 C CA . LEU A 1 340 ? -24.238 3.481 1.478 1.00 87.31 340 LEU A CA 1
ATOM 2802 C C . LEU A 1 340 ? -24.980 2.141 1.371 1.00 87.31 340 LEU A C 1
ATOM 2804 O O . LEU A 1 340 ? -25.003 1.394 2.337 1.00 87.31 340 LEU A O 1
ATOM 2808 N N . ARG A 1 341 ? -25.588 1.823 0.221 1.00 87.94 341 ARG A N 1
ATOM 2809 C CA . ARG A 1 341 ? -26.254 0.525 -0.002 1.00 87.94 341 ARG A CA 1
ATOM 2810 C C . ARG A 1 341 ? -25.287 -0.614 -0.313 1.00 87.94 341 ARG A C 1
ATOM 2812 O O . ARG A 1 341 ? -25.658 -1.759 -0.094 1.00 87.94 341 ARG A O 1
ATOM 2819 N N . HIS A 1 342 ? -24.111 -0.311 -0.864 1.00 87.81 342 HIS A N 1
ATOM 2820 C CA . HIS A 1 342 ? -23.119 -1.330 -1.230 1.00 87.81 342 HIS A CA 1
ATOM 2821 C C . HIS A 1 342 ? -22.179 -1.677 -0.075 1.00 87.81 342 HIS A C 1
ATOM 2823 O O . HIS A 1 342 ? -21.509 -2.695 -0.133 1.00 87.81 342 HIS A O 1
ATOM 2829 N N . VAL A 1 343 ? -22.137 -0.846 0.965 1.00 87.06 343 VAL A N 1
ATOM 2830 C CA . VAL A 1 343 ? -21.294 -1.054 2.143 1.00 87.06 343 VAL A CA 1
ATOM 2831 C C . VAL A 1 343 ? -22.190 -1.435 3.310 1.00 87.06 343 VAL A C 1
ATOM 2833 O O . VAL A 1 343 ? -23.086 -0.663 3.667 1.00 87.06 343 VAL A O 1
ATOM 2836 N N . GLN A 1 344 ? -21.960 -2.599 3.915 1.00 84.25 344 GLN A N 1
ATOM 2837 C CA . GLN A 1 344 ? -22.680 -2.964 5.129 1.00 84.25 344 GLN A CA 1
ATOM 2838 C C . GLN A 1 344 ? -22.116 -2.202 6.332 1.00 84.25 344 GLN A C 1
ATOM 2840 O O . GLN A 1 344 ? -20.920 -1.922 6.422 1.00 84.25 344 GLN A O 1
ATOM 2845 N N . ASP A 1 345 ? -22.976 -1.923 7.316 1.00 82.62 345 ASP A N 1
ATOM 2846 C CA . ASP A 1 345 ? -22.580 -1.289 8.584 1.00 82.62 345 ASP A CA 1
ATOM 2847 C C . ASP A 1 345 ? -21.455 -2.067 9.300 1.00 82.62 345 ASP A C 1
ATOM 2849 O O . ASP A 1 345 ? -20.699 -1.476 10.070 1.00 82.62 345 ASP A O 1
ATOM 2853 N N . GLN A 1 346 ? -21.361 -3.387 9.093 1.00 85.00 346 GLN A N 1
ATOM 2854 C CA . GLN A 1 346 ? -20.303 -4.218 9.674 1.00 85.00 346 GLN A CA 1
ATOM 2855 C C . GLN A 1 346 ? -18.952 -3.970 8.986 1.00 85.00 346 GLN A C 1
ATOM 2857 O O . GLN A 1 346 ? -17.948 -3.806 9.674 1.00 85.00 346 GLN A O 1
ATOM 2862 N N . ASP A 1 347 ? -18.938 -3.856 7.657 1.00 86.94 347 ASP A N 1
ATOM 2863 C CA . ASP A 1 347 ? -17.705 -3.728 6.883 1.00 86.94 347 ASP A CA 1
ATOM 2864 C C . ASP A 1 347 ? -17.090 -2.347 7.111 1.00 86.94 347 ASP A C 1
ATOM 2866 O O . ASP A 1 347 ? -15.884 -2.205 7.310 1.00 86.94 347 ASP A O 1
ATOM 2870 N N . ALA A 1 348 ? -17.948 -1.327 7.227 1.00 87.44 348 ALA A N 1
ATOM 2871 C CA . ALA A 1 348 ? -17.548 0.027 7.583 1.00 87.44 348 ALA A CA 1
ATOM 2872 C C . ALA A 1 348 ? -16.837 0.122 8.946 1.00 87.44 348 ALA A C 1
ATOM 2874 O O . ALA A 1 348 ? -16.080 1.064 9.179 1.00 87.44 348 ALA A O 1
ATOM 2875 N N . ARG A 1 349 ? -17.041 -0.842 9.860 1.00 89.88 349 ARG 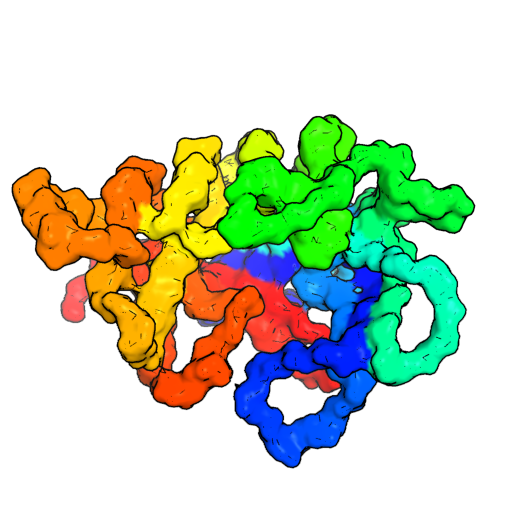A N 1
ATOM 2876 C CA . ARG A 1 349 ? -16.298 -0.903 11.134 1.00 89.88 349 ARG A CA 1
ATOM 2877 C C . ARG A 1 349 ? -14.875 -1.422 10.964 1.00 89.88 349 ARG A C 1
ATOM 2879 O O . ARG A 1 349 ? -14.049 -1.152 11.829 1.00 89.88 349 ARG A O 1
ATOM 2886 N N . GLY A 1 350 ? -14.592 -2.138 9.879 1.00 91.31 350 GLY A N 1
ATOM 2887 C CA . GLY A 1 350 ? -13.242 -2.553 9.510 1.00 91.31 350 GLY A CA 1
ATOM 2888 C C . GLY A 1 350 ? -12.435 -1.440 8.843 1.00 91.31 350 GLY A C 1
ATOM 2889 O O . GLY A 1 350 ? -11.218 -1.567 8.719 1.00 91.31 350 GLY A O 1
ATOM 2890 N N . TRP A 1 351 ? -13.081 -0.354 8.406 1.00 93.56 351 TRP A N 1
ATOM 2891 C CA . TRP A 1 351 ? -12.425 0.714 7.656 1.00 93.56 351 TRP A CA 1
ATOM 2892 C C . TRP A 1 351 ? -11.427 1.493 8.502 1.00 93.56 351 TRP A C 1
ATOM 2894 O O . TRP A 1 351 ? -11.719 1.899 9.626 1.00 93.56 351 TRP A O 1
ATOM 2904 N N . VAL A 1 352 ? -10.255 1.752 7.935 1.00 94.88 352 VAL A N 1
ATOM 2905 C CA . VAL A 1 352 ? -9.133 2.357 8.644 1.00 94.88 352 VAL A CA 1
ATOM 2906 C C . VAL A 1 352 ? -9.271 3.874 8.642 1.00 94.88 352 VAL A C 1
ATOM 2908 O O . VAL A 1 352 ? -9.048 4.537 7.629 1.00 94.88 352 VAL A O 1
ATOM 2911 N N . ASN A 1 353 ? -9.623 4.440 9.791 1.00 94.81 353 ASN A N 1
ATOM 2912 C CA . ASN A 1 353 ? -9.682 5.882 9.984 1.00 94.81 353 ASN A CA 1
ATOM 2913 C C . ASN A 1 353 ? -8.319 6.392 10.451 1.00 94.81 353 ASN A C 1
ATOM 2915 O O . ASN A 1 353 ? -7.676 5.776 11.296 1.00 94.81 353 ASN A O 1
ATOM 2919 N N . PHE A 1 354 ? -7.901 7.560 9.982 1.00 92.81 354 PHE A N 1
ATOM 2920 C CA . PHE A 1 354 ? -6.625 8.149 10.364 1.00 92.81 354 PHE A CA 1
ATOM 2921 C C . PHE A 1 354 ? -6.771 9.632 10.681 1.00 92.81 354 PHE A C 1
ATOM 2923 O O . PHE A 1 354 ? -7.684 10.321 10.230 1.00 92.81 354 PHE A O 1
ATOM 2930 N N . ILE A 1 355 ? -5.821 10.141 11.458 1.00 90.75 355 ILE A N 1
ATOM 2931 C CA . ILE A 1 355 ? -5.574 11.582 11.511 1.00 90.75 355 ILE A CA 1
ATOM 2932 C C . ILE A 1 355 ? -4.428 11.880 10.578 1.00 90.75 355 ILE A C 1
ATOM 2934 O O . ILE A 1 355 ? -4.619 12.640 9.650 1.00 90.75 355 ILE A O 1
ATOM 2938 N N . GLU A 1 356 ? -3.282 11.229 10.740 1.00 87.12 356 GLU A N 1
ATOM 2939 C CA . GLU A 1 356 ? -2.101 11.444 9.902 1.00 87.12 356 GLU A CA 1
ATOM 2940 C C . GLU A 1 356 ? -1.884 10.289 8.923 1.00 87.12 356 GLU A C 1
ATOM 2942 O O . GLU A 1 356 ? -2.157 9.137 9.250 1.00 87.12 356 GLU A O 1
ATOM 2947 N N . HIS A 1 357 ? -1.348 10.603 7.746 1.00 83.75 357 HIS A N 1
ATOM 2948 C CA . HIS A 1 357 ? -1.019 9.649 6.685 1.00 83.75 357 HIS A CA 1
ATOM 2949 C C . HIS A 1 357 ? 0.344 10.040 6.089 1.00 83.75 357 HIS A C 1
ATOM 2951 O O . HIS A 1 357 ? 0.653 11.231 6.110 1.00 83.75 357 HIS A O 1
ATOM 2957 N N . PRO A 1 358 ? 1.168 9.098 5.601 1.00 78.94 358 PRO A N 1
ATOM 2958 C CA . PRO A 1 358 ? 2.453 9.427 4.971 1.00 78.94 358 PRO A CA 1
ATOM 2959 C C . PRO A 1 358 ? 2.325 10.406 3.796 1.00 78.94 358 PRO A C 1
ATOM 2961 O O . PRO A 1 358 ? 3.078 11.369 3.722 1.00 78.94 358 PRO A O 1
ATOM 2964 N N . ASP A 1 359 ? 1.290 10.237 2.975 1.00 77.38 359 ASP A N 1
ATOM 2965 C CA . ASP A 1 359 ? 1.044 11.069 1.784 1.00 77.38 359 ASP A CA 1
ATOM 2966 C C . ASP A 1 359 ? 0.454 12.456 2.091 1.00 77.38 359 ASP A C 1
ATOM 2968 O O . ASP A 1 359 ? -0.002 13.158 1.188 1.00 77.38 359 ASP A O 1
ATOM 2972 N N . GLN A 1 360 ? 0.380 12.859 3.365 1.00 77.81 360 GLN A N 1
ATOM 2973 C CA . GLN A 1 360 ? -0.132 14.176 3.728 1.00 77.81 360 GLN A CA 1
ATOM 2974 C C . GLN A 1 360 ? 0.750 14.885 4.759 1.00 77.81 360 GLN A C 1
ATOM 2976 O O . GLN A 1 360 ? 1.354 14.258 5.633 1.00 77.81 360 GLN A O 1
ATOM 2981 N N . PRO A 1 361 ? 0.760 16.228 4.733 1.00 80.44 361 PRO A N 1
ATOM 2982 C CA . PRO A 1 361 ? 1.375 17.015 5.785 1.00 80.44 361 PRO A CA 1
ATOM 2983 C C . PRO A 1 361 ? 0.804 16.668 7.163 1.00 80.44 361 PRO A C 1
ATOM 2985 O O . PRO A 1 361 ? -0.416 16.528 7.339 1.00 80.44 361 PRO A O 1
ATOM 2988 N N . ARG A 1 362 ? 1.685 16.650 8.169 1.00 84.06 362 ARG A N 1
ATOM 2989 C CA . ARG A 1 362 ? 1.269 16.581 9.573 1.00 84.06 362 ARG A CA 1
ATOM 2990 C C . ARG A 1 362 ? 0.319 17.732 9.886 1.00 84.06 362 ARG A C 1
ATOM 2992 O O . ARG A 1 362 ? 0.611 18.880 9.547 1.00 84.06 362 ARG A O 1
ATOM 2999 N N . LEU A 1 363 ? -0.793 17.447 10.559 1.00 85.06 363 LEU A N 1
ATOM 3000 C CA . LEU A 1 363 ? -1.864 18.406 10.821 1.00 85.06 363 LEU A CA 1
ATOM 3001 C C . LEU A 1 363 ? -1.341 19.654 11.537 1.00 85.06 363 LEU A C 1
ATOM 3003 O O . LEU A 1 363 ? -1.586 20.769 11.087 1.00 85.06 363 LEU A O 1
ATOM 3007 N N . LEU A 1 364 ? -0.573 19.478 12.615 1.00 85.44 364 LEU A N 1
ATOM 3008 C CA . LEU A 1 364 ? -0.026 20.603 13.383 1.00 85.44 364 LEU A CA 1
ATOM 3009 C C . LEU A 1 364 ? 1.066 21.373 12.623 1.00 85.44 364 LEU A C 1
ATOM 3011 O O . LEU A 1 364 ? 1.216 22.573 12.838 1.00 85.44 364 LEU A O 1
ATOM 3015 N N . SER A 1 365 ? 1.785 20.727 11.700 1.00 82.56 365 SER A N 1
ATOM 3016 C CA . SER A 1 365 ? 2.760 21.400 10.828 1.00 82.56 365 SER A CA 1
ATOM 3017 C C . SER A 1 365 ? 2.066 22.232 9.749 1.00 82.56 365 SER A C 1
ATOM 3019 O O . SER A 1 365 ? 2.432 23.378 9.515 1.00 82.56 365 SER A O 1
ATOM 3021 N N . GLN A 1 366 ? 1.026 21.685 9.115 1.00 82.31 366 GLN A N 1
ATOM 3022 C CA . GLN A 1 366 ? 0.253 22.372 8.077 1.00 82.31 366 GLN A CA 1
ATOM 3023 C C . GLN A 1 366 ? -0.651 23.470 8.655 1.00 82.31 366 GLN A C 1
ATOM 3025 O O . GLN A 1 366 ? -0.920 24.485 8.006 1.00 82.31 366 GLN A O 1
ATOM 3030 N N . ARG A 1 367 ? -1.155 23.259 9.875 1.00 85.00 367 ARG A N 1
ATOM 3031 C CA . ARG A 1 367 ? -2.102 24.131 10.574 1.00 85.00 367 ARG A CA 1
ATOM 3032 C C . ARG A 1 367 ? -1.637 24.395 12.012 1.00 85.00 367 ARG A C 1
ATOM 3034 O O . ARG A 1 367 ? -2.299 23.979 12.962 1.00 85.00 367 ARG A O 1
ATOM 3041 N N . PRO A 1 368 ? -0.586 25.209 12.206 1.00 85.12 368 PRO A N 1
ATOM 3042 C CA . PRO A 1 368 ? -0.031 25.492 13.536 1.00 85.12 368 PRO A CA 1
ATOM 3043 C C . PRO A 1 368 ? -0.991 26.247 14.471 1.00 85.12 368 PRO A C 1
ATOM 3045 O O . PRO A 1 368 ? -0.729 26.390 15.659 1.00 85.12 368 PRO A O 1
ATOM 3048 N N . LYS A 1 369 ? -2.119 26.752 13.952 1.00 87.50 369 LYS A N 1
ATOM 3049 C CA . LYS A 1 369 ? -3.168 27.418 14.743 1.00 87.50 369 LYS A CA 1
ATOM 3050 C C . LYS A 1 369 ? -4.149 26.442 15.404 1.00 87.50 369 LYS A C 1
ATOM 3052 O O . LYS A 1 369 ? -4.990 26.883 16.192 1.00 87.50 369 LYS A O 1
ATOM 3057 N N . VAL A 1 370 ? -4.096 25.151 15.068 1.00 87.56 370 VAL A N 1
ATOM 3058 C CA . VAL A 1 370 ? -4.897 24.123 15.744 1.00 87.56 370 VAL A CA 1
ATOM 3059 C C . VAL A 1 370 ? -4.416 24.021 17.187 1.00 87.56 370 VAL A C 1
ATOM 3061 O O . VAL A 1 370 ? -3.236 23.827 17.444 1.00 87.56 370 VAL A O 1
ATOM 3064 N N . ARG A 1 371 ? -5.334 24.188 18.142 1.00 90.12 371 ARG A N 1
ATOM 3065 C CA . ARG A 1 371 ? -5.017 24.081 19.572 1.00 90.12 371 ARG A CA 1
ATOM 3066 C C . ARG A 1 371 ? -4.823 22.616 19.953 1.00 90.12 371 ARG A C 1
ATOM 3068 O O . ARG A 1 371 ? -5.598 21.776 19.497 1.00 90.12 371 ARG A O 1
ATOM 3075 N N . ASP A 1 372 ? -3.938 22.341 20.906 1.00 91.38 372 ASP A N 1
ATOM 3076 C CA . ASP A 1 372 ? -3.726 20.991 21.454 1.00 91.38 372 ASP A CA 1
ATOM 3077 C C . ASP A 1 372 ? -5.028 20.335 21.930 1.00 91.38 372 ASP A C 1
ATOM 3079 O O . ASP A 1 372 ? -5.262 19.156 21.694 1.00 91.38 372 ASP A O 1
ATOM 3083 N N . GLN A 1 373 ? -5.936 21.114 22.527 1.00 93.00 373 GLN A N 1
ATOM 3084 C CA . GLN A 1 373 ? -7.263 20.639 22.936 1.00 93.00 373 GLN A CA 1
ATOM 3085 C C . GLN A 1 373 ? -8.115 20.153 21.754 1.00 93.00 373 GLN A C 1
ATOM 3087 O O . GLN A 1 373 ? -8.840 19.167 21.882 1.00 93.00 373 GLN A O 1
ATOM 3092 N N . ALA A 1 374 ? -8.049 20.836 20.608 1.00 91.44 374 ALA A N 1
ATOM 3093 C CA . ALA A 1 374 ? -8.780 20.442 19.407 1.00 91.44 374 ALA A CA 1
ATOM 3094 C C . ALA A 1 374 ? -8.171 19.175 18.795 1.00 91.44 374 ALA A C 1
ATOM 3096 O O . ALA A 1 374 ? -8.910 18.257 18.454 1.00 91.44 374 ALA A O 1
ATOM 3097 N N . TYR A 1 375 ? -6.838 19.086 18.754 1.00 92.00 375 TYR A N 1
ATOM 3098 C CA . TYR A 1 375 ? -6.125 17.884 18.321 1.00 92.00 375 TYR A CA 1
ATOM 3099 C C . TYR A 1 375 ? -6.432 16.679 19.228 1.00 92.00 375 TYR A C 1
ATOM 3101 O O . TYR A 1 375 ? -6.803 15.612 18.747 1.00 92.00 375 TYR A O 1
ATOM 3109 N N . ALA A 1 376 ? -6.396 16.860 20.551 1.00 92.44 376 ALA A N 1
ATOM 3110 C CA . ALA A 1 376 ? -6.774 15.832 21.519 1.00 92.44 376 ALA A CA 1
ATOM 3111 C C . ALA A 1 376 ? -8.249 15.416 21.398 1.00 92.44 376 ALA A C 1
ATOM 3113 O O . ALA A 1 376 ? -8.583 14.250 21.598 1.00 92.44 376 ALA A O 1
ATOM 3114 N N . SER A 1 377 ? -9.143 16.348 21.055 1.00 94.50 377 SER A N 1
ATOM 3115 C CA . SER A 1 377 ? -10.556 16.034 20.811 1.00 94.50 377 SER A CA 1
ATOM 3116 C C . SER A 1 377 ? -10.745 15.240 19.520 1.00 94.50 377 SER A C 1
ATOM 3118 O O . SER A 1 377 ? -11.522 14.292 19.515 1.00 94.50 377 SER A O 1
ATOM 3120 N N . LEU A 1 378 ? -9.997 15.569 18.462 1.00 93.12 378 LEU A N 1
ATOM 3121 C CA . LEU A 1 378 ? -9.965 14.799 17.218 1.00 93.12 378 LEU A CA 1
ATOM 3122 C C . LEU A 1 378 ? -9.461 13.369 17.465 1.00 93.12 378 LEU A C 1
ATOM 3124 O O . LEU A 1 378 ? -10.077 12.422 16.986 1.00 93.12 378 LEU A O 1
ATOM 3128 N N . LEU A 1 379 ? -8.402 13.203 18.268 1.00 92.69 379 LEU A N 1
ATOM 3129 C CA . LEU A 1 379 ? -7.909 11.887 18.691 1.00 92.69 379 LEU A CA 1
ATOM 3130 C C . LEU A 1 379 ? -9.006 11.078 19.391 1.00 92.69 379 LEU A C 1
ATOM 3132 O O . LEU A 1 379 ? -9.303 9.957 18.989 1.00 92.69 379 LEU A O 1
ATOM 3136 N N . LYS A 1 380 ? -9.658 11.659 20.404 1.00 94.44 380 LYS A N 1
ATOM 3137 C CA . LYS A 1 380 ? -10.758 11.000 21.129 1.00 94.44 380 LYS A CA 1
ATOM 3138 C C . LYS A 1 380 ? -11.932 10.658 20.213 1.00 94.44 380 LYS A C 1
ATOM 3140 O O . LYS A 1 380 ? -12.523 9.590 20.343 1.00 94.44 380 LYS A O 1
ATOM 3145 N N . PHE A 1 381 ? -12.265 11.554 19.288 1.00 93.94 381 PHE A N 1
ATOM 3146 C CA . PHE A 1 381 ? -13.327 11.335 18.316 1.00 93.94 381 PHE A CA 1
ATOM 3147 C C . PHE A 1 381 ? -13.004 10.163 17.382 1.00 93.94 381 PHE A C 1
ATOM 3149 O O . PHE A 1 381 ? -13.873 9.332 17.144 1.00 93.94 381 PHE A O 1
ATOM 3156 N N . LEU A 1 382 ? -11.753 10.040 16.923 1.00 93.62 382 LEU A N 1
ATOM 3157 C CA . LEU A 1 382 ? -11.300 8.911 16.106 1.00 93.62 382 LEU A CA 1
ATOM 3158 C C . LEU A 1 382 ? -11.516 7.569 16.825 1.00 93.62 382 LEU A C 1
ATOM 3160 O O . LEU A 1 382 ? -12.081 6.654 16.239 1.00 93.62 382 LEU A O 1
ATOM 3164 N N . PHE A 1 383 ? -11.131 7.479 18.103 1.00 91.81 383 PHE A N 1
ATOM 3165 C CA . PHE A 1 383 ? -11.267 6.266 18.926 1.00 91.81 383 PHE A CA 1
ATOM 3166 C C . PHE A 1 383 ? -12.708 5.892 19.287 1.00 91.81 383 PHE A C 1
ATOM 3168 O O . PHE A 1 383 ? -12.970 4.756 19.666 1.00 91.81 383 PHE A O 1
ATOM 3175 N N . THR A 1 384 ? -13.631 6.848 19.220 1.00 91.62 384 THR A N 1
ATOM 3176 C CA . THR A 1 384 ? -15.046 6.642 19.571 1.00 91.62 384 THR A CA 1
ATOM 3177 C C . THR A 1 384 ? -15.950 6.549 18.344 1.00 91.62 384 THR A C 1
ATOM 3179 O O . THR A 1 384 ? -17.155 6.334 18.480 1.00 91.62 384 THR A O 1
ATOM 3182 N N . SER A 1 385 ? -15.381 6.693 17.146 1.00 91.00 385 SER A N 1
ATOM 3183 C CA . SER A 1 385 ? -16.096 6.574 15.877 1.00 91.00 385 SER A CA 1
ATOM 3184 C C . SER A 1 385 ? -16.027 5.144 15.328 1.00 91.00 385 SER A C 1
ATOM 3186 O O . SER A 1 385 ? -15.051 4.444 15.591 1.00 91.00 385 SER A O 1
ATOM 3188 N N . PRO A 1 386 ? -17.021 4.699 14.534 1.00 89.06 386 PRO A N 1
ATOM 3189 C CA . PRO A 1 386 ? -16.937 3.427 13.819 1.00 89.06 386 PRO A CA 1
ATOM 3190 C C . PRO A 1 386 ? -15.722 3.377 12.887 1.00 89.06 386 PRO A C 1
ATOM 3192 O O . PRO A 1 386 ? -15.428 4.363 12.208 1.00 89.06 386 PRO A O 1
ATOM 3195 N N . GLY A 1 387 ? -15.054 2.226 12.834 1.00 92.31 387 GLY A N 1
ATOM 3196 C CA . GLY A 1 387 ? -13.828 2.016 12.066 1.00 92.31 387 GLY A CA 1
ATOM 3197 C C . GLY A 1 387 ? -12.656 1.609 12.959 1.00 92.31 387 GLY A C 1
ATOM 3198 O O . GLY A 1 387 ? -12.775 1.535 14.183 1.00 92.31 387 GLY A O 1
ATOM 3199 N N . VAL A 1 388 ? -11.507 1.379 12.336 1.00 95.00 388 VAL A N 1
ATOM 3200 C CA . VAL A 1 388 ? -10.246 1.049 12.999 1.00 95.00 388 VAL A CA 1
ATOM 3201 C C . VAL A 1 388 ? -9.376 2.309 13.063 1.00 95.00 388 VAL A C 1
ATOM 3203 O O . VAL A 1 388 ? -8.937 2.790 12.016 1.00 95.00 388 VAL A O 1
ATOM 3206 N N . PRO A 1 389 ? -9.115 2.886 14.249 1.00 94.94 389 PRO A N 1
ATOM 3207 C CA . PRO A 1 389 ? -8.219 4.028 14.380 1.00 94.94 389 PRO A CA 1
ATOM 3208 C C . PRO A 1 389 ? -6.771 3.634 14.058 1.00 94.94 389 PRO A C 1
ATOM 3210 O O . PRO A 1 389 ? -6.209 2.715 14.658 1.00 94.94 389 PRO A O 1
ATOM 3213 N N . CYS A 1 390 ? -6.157 4.374 13.137 1.00 93.12 390 CYS A N 1
ATOM 3214 C CA . CYS A 1 390 ? -4.772 4.220 12.720 1.00 93.12 390 CYS A CA 1
ATOM 3215 C C . CYS A 1 390 ? -3.970 5.514 12.908 1.00 93.12 390 CYS A C 1
ATOM 3217 O O . CYS A 1 390 ? -4.385 6.612 12.521 1.00 93.12 390 CYS A O 1
ATOM 3219 N N . PHE A 1 391 ? -2.774 5.368 13.470 1.00 88.38 391 PHE A N 1
ATOM 3220 C CA . PHE A 1 391 ? -1.831 6.440 13.745 1.00 88.38 391 PHE A CA 1
ATOM 3221 C C . PHE A 1 391 ? -0.544 6.224 12.973 1.00 88.38 391 PHE A C 1
ATOM 3223 O O . PHE A 1 391 ? 0.153 5.235 13.167 1.00 88.38 391 PHE A O 1
ATOM 3230 N N . CYS A 1 392 ? -0.184 7.189 12.136 1.00 81.12 392 CYS A N 1
ATOM 3231 C CA . CYS A 1 392 ? 1.143 7.228 11.548 1.00 81.12 392 CYS A CA 1
ATOM 3232 C C . CYS A 1 392 ? 2.142 7.768 12.584 1.00 81.12 392 CYS A C 1
ATOM 3234 O O . CYS A 1 392 ? 2.101 8.949 12.937 1.00 81.12 392 CYS A O 1
ATOM 3236 N N . MET A 1 393 ? 3.050 6.930 13.066 1.00 68.00 393 MET A N 1
ATOM 3237 C CA . MET A 1 393 ? 4.203 7.325 13.862 1.00 68.00 393 MET A CA 1
ATOM 3238 C C . MET A 1 393 ? 5.408 7.574 12.958 1.00 68.00 393 MET A C 1
ATOM 3240 O O . MET A 1 393 ? 5.691 6.81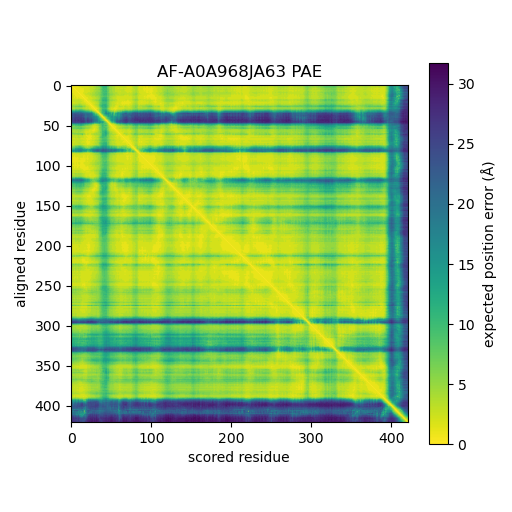8 12.034 1.00 68.00 393 MET A O 1
ATOM 3244 N N . VAL A 1 394 ? 6.156 8.621 13.285 1.00 52.75 394 VAL A N 1
ATOM 3245 C CA . VAL A 1 394 ? 7.554 8.756 12.878 1.00 52.75 394 VAL A CA 1
ATOM 3246 C C . VAL A 1 394 ? 8.360 8.664 14.161 1.00 52.75 394 VAL A C 1
ATOM 3248 O O . VAL A 1 394 ? 8.262 9.537 15.027 1.00 52.75 394 VAL A O 1
ATOM 3251 N N . LEU A 1 395 ? 9.108 7.574 14.322 1.00 42.81 395 LEU A N 1
ATOM 3252 C CA . LEU A 1 395 ? 10.069 7.479 15.412 1.00 42.81 395 LEU A CA 1
ATOM 3253 C C . LEU A 1 395 ? 11.194 8.464 15.099 1.00 42.81 395 LEU A C 1
ATOM 3255 O O . LEU A 1 395 ? 11.888 8.308 14.099 1.00 42.81 395 LEU A O 1
ATOM 3259 N N . LYS A 1 396 ? 11.379 9.487 15.941 1.00 26.97 396 LYS A N 1
ATOM 3260 C CA . LYS A 1 396 ? 12.602 10.292 15.870 1.00 26.97 396 LYS A CA 1
ATOM 3261 C C . LYS A 1 396 ? 13.785 9.351 16.129 1.00 26.97 396 LYS A C 1
ATOM 3263 O O . LYS A 1 396 ? 13.791 8.714 17.188 1.00 26.97 396 LYS A O 1
ATOM 3268 N N . PRO A 1 397 ? 14.763 9.242 15.215 1.00 29.05 397 PRO A N 1
ATOM 3269 C CA . PRO A 1 397 ? 15.944 8.450 15.491 1.00 29.05 397 PRO A CA 1
ATOM 3270 C C . PRO A 1 397 ? 16.678 9.065 16.688 1.00 29.05 397 PRO A C 1
ATOM 3272 O O . PRO A 1 397 ? 16.813 10.282 16.811 1.00 29.05 397 PRO A O 1
ATOM 3275 N N . ILE A 1 398 ? 17.134 8.206 17.601 1.00 28.31 398 ILE A N 1
ATOM 3276 C CA . ILE A 1 398 ? 17.986 8.595 18.738 1.00 28.31 398 ILE A CA 1
ATOM 3277 C C . ILE A 1 398 ? 19.400 8.984 18.241 1.00 28.31 398 ILE A C 1
ATOM 3279 O O . ILE A 1 398 ? 20.181 9.572 18.983 1.00 28.31 398 ILE A O 1
ATOM 3283 N N . TRP A 1 399 ? 19.701 8.751 16.956 1.00 24.12 399 TRP A N 1
ATOM 3284 C CA . TRP A 1 399 ? 20.974 9.060 16.310 1.00 24.12 399 TRP A CA 1
ATOM 3285 C C . TRP A 1 399 ? 20.790 9.983 15.099 1.00 24.12 399 TRP A C 1
ATOM 3287 O O . TRP A 1 399 ? 19.846 9.847 14.330 1.00 24.12 399 TRP A O 1
ATOM 3297 N N . ARG A 1 400 ? 21.712 10.939 14.941 1.00 26.97 400 ARG A N 1
ATOM 3298 C CA . ARG A 1 400 ? 21.715 12.041 13.954 1.00 26.97 400 ARG A CA 1
ATOM 3299 C C . ARG A 1 400 ? 21.880 11.628 12.475 1.00 26.97 400 ARG A C 1
ATOM 3301 O O . ARG A 1 400 ? 22.249 12.472 11.668 1.00 26.97 400 ARG A O 1
ATOM 3308 N N . PHE A 1 401 ? 21.594 10.385 12.099 1.00 26.00 401 PHE A N 1
ATOM 3309 C CA . PHE A 1 401 ? 21.662 9.942 10.704 1.00 26.00 401 PHE A CA 1
ATOM 3310 C C . PHE A 1 401 ? 20.289 9.496 10.193 1.00 26.00 401 PHE A C 1
ATOM 3312 O O . PHE A 1 401 ? 19.527 8.826 10.887 1.00 26.00 401 PHE A O 1
ATOM 3319 N N . LEU A 1 402 ? 19.973 9.979 8.992 1.00 32.28 402 LEU A N 1
ATOM 3320 C CA . LEU A 1 402 ? 18.700 9.888 8.285 1.00 32.28 402 LEU A CA 1
ATOM 3321 C C . LEU A 1 402 ? 18.289 8.434 8.015 1.00 32.28 402 LEU A C 1
ATOM 3323 O O . LEU A 1 402 ? 18.726 7.825 7.047 1.00 32.28 402 LEU A O 1
ATOM 3327 N N . THR A 1 403 ? 17.377 7.912 8.825 1.00 28.30 403 THR A N 1
ATOM 3328 C CA . THR A 1 403 ? 16.453 6.844 8.424 1.00 28.30 403 THR A CA 1
ATOM 3329 C C . THR A 1 403 ? 15.132 7.106 9.131 1.00 28.30 403 THR A C 1
ATOM 3331 O O . THR A 1 403 ? 15.010 6.977 10.350 1.00 28.30 403 THR A O 1
ATOM 3334 N N . THR A 1 404 ? 14.139 7.564 8.369 1.00 30.61 404 THR A N 1
ATOM 3335 C CA . THR A 1 404 ? 12.780 7.758 8.876 1.00 30.61 404 THR A CA 1
ATOM 3336 C C . THR A 1 404 ? 11.987 6.500 8.567 1.00 30.61 404 THR A C 1
ATOM 3338 O O . THR A 1 404 ? 11.492 6.351 7.458 1.00 30.61 404 THR A O 1
ATOM 3341 N N . LEU A 1 405 ? 11.855 5.603 9.545 1.00 31.11 405 LEU A N 1
ATOM 3342 C CA . LEU A 1 405 ? 10.873 4.526 9.455 1.00 31.11 405 LEU A CA 1
ATOM 3343 C C . LEU A 1 405 ? 9.486 5.125 9.716 1.00 31.11 405 LEU A C 1
ATOM 3345 O O . LEU A 1 405 ? 9.202 5.619 10.816 1.00 31.11 405 LEU A O 1
ATOM 3349 N N . ILE A 1 406 ? 8.635 5.106 8.696 1.00 36.09 406 ILE A N 1
ATOM 3350 C CA . ILE A 1 406 ? 7.225 5.464 8.813 1.00 36.09 406 ILE A CA 1
ATOM 3351 C C . ILE A 1 406 ? 6.478 4.217 9.284 1.00 36.09 406 ILE A C 1
ATOM 3353 O O . ILE A 1 406 ? 6.486 3.189 8.619 1.00 36.09 406 ILE A O 1
ATOM 3357 N N . ILE A 1 407 ? 5.839 4.299 10.449 1.00 36.78 407 ILE A N 1
ATOM 3358 C CA . ILE A 1 407 ? 5.097 3.178 11.035 1.00 36.78 407 ILE A CA 1
ATOM 3359 C C . ILE A 1 407 ? 3.634 3.577 11.101 1.00 36.78 407 ILE A C 1
ATOM 3361 O O . ILE A 1 407 ? 3.297 4.582 11.723 1.00 36.78 407 ILE A O 1
ATOM 3365 N N . LYS A 1 408 ? 2.744 2.779 10.523 1.00 38.19 408 LYS A N 1
ATOM 3366 C CA . LYS A 1 408 ? 1.299 2.921 10.720 1.00 38.19 408 LYS A CA 1
ATOM 3367 C C . LYS A 1 408 ? 0.898 1.982 11.870 1.00 38.19 408 LYS A C 1
ATOM 3369 O O . LYS A 1 408 ? 1.314 0.833 11.930 1.00 38.19 408 LYS A O 1
ATOM 3374 N N . VAL A 1 409 ? 0.148 2.474 12.847 1.00 37.56 409 VAL A N 1
ATOM 3375 C CA . VAL A 1 409 ? -0.235 1.725 14.052 1.00 37.56 409 VAL A CA 1
ATOM 3376 C C . VAL A 1 409 ? -1.741 1.677 14.145 1.00 37.56 409 VAL A C 1
ATOM 3378 O O . VAL A 1 409 ? -2.357 2.731 14.261 1.00 37.56 409 VAL A O 1
ATOM 3381 N N . ALA A 1 410 ? -2.328 0.485 14.147 1.00 32.41 410 ALA A N 1
ATOM 3382 C CA . ALA A 1 410 ? -3.768 0.314 14.280 1.00 32.41 410 ALA A CA 1
ATOM 3383 C C . ALA A 1 410 ? -4.130 -0.266 15.658 1.00 32.41 410 ALA A C 1
ATOM 3385 O O . ALA A 1 410 ? -3.513 -1.218 16.145 1.00 32.41 410 ALA A O 1
ATOM 3386 N N . MET A 1 411 ? -5.140 0.324 16.297 1.00 31.66 411 MET A N 1
ATOM 3387 C CA . MET A 1 411 ? -5.732 -0.184 17.537 1.00 31.66 411 MET A CA 1
ATOM 3388 C C . MET A 1 411 ? -7.117 -0.741 17.226 1.00 31.66 411 MET A C 1
ATOM 3390 O O . MET A 1 411 ? -7.983 -0.010 16.755 1.00 31.66 411 MET A O 1
ATOM 3394 N N . VAL A 1 412 ? -7.343 -2.024 17.493 1.00 26.98 412 VAL A N 1
ATOM 3395 C CA . VAL A 1 412 ? -8.664 -2.647 17.374 1.00 26.98 412 VAL A CA 1
ATOM 3396 C C . VAL A 1 412 ? -9.254 -2.752 18.775 1.00 26.98 412 VAL A C 1
ATOM 3398 O O . VAL A 1 412 ? -8.756 -3.502 19.612 1.00 26.98 412 VAL A O 1
ATOM 3401 N N . TRP A 1 413 ? -10.312 -1.988 19.047 1.00 24.70 413 TRP A N 1
ATOM 3402 C CA . TRP A 1 413 ? -11.036 -2.078 20.313 1.00 24.70 413 TRP A CA 1
ATOM 3403 C C . TRP A 1 413 ? -12.069 -3.207 20.234 1.00 24.70 413 TRP A C 1
ATOM 3405 O O . TRP A 1 413 ? -13.118 -3.062 19.607 1.00 24.70 413 TRP A O 1
ATOM 3415 N N . VAL A 1 414 ? -11.767 -4.346 20.859 1.00 23.19 414 VAL A N 1
ATOM 3416 C CA . VAL A 1 414 ? -12.712 -5.458 21.017 1.00 23.19 414 VAL A CA 1
ATOM 3417 C C . VAL A 1 414 ? -13.273 -5.415 22.437 1.00 23.19 414 VAL A C 1
ATOM 3419 O O . VAL A 1 414 ? -12.621 -5.862 23.375 1.00 23.19 414 VAL A O 1
ATOM 3422 N N . GLY A 1 415 ? -14.487 -4.881 22.601 1.00 21.41 415 GLY A N 1
ATOM 3423 C CA . GLY A 1 415 ? -15.292 -5.123 23.803 1.00 21.41 415 GLY A CA 1
ATOM 3424 C C . GLY A 1 415 ? -16.119 -3.938 24.295 1.00 21.41 415 GLY A C 1
ATOM 3425 O O . GLY A 1 415 ? -15.598 -3.031 24.926 1.00 21.41 415 GLY A O 1
ATOM 3426 N N . SER A 1 416 ? -17.444 -4.013 24.117 1.00 22.38 416 SER A N 1
ATOM 3427 C CA . SER A 1 416 ? -18.378 -3.345 25.038 1.00 22.38 416 SER A CA 1
ATOM 3428 C C . SER A 1 416 ? -18.200 -3.906 26.456 1.00 22.38 416 SER A C 1
ATOM 3430 O O . SER A 1 416 ? -17.943 -5.100 26.612 1.00 22.38 416 SER A O 1
ATOM 3432 N N . PRO A 1 417 ? -18.421 -3.081 27.490 1.00 26.84 417 PRO A N 1
ATOM 3433 C CA . PRO A 1 417 ? -19.726 -3.171 28.136 1.00 26.84 417 PRO A CA 1
ATOM 3434 C C . PRO A 1 417 ? -20.347 -1.805 28.448 1.00 26.84 417 PRO A C 1
ATOM 3436 O O . PRO A 1 417 ? -19.668 -0.798 28.636 1.00 26.84 417 PRO A O 1
ATOM 3439 N N . LEU A 1 418 ? -21.680 -1.818 28.536 1.00 22.45 418 LEU A N 1
ATOM 3440 C CA . LEU A 1 418 ? -22.460 -0.868 29.322 1.00 22.45 418 LEU A CA 1
ATOM 3441 C C . LEU A 1 418 ? -21.743 -0.528 30.633 1.00 22.45 418 LEU A C 1
ATOM 3443 O O . LEU A 1 418 ? -21.512 -1.446 31.413 1.00 22.45 418 LEU A O 1
ATOM 3447 N N . ILE A 1 419 ? -21.573 0.761 30.932 1.00 20.00 419 ILE A N 1
ATOM 3448 C CA . ILE A 1 419 ? -21.824 1.303 32.273 1.00 20.00 419 ILE A CA 1
ATOM 3449 C C . ILE A 1 419 ? -22.477 2.677 32.097 1.00 20.00 419 ILE A C 1
ATOM 3451 O O . ILE A 1 419 ? -21.878 3.611 31.569 1.00 20.00 419 ILE A O 1
ATOM 3455 N N . CYS A 1 420 ? -23.736 2.764 32.523 1.00 22.36 420 CYS A N 1
ATOM 3456 C CA . CYS A 1 420 ? -24.399 4.013 32.857 1.00 22.36 420 CYS A CA 1
ATOM 3457 C C . CYS A 1 420 ? -23.630 4.729 33.972 1.00 22.36 420 CYS A C 1
ATOM 3459 O O . CYS A 1 420 ? -23.422 4.132 35.029 1.00 22.36 420 CYS A O 1
ATOM 3461 N N . LEU A 1 421 ? -23.295 6.000 33.759 1.00 27.08 421 LEU A N 1
ATOM 3462 C CA . LEU A 1 421 ? -23.752 7.147 34.557 1.00 27.08 421 LEU A CA 1
ATOM 3463 C C . LEU A 1 421 ? -23.329 8.451 33.876 1.00 27.08 421 LEU A C 1
ATOM 3465 O O . LEU A 1 421 ? -22.144 8.554 33.489 1.00 27.08 421 LEU A O 1
#

Nearest PDB structures (foldseek):
  6wni-assembly2_B  TM=8.645E-01  e=1.219E-17  Caldanaerobacter subterraneus
  5a2a-assembly1_A  TM=8.237E-01  e=1.848E-15  Anoxybacillus ayderensis
  4jcl-assembly1_A  TM=8.116E-01  e=3.539E-15  Paenibacillus macerans
  4uzu-assembly1_A  TM=5.782E-01  e=1.658E-08  Geobacillus stearothermophilus
  8jjm-assembly2_B  TM=5.710E-01  e=4.800E-08  Vibrio alginolyticus

Mean predicted aligned error: 8.11 Å

Solvent-accessible surface area (backbone atoms only — not comparable to full-atom values): 23821 Å² total; per-residue (Å²): 112,69,95,43,46,68,61,40,40,75,73,57,41,32,31,38,34,41,46,34,52,41,20,48,42,60,47,42,37,36,32,59,85,50,77,87,67,91,55,97,65,76,61,92,81,68,83,77,70,53,71,66,67,62,16,52,44,61,42,75,78,36,75,19,37,26,19,73,69,37,55,23,75,92,74,41,59,94,80,52,51,94,88,47,60,53,50,59,57,52,52,39,32,41,62,30,40,79,61,59,24,39,41,24,44,29,45,70,82,45,47,24,14,61,57,59,92,62,90,77,86,72,84,90,48,82,89,49,67,46,66,51,48,78,54,29,30,22,37,34,53,74,86,41,83,72,36,50,35,47,38,90,85,80,63,42,69,34,80,72,61,54,47,44,70,95,34,79,58,50,83,91,73,70,48,70,66,36,37,36,47,21,30,65,95,74,23,50,24,51,29,61,88,40,70,67,50,34,47,55,57,48,50,31,54,51,46,53,54,52,66,33,56,94,72,39,42,52,43,31,37,35,33,52,61,48,71,35,41,52,68,68,58,54,52,52,45,50,54,55,48,44,72,76,37,79,81,53,41,39,35,36,38,41,92,63,14,40,59,69,27,63,69,52,44,60,53,51,67,74,55,87,70,70,30,36,40,24,38,47,44,22,53,37,48,52,40,60,54,59,61,44,81,88,45,88,73,50,71,58,52,40,48,36,57,64,41,45,72,73,13,71,78,64,66,48,52,74,67,56,48,52,50,47,45,71,75,48,72,69,65,90,69,55,67,45,60,69,40,47,71,67,48,53,81,68,59,52,38,57,20,33,31,36,84,47,50,91,96,46,76,50,62,61,69,75,38,69,83,51,48,70,70,38,54,55,47,46,52,54,47,47,72,72,38,77,29,26,34,31,43,56,43,70,59,78,61,98,52,101,65,98,65,68,59,55,35,40,36,32,36,75,88,86,74,88,76,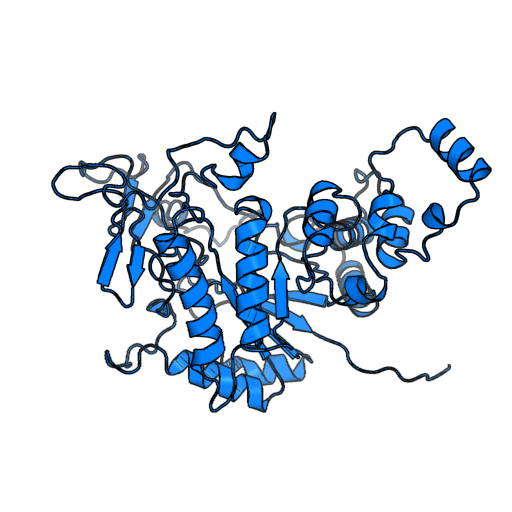92,75,92,128